Protein AF-0000000083442577 (afdb_homodimer)

pLDDT: mean 93.06, std 14.83, range [20.95, 98.94]

Radius of gyration: 30.03 Å; Cα contacts (8 Å, |Δi|>4): 1678; chains: 2; bounding box: 112×91×73 Å

Sequence (772 aa):
MRFFDLGTLAIVGGAGAFKVTEHDKLAALGLANVGIDVAKNGYPNPGQCTLKNVKVRCEWSTLTKPERRNYIDAIKCLHSKPGLTPARVAPGARSRFDDFVVTHVQQTYSVHGTANFLAWHRYYIWAYEQLLRDECGYKGYLPYYNWAWWHEDPASSPLFDGSDTSIGDAGAYVPGRNYTCLPSEAAGCPIKLEPGSGGGCISGPLANWTSSIGPIQTKAKGIKPNPQADGLGYNPRCLSRDVNKHAAYRSRDEVITELIKNSKDILSFQNRMQGDFPTGYLGVHSAGHYTVGGDQGSDFFNSPSDPAFYFHHAQIDRTWWIWQNQDLKNRRNAIDGTITFLNSPPSRNGTLNDTLTLGPMLDTFKNITNKDAMSTLGGPFCYIYLMRFFDLGTLAIVGGAGAFKVTEHDKLAALGLANVGIDVAKNGYPNPGQCTLKNVKVRCEWSTLTKPERRNYIDAIKCLHSKPGLTPARVAPGARSRFDDFVVTHVQQTYSVHGTANFLAWHRYYIWAYEQLLRDECGYKGYLPYYNWAWWHEDPASSPLFDGSDTSIGDAGAYVPGRNYTCLPSEAAGCPIKLEPGSGGGCISGPLANWTSSIGPIQTKAKGIKPNPQADGLGYNPRCLSRDVNKHAAYRSRDEVITELIKNSKDILSFQNRMQGDFPTGYLGVHSAGHYTVGGDQGSDFFNSPSDPAFYFHHAQIDRTWWIWQNQDLKNRRNAIDGTITFLNSPPSRNGTLNDTLTLGPMLDTFKNITNKDAMSTLGGPFCYIYL

Foldseek 3Di:
DDDPDPPDPPPPPPPPDPDQFPLNVLQVLLVVLVVVCCVVPNFQCVVFADPVPFAAAEALVPDDLVLLLLLLQLVVQQQPAAFLDDCVQFVLRGGNLVLLLSLLLVCLFQQAQFLNVQLQLLVSLQLVQVCSCVPRPNPHGQYAHQLQSQLQPVQCDQQAVQEQSHLFGQAAADPDDAWQFDQDPVAGGLATAGFARHQHATHHSCSVPWQFFDDQAASHPPADHAPDNSRRHGRIDGDGWGQGSRLSVLQHSVNLVCLLVVQPAPSSSSDQQCFDPNNHRRHLLNSQLCNGGYGQSNGSSRVSSRVNVSNSSVVVNSSLSSSCSSPVPHRLQGTWGARGRNCVPPHDIFHQAQWRDSDDSSVVDDIDGNVQSSDQRGNNHRYGYD/DDDPPPPPPPPPPVPPDPDQFPLNVLQVLLVVLVVVCCVPPNFQCVVFADPVPFAAAEALVVDDLVLLLLLLQLVVQQQPAAFLDDCVQFVLRGGNLVLLLSLLLVCLFQQAQFLNVQLQLLVSLQLVQVCSCVPPPNPHGQYAHQLQSQLQPVQCDQQAVQEQSHNFGQAAADPDDAWQFDQDPVAGGLATAGFARHQHATHHSCSVPWQFFDDQAASHPPADHAPDNSRRYGRIDGDGWGQGSRLSVLQHSVNLVCLLVVDPAPSSSSDQQCFDPNNHRRHLLNSQLCNGGYGQSNGSSRVSSRVNNSNSSVVVNSSLSSSCSSPVPHRLQGTWGARGRNCVPPHDIDHQAQWRDSDDSSVVDDIDGNVQSSDQRGNNHRYGYD

Secondary structure (DSSP, 8-state):
------------------PPPHHHHHHHHHHHHHHHHHHHH--SSTTT--TTT-EEE-BGGGS-HHHHHHHHHHHHHHHHSPP-S-TTT-TT--SHHHHHHHHHHHHHHHHSSSTTHHHHHHHHHHHHHHHHHHHH---S---B--HHHHTT-GGGSTTTS-STTSS--S--B--S--PEEEEETTTEEEEEE---S-BSB--STTTT-EE-S--SS--SSSPPPPSSTTS-S---EE-B----HHHHGGGSHHHHHHHHHH--SHHHHHHHHH-BGGGTB-HHHHHHHHHH-HHHHT-TTTGGGSTHHHHHHHHHHHHHHHHHHTSHHHHTT---SBSSGGGSS--PBP-TTSEE---GGGTTSPPEETGGGS-TTSTT--EEE-/------------------PPPHHHHHHHHHHHHHHHHHHHH--SSTTT--TTT-EEE-BGGGS-HHHHHHHHHHHHHHHHSPP-S-TTT-TT--SHHHHHHHHHHHHHHHHSSSTTHHHHHHHHHHHHHHHHHHHH---S---B--HHHHTT-GGGSTTTS-STTSS--S--B--S--PEEEEETTTEEEEEE---S-BSB--STTTT-EE-S--SS--SSSPPPPSSTTS-S---EE-B----HHHHHTTSHHHHHHHHHH--SHHHHHHHHH-BGGGTB-HHHHHHHHHH-HHHHT-TTTGGGSTHHHHHHHHHHHHHHHHHHTSHHHHTT---SBSSGGGSS--PBP-TTSEE---GGGTTSPPEETGGGS-TTSTT--EEE-

Organism: NCBI:txid156630

Solvent-accessible surface area (backbone atoms only — not comparable to full-atom values): 39024 Å² total; per-residue (Å²): 137,83,80,78,78,80,76,81,78,75,77,78,76,74,80,71,81,86,64,89,45,69,43,51,46,45,37,19,46,12,52,48,40,48,51,51,44,29,39,72,70,46,56,82,28,63,93,74,15,44,75,79,70,45,37,52,26,36,41,55,60,50,49,51,66,69,56,37,38,42,47,54,51,10,55,52,43,35,51,68,32,72,35,67,42,51,56,90,78,24,56,12,41,67,10,40,46,33,29,57,31,51,39,42,46,76,38,38,54,48,40,34,64,20,36,37,29,66,37,44,52,48,51,51,51,48,51,52,40,49,45,28,34,76,76,34,67,24,84,70,58,64,39,20,46,62,48,42,83,29,15,86,47,44,44,70,26,64,59,20,50,31,42,82,58,18,74,8,28,30,15,38,71,52,82,92,68,65,61,45,69,45,62,24,94,86,51,54,53,46,31,69,41,64,66,38,65,10,57,25,49,28,42,42,68,46,42,83,39,70,30,26,54,14,51,72,51,44,72,45,79,91,65,74,76,27,83,29,89,86,10,37,22,62,33,75,40,67,46,28,15,11,24,13,41,69,31,20,52,52,26,22,47,71,53,52,36,46,49,47,74,69,32,88,45,54,50,58,33,53,44,52,34,59,28,44,41,68,80,47,37,56,20,43,54,44,13,49,31,38,19,42,12,18,45,29,29,39,8,82,44,37,20,59,62,30,78,63,39,54,24,45,50,38,33,51,44,47,53,51,51,27,44,22,28,72,40,49,91,71,37,35,80,54,73,39,47,19,58,22,34,72,41,55,62,79,56,60,69,42,54,56,80,40,76,41,72,62,52,78,55,41,56,90,51,74,72,45,32,38,54,38,48,43,38,48,41,13,59,94,34,42,42,48,80,95,136,82,81,78,78,80,77,80,78,74,78,78,75,75,79,70,81,88,64,89,45,67,44,50,48,45,36,19,44,11,52,48,41,48,50,53,44,28,41,74,71,47,56,83,27,62,93,75,14,43,75,77,72,44,39,52,26,36,40,55,61,50,49,50,65,70,56,36,39,42,46,53,52,9,55,52,43,35,52,68,33,72,36,67,42,50,56,90,78,24,56,12,41,67,10,41,48,31,29,56,32,52,38,41,45,74,37,39,54,46,40,36,65,21,34,36,28,66,39,46,51,48,52,50,51,48,51,52,42,48,45,28,34,76,77,33,68,25,85,70,59,65,40,21,46,61,49,42,82,29,16,88,46,44,45,70,27,61,59,20,49,29,43,82,58,19,75,8,29,29,14,38,71,51,82,93,67,66,62,44,68,45,61,22,96,86,53,55,53,46,30,71,40,65,67,38,65,8,56,25,48,29,42,43,67,44,42,84,38,69,32,26,55,14,51,72,54,44,72,46,79,90,64,75,76,26,84,29,91,84,10,36,21,63,34,75,40,65,45,30,15,12,24,14,41,71,31,20,52,51,28,22,45,69,52,52,35,46,48,49,74,69,32,88,44,55,50,58,33,52,45,52,34,60,28,45,41,70,80,44,35,57,20,44,54,44,12,50,33,38,19,41,13,18,44,29,29,38,8,82,44,37,21,59,62,30,75,64,38,54,24,44,49,38,34,51,44,47,53,48,51,26,45,22,29,71,41,49,92,71,36,35,80,53,74,39,50,20,58,22,34,72,41,56,63,80,56,61,70,42,53,55,79,40,78,42,72,59,52,77,56,42,56,89,52,74,72,43,34,40,55,37,48,43,37,46,40,13,59,94,35,42,42,48,80,96

InterPro domains:
  IPR002227 Tyrosinase copper-binding domain [PF00264] (94-326)
  IPR002227 Tyrosinase copper-binding domain [PR00092] (112-129)
  IPR002227 Tyrosinase copper-binding domain [PR00092] (142-147)
  IPR002227 Tyrosinase copper-binding domain [PR00092] (284-295)
  IPR002227 Tyrosinase copper-binding domain [PR00092] (305-323)
  IPR002227 Tyrosinase copper-binding domain [PS00498] (306-317)
  IPR008922 Di-copper centre-containing domain superfamily [G3DSA:1.10.1280.10] (16-386)
  IPR008922 Di-copper centre-containing domain superfamily [SSF48056] (39-385)
  IPR050316 Tyrosinase and Hemocyanin [PTHR11474] (48-376)

Nearest PDB structures (foldseek):
  4j3r-assembly1_A  TM=9.561E-01  e=5.731E-38  Aspergillus oryzae
  4j3q-assembly1_B  TM=9.607E-01  e=6.976E-36  Aspergillus oryzae
  6z1s-assembly1_A  TM=9.250E-01  e=2.670E-34  Thermothelomyces thermophilus ATCC 42464
  2y9x-assembly4_D  TM=5.551E-01  e=1.661E-05  Agaricus bisporus
  1vm8-assembly1_A  TM=1.906E-01  e=5.929E+00  Mus musculus

Structure (mmCIF, N/CA/C/O backbone):
data_AF-0000000083442577-model_v1
#
loop_
_entity.id
_entity.type
_entity.pdbx_description
1 polymer 'Tyrosinase copper-binding domain-containing protein'
#
loop_
_atom_site.group_PDB
_atom_site.id
_atom_site.type_symbol
_atom_site.label_atom_id
_atom_site.label_alt_id
_atom_site.label_comp_id
_atom_site.label_asym_id
_atom_site.label_entity_id
_atom_site.label_seq_id
_atom_site.pdbx_PDB_ins_code
_atom_site.Cartn_x
_atom_site.Cartn_y
_atom_site.Cartn_z
_atom_site.occupancy
_atom_site.B_iso_or_equiv
_atom_site.auth_seq_id
_atom_site.auth_comp_id
_atom_site.auth_asym_id
_atom_site.auth_atom_id
_atom_site.pdbx_PDB_model_num
ATOM 1 N N . MET A 1 1 ? 49.406 6.172 -43.688 1 21.27 1 MET A N 1
ATOM 2 C CA . MET A 1 1 ? 49 6.359 -42.312 1 21.27 1 MET A CA 1
ATOM 3 C C . MET A 1 1 ? 47.5 6.156 -42.125 1 21.27 1 MET A C 1
ATOM 5 O O . MET A 1 1 ? 46.719 7.02 -42.5 1 21.27 1 MET A O 1
ATOM 9 N N . ARG A 1 2 ? 47 4.961 -42.188 1 23.25 2 ARG A N 1
ATOM 10 C CA . ARG A 1 2 ? 45.656 4.426 -42.344 1 23.25 2 ARG A CA 1
ATOM 11 C C . ARG A 1 2 ? 44.812 4.633 -41.094 1 23.25 2 ARG A C 1
ATOM 13 O O . ARG A 1 2 ? 45.188 4.191 -40 1 23.25 2 ARG A O 1
ATOM 20 N N . PHE A 1 3 ? 43.906 5.637 -41.062 1 22.91 3 PHE A N 1
ATOM 21 C CA . PHE A 1 3 ? 43 6.168 -40.094 1 22.91 3 PHE A CA 1
ATOM 22 C C . PHE A 1 3 ? 42 5.094 -39.625 1 22.91 3 PHE A C 1
ATOM 24 O O . PHE A 1 3 ? 41.312 4.492 -40.438 1 22.91 3 PHE A O 1
ATOM 31 N N . PHE A 1 4 ? 42.344 4.336 -38.562 1 22.66 4 PHE A N 1
ATOM 32 C CA . PHE A 1 4 ? 41.625 3.232 -37.969 1 22.66 4 PHE A CA 1
ATOM 33 C C . PHE A 1 4 ? 40.219 3.682 -37.531 1 22.66 4 PHE A C 1
ATOM 35 O O . PHE A 1 4 ? 40.062 4.719 -36.875 1 22.66 4 PHE A O 1
ATOM 42 N N . ASP A 1 5 ? 39.188 3.307 -38.312 1 22.12 5 ASP A N 1
ATOM 43 C CA . ASP A 1 5 ? 37.75 3.551 -38.188 1 22.12 5 ASP A CA 1
ATOM 44 C C . ASP A 1 5 ? 37.219 2.975 -36.875 1 22.12 5 ASP A C 1
ATOM 46 O O . ASP A 1 5 ? 37.406 1.789 -36.594 1 22.12 5 ASP A O 1
ATOM 50 N N . LEU A 1 6 ? 37.219 3.805 -35.812 1 24.5 6 LEU A N 1
ATOM 51 C CA . LEU A 1 6 ? 36.688 3.473 -34.5 1 24.5 6 LEU A CA 1
ATOM 52 C C . LEU A 1 6 ? 35.281 2.887 -34.625 1 24.5 6 LEU A C 1
ATOM 54 O O . LEU A 1 6 ? 34.375 3.531 -35.156 1 24.5 6 LEU A O 1
ATOM 58 N N . GLY A 1 7 ? 35.125 1.577 -34.625 1 20.95 7 GLY A N 1
ATOM 59 C CA . GLY A 1 7 ? 33.906 0.773 -34.625 1 20.95 7 GLY A CA 1
ATOM 60 C C . GLY A 1 7 ? 32.969 1.115 -33.5 1 20.95 7 GLY A C 1
ATOM 61 O O . GLY A 1 7 ? 33.375 1.263 -32.344 1 20.95 7 GLY A O 1
ATOM 62 N N . THR A 1 8 ? 31.812 1.833 -33.844 1 22.81 8 THR A N 1
ATOM 63 C CA . THR A 1 8 ? 30.688 2.244 -33 1 22.81 8 THR A CA 1
ATOM 64 C C . THR A 1 8 ? 30.109 1.052 -32.25 1 22.81 8 THR A C 1
ATOM 66 O O . THR A 1 8 ? 29.641 0.092 -32.844 1 22.81 8 THR A O 1
ATOM 69 N N . LEU A 1 9 ? 30.625 0.717 -31.078 1 22.62 9 LEU A N 1
ATOM 70 C CA . LEU A 1 9 ? 30.062 -0.297 -30.188 1 22.62 9 LEU A CA 1
ATOM 71 C C . LEU A 1 9 ? 28.609 0.007 -29.859 1 22.62 9 LEU A C 1
ATOM 73 O O . LEU A 1 9 ? 28.312 1.015 -29.203 1 22.62 9 LEU A O 1
ATOM 77 N N . ALA A 1 10 ? 27.672 -0.376 -30.688 1 24.67 10 ALA A N 1
ATOM 78 C CA . ALA A 1 10 ? 26.234 -0.321 -30.375 1 24.67 10 ALA A CA 1
ATOM 79 C C . ALA A 1 10 ? 25.922 -1.114 -29.109 1 24.67 10 ALA A C 1
ATOM 81 O O . ALA A 1 10 ? 26.062 -2.34 -29.094 1 24.67 10 ALA A O 1
ATOM 82 N N . ILE A 1 11 ? 26.188 -0.582 -27.953 1 25.8 11 ILE A N 1
ATOM 83 C CA . ILE A 1 11 ? 25.75 -1.264 -26.734 1 25.8 11 ILE A CA 1
ATOM 84 C C . ILE A 1 11 ? 24.234 -1.423 -26.734 1 25.8 11 ILE A C 1
ATOM 86 O O . ILE A 1 11 ? 23.5 -0.432 -26.719 1 25.8 11 ILE A O 1
ATOM 90 N N . VAL A 1 12 ? 23.641 -2.482 -27.312 1 28.53 12 VAL A N 1
ATOM 91 C CA . VAL A 1 12 ? 22.25 -2.902 -27.297 1 28.53 12 VAL A CA 1
ATOM 92 C C . VAL A 1 12 ? 21.781 -3.104 -25.859 1 28.53 12 VAL A C 1
ATOM 94 O O . VAL A 1 12 ? 22.016 -4.156 -25.266 1 28.53 12 VAL A O 1
ATOM 97 N N . GLY A 1 13 ? 22.125 -2.389 -24.859 1 28.98 13 GLY A N 1
ATOM 98 C CA . GLY A 1 13 ? 21.578 -2.713 -23.562 1 28.98 13 GLY A CA 1
ATOM 99 C C . GLY A 1 13 ? 20.062 -2.602 -23.5 1 28.98 13 GLY A C 1
ATOM 100 O O . GLY A 1 13 ? 19.5 -1.526 -23.734 1 28.98 13 GLY A O 1
ATOM 101 N N . GLY A 1 14 ? 19.234 -3.639 -23.875 1 30.39 14 GLY A N 1
ATOM 102 C CA . GLY A 1 14 ? 17.797 -3.893 -24 1 30.39 14 GLY A CA 1
ATOM 103 C C . GLY A 1 14 ? 17.031 -3.545 -22.75 1 30.39 14 GLY A C 1
ATOM 104 O O . GLY A 1 14 ? 15.945 -4.09 -22.516 1 30.39 14 GLY A O 1
ATOM 105 N N . ALA A 1 15 ? 17.453 -3.096 -21.641 1 35.53 15 ALA A N 1
ATOM 106 C CA . ALA A 1 15 ? 16.5 -2.922 -20.547 1 35.53 15 ALA A CA 1
ATOM 107 C C . ALA A 1 15 ? 15.32 -2.068 -20.969 1 35.53 15 ALA A C 1
ATOM 109 O O . ALA A 1 15 ? 15.461 -0.871 -21.219 1 35.53 15 ALA A O 1
ATOM 110 N N . GLY A 1 16 ? 14.344 -2.521 -21.656 1 36.31 16 GLY A N 1
ATOM 111 C CA . GLY A 1 16 ? 13.109 -1.848 -22.016 1 36.31 16 GLY A CA 1
ATOM 112 C C . GLY A 1 16 ? 12.516 -1.045 -20.875 1 36.31 16 GLY A C 1
ATOM 113 O O . GLY A 1 16 ? 12.703 -1.385 -19.703 1 36.31 16 GLY A O 1
ATOM 114 N N . ALA A 1 17 ? 12.039 0.166 -21.031 1 44.75 17 ALA A N 1
ATOM 115 C CA . ALA A 1 17 ? 11.367 1.163 -20.203 1 44.75 17 ALA A CA 1
ATOM 116 C C . ALA A 1 17 ? 10.109 0.583 -19.562 1 44.75 17 ALA A C 1
ATOM 118 O O . ALA A 1 17 ? 9.141 0.266 -20.25 1 44.75 17 ALA A O 1
ATOM 119 N N . PHE A 1 18 ? 10.25 -0.18 -18.422 1 57.22 18 PHE A N 1
ATOM 120 C CA . PHE A 1 18 ? 9.094 -0.603 -17.656 1 57.22 18 PHE A CA 1
ATOM 121 C C . PHE A 1 18 ? 8.133 0.562 -17.422 1 57.22 18 PHE A C 1
ATOM 123 O O . PHE A 1 18 ? 8.523 1.593 -16.875 1 57.22 18 PHE A O 1
ATOM 130 N N . LYS A 1 19 ? 7.152 0.735 -18.344 1 66.88 19 LYS A N 1
ATOM 131 C CA . LYS A 1 19 ? 6.047 1.655 -18.094 1 66.88 19 LYS A CA 1
ATOM 132 C C . LYS A 1 19 ? 4.941 0.977 -17.297 1 66.88 19 LYS A C 1
ATOM 134 O O . LYS A 1 19 ? 4.766 -0.241 -17.375 1 66.88 19 LYS A O 1
ATOM 139 N N . VAL A 1 20 ? 4.363 1.76 -16.375 1 84.31 20 VAL A N 1
ATOM 140 C CA . VAL A 1 20 ? 3.193 1.272 -15.648 1 84.31 20 VAL A CA 1
ATOM 141 C C . VAL A 1 20 ? 2.146 0.763 -16.641 1 84.31 20 VAL A C 1
ATOM 143 O O . VAL A 1 20 ? 1.771 1.473 -17.578 1 84.31 20 VAL A O 1
ATOM 146 N N . THR A 1 21 ? 1.783 -0.527 -16.516 1 93 21 THR A N 1
ATOM 147 C CA . THR A 1 21 ? 0.799 -1.145 -17.406 1 93 21 THR A CA 1
ATOM 148 C C . THR A 1 21 ? -0.614 -0.707 -17.031 1 93 21 THR A C 1
ATOM 150 O O . THR A 1 21 ? -0.826 -0.118 -15.961 1 93 21 THR A O 1
ATOM 153 N N . GLU A 1 22 ? -1.518 -0.884 -17.953 1 93.94 22 GLU A N 1
ATOM 154 C CA . GLU A 1 22 ? -2.898 -0.493 -17.688 1 93.94 22 GLU A CA 1
ATOM 155 C C . GLU A 1 22 ? -3.475 -1.273 -16.5 1 93.94 22 GLU A C 1
ATOM 157 O O . GLU A 1 22 ? -4.199 -0.715 -15.68 1 93.94 22 GLU A O 1
ATOM 162 N N . HIS A 1 23 ? -3.205 -2.541 -16.406 1 96.12 23 HIS A N 1
ATOM 163 C CA . HIS A 1 23 ? -3.76 -3.297 -15.281 1 96.12 23 HIS A CA 1
ATOM 164 C C . HIS A 1 23 ? -3.109 -2.889 -13.969 1 96.12 23 HIS A C 1
ATOM 166 O O . HIS A 1 23 ? -3.711 -3.037 -12.898 1 96.12 23 HIS A O 1
ATOM 172 N N . ASP A 1 24 ? -1.877 -2.455 -14.031 1 93.56 24 ASP A N 1
ATOM 173 C CA . ASP A 1 24 ? -1.265 -1.898 -12.828 1 93.56 24 ASP A CA 1
ATOM 174 C C . ASP A 1 24 ? -2 -0.641 -12.367 1 93.56 24 ASP A C 1
ATOM 176 O O . ASP A 1 24 ? -2.135 -0.397 -11.164 1 93.56 24 ASP A O 1
ATOM 180 N N . LYS A 1 25 ? -2.398 0.176 -13.352 1 90.25 25 LYS A N 1
ATOM 181 C CA . LYS A 1 25 ? -3.203 1.345 -13.008 1 90.25 25 LYS A CA 1
ATOM 182 C C . LYS A 1 25 ? -4.52 0.933 -12.359 1 90.25 25 LYS A C 1
ATOM 184 O O . LYS A 1 25 ? -4.977 1.575 -11.406 1 90.25 25 LYS A O 1
ATOM 189 N N . LEU A 1 26 ? -5.117 -0.102 -12.852 1 94.94 26 LEU A N 1
ATOM 190 C CA . LEU A 1 26 ? -6.348 -0.618 -12.258 1 94.94 26 LEU A CA 1
ATOM 191 C C . LEU A 1 26 ? -6.094 -1.144 -10.852 1 94.94 26 LEU A C 1
ATOM 193 O O . LEU A 1 26 ? -6.949 -1.004 -9.969 1 94.94 26 LEU A O 1
ATOM 197 N N . ALA A 1 27 ? -4.957 -1.792 -10.68 1 95.31 27 ALA A N 1
ATOM 198 C CA . ALA A 1 27 ? -4.59 -2.25 -9.344 1 95.31 27 ALA A CA 1
ATOM 199 C C . ALA A 1 27 ? -4.473 -1.078 -8.375 1 95.31 27 ALA A C 1
ATOM 201 O O . ALA A 1 27 ? -4.945 -1.156 -7.238 1 95.31 27 ALA A O 1
ATOM 202 N N . ALA A 1 28 ? -3.871 -0.057 -8.875 1 90.19 28 ALA A N 1
ATOM 203 C CA . ALA A 1 28 ? -3.701 1.144 -8.062 1 90.19 28 ALA A CA 1
ATOM 204 C C . ALA A 1 28 ? -5.051 1.768 -7.719 1 90.19 28 ALA A C 1
ATOM 206 O O . ALA A 1 28 ? -5.285 2.154 -6.57 1 90.19 28 ALA A O 1
ATOM 207 N N . LEU A 1 29 ? -5.848 1.909 -8.695 1 90.06 29 LEU A N 1
ATOM 208 C CA . LEU A 1 29 ? -7.199 2.406 -8.461 1 90.06 29 LEU A CA 1
ATOM 209 C C . LEU A 1 29 ? -7.941 1.513 -7.469 1 90.06 29 LEU A C 1
ATOM 211 O O . LEU A 1 29 ? -8.68 2.006 -6.613 1 90.06 29 LEU A O 1
ATOM 215 N N . GLY A 1 30 ? -7.766 0.207 -7.637 1 94.12 30 GLY A N 1
ATOM 216 C CA . GLY A 1 30 ? -8.359 -0.73 -6.695 1 94.12 30 GLY A CA 1
ATOM 217 C C . GLY A 1 30 ? -7.938 -0.481 -5.262 1 94.12 30 GLY A C 1
ATOM 218 O O . GLY A 1 30 ? -8.766 -0.527 -4.348 1 94.12 30 GLY A O 1
ATOM 219 N N . LEU A 1 31 ? -6.719 -0.25 -5.102 1 91.94 31 LEU A N 1
ATOM 220 C CA . LEU A 1 31 ? -6.207 0.018 -3.762 1 91.94 31 LEU A CA 1
ATOM 221 C C . LEU A 1 31 ? -6.824 1.29 -3.188 1 91.94 31 LEU A C 1
ATOM 223 O O . LEU A 1 31 ? -7.168 1.339 -2.006 1 91.94 31 LEU A O 1
ATOM 227 N N . ALA A 1 32 ? -6.941 2.354 -3.977 1 89.5 32 ALA A N 1
ATOM 228 C CA . ALA A 1 32 ? -7.609 3.578 -3.549 1 89.5 32 ALA A CA 1
ATOM 229 C C . ALA A 1 32 ? -9.055 3.301 -3.137 1 89.5 32 ALA A C 1
ATOM 231 O O . ALA A 1 32 ? -9.523 3.816 -2.121 1 89.5 32 ALA A O 1
ATOM 232 N N . ASN A 1 33 ? -9.727 2.479 -3.914 1 92.94 33 ASN A N 1
ATOM 233 C CA . ASN A 1 33 ? -11.109 2.105 -3.607 1 92.94 33 ASN A CA 1
ATOM 234 C C . ASN A 1 33 ? -11.203 1.363 -2.277 1 92.94 33 ASN A C 1
ATOM 236 O O . ASN A 1 33 ? -12.172 1.53 -1.537 1 92.94 33 ASN A O 1
ATOM 240 N N . VAL A 1 34 ? -10.227 0.557 -2.021 1 93.69 34 VAL A N 1
ATOM 241 C CA . VAL A 1 34 ? -10.188 -0.15 -0.746 1 93.69 34 VAL A CA 1
ATOM 242 C C . VAL A 1 34 ? -10.109 0.856 0.401 1 93.69 34 VAL A C 1
ATOM 244 O O . VAL A 1 34 ? -10.828 0.728 1.396 1 93.69 34 VAL A O 1
ATOM 247 N N . GLY A 1 35 ? -9.258 1.835 0.293 1 89.94 35 GLY A N 1
ATOM 248 C CA . GLY A 1 35 ? -9.156 2.871 1.308 1 89.94 35 GLY A CA 1
ATOM 249 C C . GLY A 1 35 ? -10.469 3.586 1.568 1 89.94 35 GLY A C 1
ATOM 250 O O . GLY A 1 35 ? -10.852 3.785 2.723 1 89.94 35 GLY A O 1
ATOM 251 N N . ILE A 1 36 ? -11.102 3.922 0.516 1 88.94 36 ILE A N 1
ATOM 252 C CA . ILE A 1 36 ? -12.375 4.621 0.626 1 88.94 36 ILE A CA 1
ATOM 253 C C . ILE A 1 36 ? -13.414 3.701 1.256 1 88.94 36 ILE A C 1
ATOM 255 O O . ILE A 1 36 ? -14.195 4.129 2.113 1 88.94 36 ILE A O 1
ATOM 259 N N . ASP A 1 37 ? -13.445 2.488 0.845 1 92.62 37 ASP A N 1
ATOM 260 C CA . ASP A 1 37 ? -14.406 1.521 1.361 1 92.62 37 ASP A CA 1
ATOM 261 C C . ASP A 1 37 ? -14.25 1.335 2.867 1 92.62 37 ASP A C 1
ATOM 263 O O . ASP A 1 37 ? -15.234 1.304 3.605 1 92.62 37 ASP A O 1
ATOM 267 N N . VAL A 1 38 ? -13.023 1.196 3.287 1 92.25 38 VAL A N 1
ATOM 268 C CA . VAL A 1 38 ? -12.805 0.967 4.711 1 92.25 38 VAL A CA 1
ATOM 269 C C . VAL A 1 38 ? -13.18 2.217 5.5 1 92.25 38 VAL A C 1
ATOM 271 O O . VAL A 1 38 ? -13.664 2.123 6.633 1 92.25 38 VAL A O 1
ATOM 274 N N . ALA A 1 39 ? -12.969 3.387 4.977 1 87.75 39 ALA A N 1
ATOM 275 C CA . ALA A 1 39 ? -13.359 4.633 5.629 1 87.75 39 ALA A CA 1
ATOM 276 C C . ALA A 1 39 ? -14.875 4.73 5.766 1 87.75 39 ALA A C 1
ATOM 278 O O . ALA A 1 39 ? -15.383 5.203 6.785 1 87.75 39 ALA A O 1
ATOM 279 N N . LYS A 1 40 ? -15.555 4.199 4.789 1 88.38 40 LYS A N 1
ATOM 280 C CA . LYS A 1 40 ? -17 4.344 4.723 1 88.38 40 LYS A CA 1
ATOM 281 C C . LYS A 1 40 ? -17.703 3.197 5.445 1 88.38 40 LYS A C 1
ATOM 283 O O . LYS A 1 40 ? -18.703 3.41 6.145 1 88.38 40 LYS A O 1
ATOM 288 N N . ASN A 1 41 ? -17.125 1.953 5.266 1 92.06 41 ASN A N 1
ATOM 289 C CA . ASN A 1 41 ? -17.891 0.772 5.66 1 92.06 41 ASN A CA 1
ATOM 290 C C . ASN A 1 41 ? -17.156 -0.026 6.738 1 92.06 41 ASN A C 1
ATOM 292 O O . ASN A 1 41 ? -17.688 -1.012 7.254 1 92.06 41 ASN A O 1
ATOM 296 N N . GLY A 1 42 ? -15.992 0.459 7.113 1 92.06 42 GLY A N 1
ATOM 297 C CA . GLY A 1 42 ? -15.219 -0.304 8.07 1 92.06 42 GLY A CA 1
ATOM 298 C C . GLY A 1 42 ? -14.516 -1.499 7.457 1 92.06 42 GLY A C 1
ATOM 299 O O . GLY A 1 42 ? -14.648 -1.753 6.258 1 92.06 42 GLY A O 1
ATOM 300 N N . TYR A 1 43 ? -13.812 -2.203 8.297 1 94.69 43 TYR A N 1
ATOM 301 C CA . TYR A 1 43 ? -13.023 -3.346 7.855 1 94.69 43 TYR A CA 1
ATOM 302 C C . TYR A 1 43 ? -13.844 -4.633 7.918 1 94.69 43 TYR A C 1
ATOM 304 O O . TYR A 1 43 ? -14.648 -4.816 8.828 1 94.69 43 TYR A O 1
ATOM 312 N N . PRO A 1 44 ? -13.547 -5.574 7.012 1 93.62 44 PRO A N 1
ATOM 313 C CA . PRO A 1 44 ? -14.227 -6.871 7.059 1 93.62 44 PRO A CA 1
ATOM 314 C C . PRO A 1 44 ? -13.953 -7.637 8.352 1 93.62 44 PRO A C 1
ATOM 316 O O . PRO A 1 44 ? -14.836 -8.336 8.859 1 93.62 44 PRO A O 1
ATOM 319 N N . ASN A 1 45 ? -12.75 -7.559 8.828 1 93.5 45 ASN A N 1
ATOM 320 C CA . ASN A 1 45 ? -12.336 -8.188 10.07 1 93.5 45 ASN A CA 1
ATOM 321 C C . ASN A 1 45 ? -11.359 -7.305 10.852 1 93.5 45 ASN A C 1
ATOM 323 O O . ASN A 1 45 ? -10.172 -7.621 10.945 1 93.5 45 ASN A O 1
ATOM 327 N N . PRO A 1 46 ? -11.844 -6.223 11.523 1 91.25 46 PRO A N 1
ATOM 328 C CA . PRO A 1 46 ? -10.984 -5.195 12.109 1 91.25 46 PRO A CA 1
ATOM 329 C C . PRO A 1 46 ? -10.125 -5.73 13.25 1 91.25 46 PRO A C 1
ATOM 331 O O . PRO A 1 46 ? -9.086 -5.141 13.578 1 91.25 46 PRO A O 1
ATOM 334 N N . GLY A 1 47 ? -10.562 -6.832 13.898 1 90.94 47 GLY A N 1
ATOM 335 C CA . GLY A 1 47 ? -9.766 -7.418 14.953 1 90.94 47 GLY A CA 1
ATOM 336 C C . GLY A 1 47 ? -8.516 -8.117 14.445 1 90.94 47 GLY A C 1
ATOM 337 O O . GLY A 1 47 ? -7.551 -8.297 15.188 1 90.94 47 GLY A O 1
ATOM 338 N N . GLN A 1 48 ? -8.57 -8.414 13.102 1 91.5 48 GLN A N 1
ATOM 339 C CA . GLN A 1 48 ? -7.5 -9.211 12.516 1 91.5 48 GLN A CA 1
ATOM 340 C C . GLN A 1 48 ? -6.648 -8.367 11.57 1 91.5 48 GLN A C 1
ATOM 342 O O . GLN A 1 48 ? -5.426 -8.516 11.523 1 91.5 48 GLN A O 1
ATOM 347 N N . CYS A 1 49 ? -7.332 -7.527 10.867 1 95.94 49 CYS A N 1
ATOM 348 C CA . CYS A 1 49 ? -6.609 -6.855 9.797 1 95.94 49 CYS A CA 1
ATOM 349 C C . CYS A 1 49 ? -7.133 -5.438 9.586 1 95.94 49 CYS A C 1
ATOM 351 O O . CYS A 1 49 ? -8.32 -5.246 9.32 1 95.94 49 CYS A O 1
ATOM 353 N N . THR A 1 50 ? -6.262 -4.465 9.695 1 94.5 50 THR A N 1
ATOM 354 C CA . THR A 1 50 ? -6.484 -3.078 9.305 1 94.5 50 THR A CA 1
ATOM 355 C C . THR A 1 50 ? -5.312 -2.553 8.484 1 94.5 50 THR A C 1
ATOM 357 O O . THR A 1 50 ? -4.32 -3.26 8.281 1 94.5 50 THR A O 1
ATOM 360 N N . LEU A 1 51 ? -5.457 -1.379 7.969 1 90.38 51 LEU A N 1
ATOM 361 C CA . LEU A 1 51 ? -4.371 -0.804 7.184 1 90.38 51 LEU A CA 1
ATOM 362 C C . LEU A 1 51 ? -3.148 -0.543 8.055 1 90.38 51 LEU A C 1
ATOM 364 O O . LEU A 1 51 ? -2.045 -0.344 7.543 1 90.38 51 LEU A O 1
ATOM 368 N N . LYS A 1 52 ? -3.324 -0.617 9.375 1 87.75 52 LYS A N 1
ATOM 369 C CA . LYS A 1 52 ? -2.215 -0.446 10.305 1 87.75 52 LYS A CA 1
ATOM 370 C C . LYS A 1 52 ? -1.263 -1.638 10.258 1 87.75 52 LYS A C 1
ATOM 372 O O . LYS A 1 52 ? -0.044 -1.469 10.32 1 87.75 52 LYS A O 1
ATOM 377 N N . ASN A 1 53 ? -1.832 -2.82 10.156 1 92.38 53 ASN A N 1
ATOM 378 C CA . ASN A 1 53 ? -1.003 -4.02 10.25 1 92.38 53 ASN A CA 1
ATOM 379 C C . ASN A 1 53 ? -1.017 -4.812 8.945 1 92.38 53 ASN A C 1
ATOM 381 O O . ASN A 1 53 ? -0.531 -5.945 8.898 1 92.38 53 ASN A O 1
ATOM 385 N N . VAL A 1 54 ? -1.559 -4.238 7.879 1 94.25 54 VAL A N 1
ATOM 386 C CA . VAL A 1 54 ? -1.703 -4.945 6.613 1 94.25 54 VAL A CA 1
ATOM 387 C C . VAL A 1 54 ? -0.326 -5.219 6.012 1 94.25 54 VAL A C 1
ATOM 389 O O . VAL A 1 54 ? 0.582 -4.395 6.125 1 94.25 54 VAL A O 1
ATOM 392 N N . LYS A 1 55 ? -0.193 -6.391 5.414 1 95.19 55 LYS A N 1
ATOM 393 C CA . LYS A 1 55 ? 1.053 -6.758 4.746 1 95.19 55 LYS A CA 1
ATOM 394 C C . LYS A 1 55 ? 0.955 -6.535 3.24 1 95.19 55 LYS A C 1
ATOM 396 O O . LYS A 1 55 ? -0.145 -6.434 2.693 1 95.19 55 LYS A O 1
ATOM 401 N N . VAL A 1 56 ? 2.094 -6.434 2.611 1 93.25 56 VAL A N 1
ATOM 402 C CA . VAL A 1 56 ? 2.109 -6.113 1.189 1 93.25 56 VAL A CA 1
ATOM 403 C C . VAL A 1 56 ? 2.721 -7.27 0.403 1 93.25 56 VAL A C 1
ATOM 405 O O . VAL A 1 56 ? 3.859 -7.668 0.662 1 93.25 56 VAL A O 1
ATOM 408 N N . ARG A 1 57 ? 1.988 -7.809 -0.466 1 96.56 57 ARG A N 1
ATOM 409 C CA . ARG A 1 57 ? 2.527 -8.711 -1.477 1 96.56 57 ARG A CA 1
ATOM 410 C C . ARG A 1 57 ? 3.02 -7.941 -2.695 1 96.56 57 ARG A C 1
ATOM 412 O O . ARG A 1 57 ? 2.334 -7.043 -3.188 1 96.56 57 ARG A O 1
ATOM 419 N N . CYS A 1 58 ? 4.199 -8.344 -3.146 1 94.88 58 CYS A N 1
ATOM 420 C CA . CYS A 1 58 ? 4.836 -7.578 -4.211 1 94.88 58 CYS A CA 1
ATOM 421 C C . CYS A 1 58 ? 5.301 -8.492 -5.34 1 94.88 58 CYS A C 1
ATOM 423 O O . CYS A 1 58 ? 5.359 -9.711 -5.172 1 94.88 58 CYS A O 1
ATOM 425 N N . GLU A 1 59 ? 5.594 -7.785 -6.461 1 96.62 59 GLU A N 1
ATOM 426 C CA . GLU A 1 59 ? 6.195 -8.516 -7.57 1 96.62 59 GLU A CA 1
ATOM 427 C C . GLU A 1 59 ? 7.625 -8.938 -7.246 1 96.62 59 GLU A C 1
ATOM 429 O O . GLU A 1 59 ? 8.367 -8.188 -6.609 1 96.62 59 GLU A O 1
ATOM 434 N N . TRP A 1 60 ? 7.992 -10.109 -7.652 1 97.75 60 TRP A N 1
ATOM 435 C CA . TRP A 1 60 ? 9.258 -10.742 -7.312 1 97.75 60 TRP A CA 1
ATOM 436 C C . TRP A 1 60 ? 10.43 -9.789 -7.559 1 97.75 60 TRP A C 1
ATOM 438 O O . TRP A 1 60 ? 11.336 -9.688 -6.727 1 97.75 60 TRP A O 1
ATOM 448 N N . SER A 1 61 ? 10.422 -9.086 -8.648 1 95.25 61 SER A N 1
ATOM 449 C CA . SER A 1 61 ? 11.555 -8.258 -9.047 1 95.25 61 SER A CA 1
ATOM 450 C C . SER A 1 61 ? 11.703 -7.051 -8.133 1 95.25 61 SER A C 1
ATOM 452 O O . SER A 1 61 ? 12.734 -6.363 -8.172 1 95.25 61 SER A O 1
ATOM 454 N N . THR A 1 62 ? 10.711 -6.812 -7.266 1 93.44 62 THR A N 1
ATOM 455 C CA . THR A 1 62 ? 10.789 -5.672 -6.363 1 93.44 62 THR A CA 1
ATOM 456 C C . THR A 1 62 ? 11.5 -6.051 -5.066 1 93.44 62 THR A C 1
ATOM 458 O O . THR A 1 62 ? 11.859 -5.184 -4.27 1 93.44 62 THR A O 1
ATOM 461 N N . LEU A 1 63 ? 11.703 -7.34 -4.871 1 96.31 63 LEU A N 1
ATOM 462 C CA . LEU A 1 63 ? 12.414 -7.789 -3.68 1 96.31 63 LEU A CA 1
ATOM 463 C C . LEU A 1 63 ? 13.914 -7.574 -3.83 1 96.31 63 LEU A C 1
ATOM 465 O O . LEU A 1 63 ? 14.461 -7.727 -4.926 1 96.31 63 LEU A O 1
ATOM 469 N N . THR A 1 64 ? 14.531 -7.25 -2.719 1 95.38 64 THR A N 1
ATOM 470 C CA . THR A 1 64 ? 15.992 -7.18 -2.73 1 95.38 64 THR A CA 1
ATOM 471 C C . THR A 1 64 ? 16.594 -8.578 -2.867 1 95.38 64 THR A C 1
ATOM 473 O O . THR A 1 64 ? 15.914 -9.578 -2.652 1 95.38 64 THR A O 1
ATOM 476 N N . LYS A 1 65 ? 17.891 -8.641 -3.211 1 96.25 65 LYS A N 1
ATOM 477 C CA . LYS A 1 65 ? 18.562 -9.93 -3.393 1 96.25 65 LYS A CA 1
ATOM 478 C C . LYS A 1 65 ? 18.531 -10.75 -2.107 1 96.25 65 LYS A C 1
ATOM 480 O O . LYS A 1 65 ? 18.203 -11.938 -2.131 1 96.25 65 LYS A O 1
ATOM 485 N N . PRO A 1 66 ? 18.75 -10.109 -0.907 1 96.94 66 PRO A N 1
ATOM 486 C CA . PRO A 1 66 ? 18.656 -10.906 0.32 1 96.94 66 PRO A CA 1
ATOM 487 C C . PRO A 1 66 ? 17.25 -11.422 0.581 1 96.94 66 PRO A C 1
ATOM 489 O O . PRO A 1 66 ? 17.078 -12.547 1.06 1 96.94 66 PRO A O 1
ATOM 492 N N . GLU A 1 67 ? 16.281 -10.617 0.252 1 97.19 67 GLU A N 1
ATOM 493 C CA . GLU A 1 67 ? 14.898 -11.047 0.424 1 97.19 67 GLU A CA 1
ATOM 494 C C . GLU A 1 67 ? 14.578 -12.234 -0.478 1 97.19 67 GLU A C 1
ATOM 496 O O . GLU A 1 67 ? 13.883 -13.164 -0.062 1 97.19 67 GLU A O 1
ATOM 501 N N . ARG A 1 68 ? 15.039 -12.203 -1.724 1 98.19 68 ARG A N 1
ATOM 502 C CA . ARG A 1 68 ? 14.828 -13.305 -2.654 1 98.19 68 ARG A CA 1
ATOM 503 C C . ARG A 1 68 ? 15.508 -14.578 -2.152 1 98.19 68 ARG A C 1
ATOM 505 O O . ARG A 1 68 ? 14.914 -15.656 -2.191 1 98.19 68 ARG A O 1
ATOM 512 N N . ARG A 1 69 ? 16.703 -14.43 -1.667 1 98.5 69 ARG A N 1
ATOM 513 C CA . ARG A 1 69 ? 17.438 -15.586 -1.155 1 98.5 69 ARG A CA 1
ATOM 514 C C . ARG A 1 69 ? 16.734 -16.172 0.063 1 98.5 69 ARG A C 1
ATOM 516 O O . ARG A 1 69 ? 16.719 -17.391 0.243 1 98.5 69 ARG A O 1
ATOM 523 N N . ASN A 1 70 ? 16.156 -15.273 0.876 1 98.62 70 ASN A N 1
ATOM 524 C CA . ASN A 1 70 ? 15.391 -15.758 2.02 1 98.62 70 ASN A CA 1
ATOM 525 C C . ASN A 1 70 ? 14.195 -16.594 1.58 1 98.62 70 ASN A C 1
ATOM 527 O O . ASN A 1 70 ? 13.883 -17.625 2.197 1 98.62 70 ASN A O 1
ATOM 531 N N . TYR A 1 71 ? 13.547 -16.188 0.573 1 98.69 71 TYR A N 1
ATOM 532 C CA . TYR A 1 71 ? 12.438 -16.953 0.035 1 98.69 71 TYR A CA 1
ATOM 533 C C . TYR A 1 71 ? 12.906 -18.312 -0.497 1 98.69 71 TYR A C 1
ATOM 535 O O . TYR A 1 71 ? 12.289 -19.344 -0.223 1 98.69 71 TYR A O 1
ATOM 543 N N . ILE A 1 72 ? 13.945 -18.281 -1.272 1 98.75 72 ILE A N 1
ATOM 544 C CA . ILE A 1 72 ? 14.484 -19.5 -1.882 1 98.75 72 ILE A CA 1
ATOM 545 C C . ILE A 1 72 ? 14.898 -20.484 -0.792 1 98.75 72 ILE A C 1
ATOM 547 O O . ILE A 1 72 ? 14.594 -21.672 -0.88 1 98.75 72 ILE A O 1
ATOM 551 N N . ASP A 1 73 ? 15.516 -19.953 0.241 1 98.69 73 ASP A N 1
ATOM 552 C CA . ASP A 1 73 ? 15.906 -20.797 1.364 1 98.69 73 ASP A CA 1
ATOM 553 C C . ASP A 1 73 ? 14.68 -21.422 2.027 1 98.69 73 ASP A C 1
ATOM 555 O O . ASP A 1 73 ? 14.711 -22.594 2.434 1 98.69 73 ASP A O 1
ATOM 559 N N . ALA A 1 74 ? 13.609 -20.656 2.111 1 98.81 74 ALA A N 1
ATOM 560 C CA . ALA A 1 74 ? 12.391 -21.141 2.764 1 98.81 74 ALA A CA 1
ATOM 561 C C . ALA A 1 74 ? 11.734 -22.25 1.959 1 98.81 74 ALA A C 1
ATOM 563 O O . ALA A 1 74 ? 11.219 -23.219 2.529 1 98.81 74 ALA A O 1
ATOM 564 N N . ILE A 1 75 ? 11.711 -22.141 0.652 1 98.25 75 ILE A N 1
ATOM 565 C CA . ILE A 1 75 ? 11.07 -23.188 -0.137 1 98.25 75 ILE A CA 1
ATOM 566 C C . ILE A 1 75 ? 11.922 -24.453 -0.104 1 98.25 75 ILE A C 1
ATOM 568 O O . ILE A 1 75 ? 11.391 -25.578 -0.083 1 98.25 75 ILE A O 1
ATOM 572 N N . LYS A 1 76 ? 13.258 -24.344 -0.078 1 98.56 76 LYS A N 1
ATOM 573 C CA . LYS A 1 76 ? 14.125 -25.5 0.082 1 98.56 76 LYS A CA 1
ATOM 574 C C . LYS A 1 76 ? 13.906 -26.172 1.434 1 98.56 76 LYS A C 1
ATOM 576 O O . LYS A 1 76 ? 13.875 -27.406 1.524 1 98.56 76 LYS A O 1
ATOM 581 N N . CYS A 1 77 ? 13.75 -25.312 2.381 1 98.69 77 CYS A N 1
ATOM 582 C CA . CYS A 1 77 ? 13.453 -25.812 3.717 1 98.69 77 CYS A CA 1
ATOM 583 C C . CYS A 1 77 ? 12.156 -26.625 3.723 1 98.69 77 CYS A C 1
ATOM 585 O O . CYS A 1 77 ? 12.117 -27.734 4.25 1 98.69 77 CYS A O 1
ATOM 587 N N . LEU A 1 78 ? 11.133 -26.125 3.104 1 98.25 78 LEU A N 1
ATOM 588 C CA . LEU A 1 78 ? 9.844 -26.812 3.064 1 98.25 78 LEU A CA 1
ATOM 589 C C . LEU A 1 78 ? 9.945 -28.141 2.322 1 98.25 78 LEU A C 1
ATOM 591 O O . LEU A 1 78 ? 9.281 -29.109 2.686 1 98.25 78 LEU A O 1
ATOM 595 N N . HIS A 1 79 ? 10.742 -28.156 1.324 1 98.06 79 HIS A N 1
ATOM 596 C CA . HIS A 1 79 ? 10.961 -29.344 0.501 1 98.06 79 HIS A CA 1
ATOM 597 C C . HIS A 1 79 ? 11.781 -30.391 1.248 1 98.06 79 HIS A C 1
ATOM 599 O O . HIS A 1 79 ? 11.711 -31.578 0.938 1 98.06 79 HIS A O 1
ATOM 605 N N . SER A 1 80 ? 12.531 -29.969 2.244 1 97.62 80 SER A N 1
ATOM 606 C CA . SER A 1 80 ? 13.406 -30.875 2.977 1 97.62 80 SER A CA 1
ATOM 607 C C . SER A 1 80 ? 12.703 -31.453 4.195 1 97.62 80 SER A C 1
ATOM 609 O O . SER A 1 80 ? 13.133 -32.469 4.746 1 97.62 80 SER A O 1
ATOM 611 N N . LYS A 1 81 ? 11.656 -30.859 4.594 1 97.06 81 LYS A N 1
ATOM 612 C CA . LYS A 1 81 ? 10.914 -31.328 5.762 1 97.06 81 LYS A CA 1
ATOM 613 C C . LYS A 1 81 ? 10.039 -32.531 5.414 1 97.06 81 LYS A C 1
ATOM 615 O O . LYS A 1 81 ? 9.461 -32.594 4.324 1 97.06 81 LYS A O 1
ATOM 620 N N . PRO A 1 82 ? 9.883 -33.469 6.41 1 95.44 82 PRO A N 1
ATOM 621 C CA . PRO A 1 82 ? 9.047 -34.625 6.117 1 95.44 82 PRO A CA 1
ATOM 622 C C . PRO A 1 82 ? 7.582 -34.25 5.906 1 95.44 82 PRO A C 1
ATOM 624 O O . PRO A 1 82 ? 7.055 -33.375 6.594 1 95.44 82 PRO A O 1
ATOM 627 N N . GLY A 1 83 ? 6.973 -34.938 4.965 1 94.12 83 GLY A N 1
ATOM 628 C CA . GLY A 1 83 ? 5.555 -34.75 4.703 1 94.12 83 GLY A CA 1
ATOM 629 C C . GLY A 1 83 ? 4.664 -35.312 5.793 1 94.12 83 GLY A C 1
ATOM 630 O O . GLY A 1 83 ? 5.09 -36.188 6.566 1 94.12 83 GLY A O 1
ATOM 631 N N . LEU A 1 84 ? 3.479 -34.781 5.832 1 94.69 84 LEU A N 1
ATOM 632 C CA . LEU A 1 84 ? 2.49 -35.281 6.785 1 94.69 84 LEU A CA 1
ATOM 633 C C . LEU A 1 84 ? 1.486 -36.219 6.109 1 94.69 84 LEU A C 1
ATOM 635 O O . LEU A 1 84 ? 0.751 -36.938 6.781 1 94.69 84 LEU A O 1
ATOM 639 N N . THR A 1 85 ? 1.447 -36.219 4.824 1 95.75 85 THR A N 1
ATOM 640 C CA . THR A 1 85 ? 0.564 -37.125 4.082 1 95.75 85 THR A CA 1
ATOM 641 C C . THR A 1 85 ? 0.938 -38.562 4.324 1 95.75 85 THR A C 1
ATOM 643 O O . THR A 1 85 ? 2.074 -38.969 4.066 1 95.75 85 THR A O 1
ATOM 646 N N . PRO A 1 86 ? -0.009 -39.406 4.785 1 94.88 86 PRO A N 1
ATOM 647 C CA . PRO A 1 86 ? 0.307 -40.812 4.965 1 94.88 86 PRO A CA 1
ATOM 648 C C . PRO A 1 86 ? 0.653 -41.5 3.652 1 94.88 86 PRO A C 1
ATOM 650 O O . PRO A 1 86 ? 0.038 -41.219 2.619 1 94.88 86 PRO A O 1
ATOM 653 N N . ALA A 1 87 ? 1.532 -42.469 3.771 1 94.12 87 ALA A N 1
ATOM 654 C CA . ALA A 1 87 ? 1.972 -43.219 2.592 1 94.12 87 ALA A CA 1
ATOM 655 C C . ALA A 1 87 ? 0.806 -43.969 1.94 1 94.12 87 ALA A C 1
ATOM 657 O O . ALA A 1 87 ? 0.781 -44.156 0.721 1 94.12 87 ALA A O 1
ATOM 658 N N . ARG A 1 88 ? -0.158 -44.344 2.75 1 95.06 88 ARG A N 1
ATOM 659 C CA . ARG A 1 88 ? -1.313 -45.062 2.23 1 95.06 88 ARG A CA 1
ATOM 660 C C . ARG A 1 88 ? -2.156 -44.188 1.325 1 95.06 88 ARG A C 1
ATOM 662 O O . ARG A 1 88 ? -2.867 -44.656 0.447 1 95.06 88 ARG A O 1
ATOM 669 N N . VAL A 1 89 ? -2.057 -42.906 1.514 1 95.19 89 VAL A N 1
ATOM 670 C CA . VAL A 1 89 ? -2.816 -41.938 0.725 1 95.19 89 VAL A CA 1
ATOM 671 C C . VAL A 1 89 ? -2.018 -41.531 -0.513 1 95.19 89 VAL A C 1
ATOM 673 O O . VAL A 1 89 ? -2.541 -41.562 -1.629 1 95.19 89 VAL A O 1
ATOM 676 N N . ALA A 1 90 ? -0.805 -41.219 -0.362 1 97.56 90 ALA A N 1
ATOM 677 C CA . ALA A 1 90 ? 0.08 -40.781 -1.444 1 97.56 90 ALA A CA 1
ATOM 678 C C . ALA A 1 90 ? 1.524 -41.188 -1.161 1 97.56 90 ALA A C 1
ATOM 680 O O . ALA A 1 90 ? 2.297 -40.406 -0.607 1 97.56 90 ALA A O 1
ATOM 681 N N . PRO A 1 91 ? 1.887 -42.375 -1.611 1 97 91 PRO A N 1
ATOM 682 C CA . PRO A 1 91 ? 3.256 -42.812 -1.369 1 97 91 PRO A CA 1
ATOM 683 C C . PRO A 1 91 ? 4.309 -41.906 -1.988 1 97 91 PRO A C 1
ATOM 685 O O . PRO A 1 91 ? 5.461 -41.906 -1.556 1 97 91 PRO A O 1
ATOM 688 N N . GLY A 1 92 ? 3.906 -41.094 -2.938 1 97.44 92 GLY A N 1
ATOM 689 C CA . GLY A 1 92 ? 4.832 -40.188 -3.596 1 97.44 92 GLY A CA 1
ATOM 690 C C . GLY A 1 92 ? 5.133 -38.938 -2.775 1 97.44 92 GLY A C 1
ATOM 691 O O . GLY A 1 92 ? 6.09 -38.219 -3.062 1 97.44 92 GLY A O 1
ATOM 692 N N . ALA A 1 93 ? 4.324 -38.656 -1.767 1 97.31 93 ALA A N 1
ATOM 693 C CA . ALA A 1 93 ? 4.551 -37.5 -0.932 1 97.31 93 ALA A CA 1
ATOM 694 C C . ALA A 1 93 ? 5.734 -37.719 0.007 1 97.31 93 ALA A C 1
ATOM 696 O O . ALA A 1 93 ? 5.676 -38.531 0.916 1 97.31 93 ALA A O 1
ATOM 697 N N . ARG A 1 94 ? 6.773 -36.906 -0.235 1 96.44 94 ARG A N 1
ATOM 698 C CA . ARG A 1 94 ? 8.008 -37.156 0.503 1 96.44 94 ARG A CA 1
ATOM 699 C C . ARG A 1 94 ? 8.414 -35.938 1.32 1 96.44 94 ARG A C 1
ATOM 701 O O . ARG A 1 94 ? 9.297 -36.031 2.172 1 96.44 94 ARG A O 1
ATOM 708 N N . SER A 1 95 ? 7.766 -34.844 1.148 1 96.94 95 SER A N 1
ATOM 709 C CA . SER A 1 95 ? 8.133 -33.594 1.836 1 96.94 95 SER A CA 1
ATOM 710 C C . SER A 1 95 ? 6.898 -32.812 2.25 1 96.94 95 SER A C 1
ATOM 712 O O . SER A 1 95 ? 5.789 -33.094 1.803 1 96.94 95 SER A O 1
ATOM 714 N N . ARG A 1 96 ? 7.145 -31.875 3.141 1 96.75 96 ARG A N 1
ATOM 715 C CA . ARG A 1 96 ? 6.082 -30.953 3.541 1 96.75 96 ARG A CA 1
ATOM 716 C C . ARG A 1 96 ? 5.543 -30.188 2.34 1 96.75 96 ARG A C 1
ATOM 718 O O . ARG A 1 96 ? 4.355 -29.859 2.289 1 96.75 96 ARG A O 1
ATOM 725 N N . PHE A 1 97 ? 6.414 -29.922 1.386 1 98.19 97 PHE A N 1
ATOM 726 C CA . PHE A 1 97 ? 6.008 -29.297 0.127 1 98.19 97 PHE A CA 1
ATOM 727 C C . PHE A 1 97 ? 5.039 -30.203 -0.627 1 98.19 97 PHE A C 1
ATOM 729 O O . PHE A 1 97 ? 4.043 -29.734 -1.177 1 98.19 97 PHE A O 1
ATOM 736 N N . ASP A 1 98 ? 5.254 -31.484 -0.594 1 98.19 98 ASP A N 1
ATOM 737 C CA . ASP A 1 98 ? 4.43 -32.469 -1.309 1 98.19 98 ASP A CA 1
ATOM 738 C C . ASP A 1 98 ? 3.023 -32.531 -0.721 1 98.19 98 ASP A C 1
ATOM 740 O O . ASP A 1 98 ? 2.074 -32.906 -1.412 1 98.19 98 ASP A O 1
ATOM 744 N N . ASP A 1 99 ? 2.885 -32.188 0.506 1 98.12 99 ASP A N 1
ATOM 745 C CA . ASP A 1 99 ? 1.548 -32.156 1.092 1 98.12 99 ASP A CA 1
ATOM 746 C C . ASP A 1 99 ? 0.629 -31.203 0.318 1 98.12 99 ASP A C 1
ATOM 748 O O . ASP A 1 99 ? -0.559 -31.484 0.149 1 98.12 99 ASP A O 1
ATOM 752 N N . PHE A 1 100 ? 1.172 -30.078 -0.078 1 98.5 100 PHE A N 1
ATOM 753 C CA . PHE A 1 100 ? 0.402 -29.156 -0.888 1 98.5 100 PHE A CA 1
ATOM 754 C C . PHE A 1 100 ? 0.097 -29.734 -2.258 1 98.5 100 PHE A C 1
ATOM 756 O O . PHE A 1 100 ? -1.009 -29.578 -2.779 1 98.5 100 PHE A O 1
ATOM 763 N N . VAL A 1 101 ? 1.066 -30.438 -2.832 1 98.44 101 VAL A N 1
ATOM 764 C CA . VAL A 1 101 ? 0.873 -31.062 -4.141 1 98.44 101 VAL A CA 1
ATOM 765 C C . VAL A 1 101 ? -0.258 -32.094 -4.07 1 98.44 101 VAL A C 1
ATOM 767 O O . VAL A 1 101 ? -1.166 -32.062 -4.906 1 98.44 101 VAL A O 1
ATOM 770 N N . VAL A 1 102 ? -0.247 -32.906 -3.043 1 98.31 102 VAL A N 1
ATOM 771 C CA . VAL A 1 102 ? -1.263 -33.938 -2.865 1 98.31 102 VAL A CA 1
ATOM 772 C C . VAL A 1 102 ? -2.643 -33.312 -2.75 1 98.31 102 VAL A C 1
ATOM 774 O O . VAL A 1 102 ? -3.602 -33.75 -3.375 1 98.31 102 VAL A O 1
ATOM 777 N N . THR A 1 103 ? -2.713 -32.25 -1.996 1 98.19 103 THR A N 1
ATOM 778 C CA . THR A 1 103 ? -3.977 -31.547 -1.794 1 98.19 103 THR A CA 1
ATOM 779 C C . THR A 1 103 ? -4.543 -31.047 -3.123 1 98.19 103 THR A C 1
ATOM 781 O O . THR A 1 103 ? -5.719 -31.266 -3.418 1 98.19 103 THR A O 1
ATOM 784 N N . HIS A 1 104 ? -3.738 -30.453 -3.906 1 98.56 104 HIS A N 1
ATOM 785 C CA . HIS A 1 104 ? -4.207 -29.938 -5.188 1 98.56 104 HIS A CA 1
ATOM 786 C C . HIS A 1 104 ? -4.629 -31.062 -6.117 1 98.56 104 HIS A C 1
ATOM 788 O O . HIS A 1 104 ? -5.676 -30.984 -6.762 1 98.56 104 HIS A O 1
ATOM 794 N N . VAL A 1 105 ? -3.807 -32.125 -6.168 1 98.12 105 VAL A N 1
ATOM 795 C CA . VAL A 1 105 ? -4.117 -33.25 -7.031 1 98.12 105 VAL A CA 1
ATOM 796 C C . VAL A 1 105 ? -5.484 -33.812 -6.664 1 98.12 105 VAL A C 1
ATOM 798 O O . VAL A 1 105 ? -6.332 -34.031 -7.531 1 98.12 105 VAL A O 1
ATOM 801 N N . GLN A 1 106 ? -5.742 -33.938 -5.434 1 97.38 106 GLN A N 1
ATOM 802 C CA . GLN A 1 106 ? -6.957 -34.594 -4.961 1 97.38 106 GLN A CA 1
ATOM 803 C C . GLN A 1 106 ? -8.18 -33.719 -5.152 1 97.38 106 GLN A C 1
ATOM 805 O O . GLN A 1 106 ? -9.289 -34.188 -5.328 1 97.38 106 GLN A O 1
ATOM 810 N N . GLN A 1 107 ? -7.91 -32.438 -5.211 1 97.62 107 GLN A N 1
ATOM 811 C CA . GLN A 1 107 ? -9.062 -31.547 -5.195 1 97.62 107 GLN A CA 1
ATOM 812 C C . GLN A 1 107 ? -9.219 -30.828 -6.527 1 97.62 107 GLN A C 1
ATOM 814 O O . GLN A 1 107 ? -10.102 -29.969 -6.684 1 97.62 107 GLN A O 1
ATOM 819 N N . THR A 1 108 ? -8.445 -31.156 -7.484 1 98 108 THR A N 1
ATOM 820 C CA . THR A 1 108 ? -8.352 -30.453 -8.758 1 98 108 THR A CA 1
ATOM 821 C C . THR A 1 108 ? -9.742 -30.234 -9.359 1 98 108 THR A C 1
ATOM 823 O O . THR A 1 108 ? -10.086 -29.125 -9.742 1 98 108 THR A O 1
ATOM 826 N N . TYR A 1 109 ? -10.641 -31.203 -9.344 1 96.56 109 TYR A N 1
ATOM 827 C CA . TYR A 1 109 ? -11.922 -31.141 -10.031 1 96.56 109 TYR A CA 1
ATOM 828 C C . TYR A 1 109 ? -12.938 -30.359 -9.203 1 96.56 109 TYR A C 1
ATOM 830 O O . TYR A 1 109 ? -13.969 -29.906 -9.727 1 96.56 109 TYR A O 1
ATOM 838 N N . SER A 1 110 ? -12.648 -30.156 -7.957 1 96.81 110 SER A N 1
ATOM 839 C CA . SER A 1 110 ? -13.586 -29.406 -7.129 1 96.81 110 SER A CA 1
ATOM 840 C C . SER A 1 110 ? -13.203 -27.938 -7.043 1 96.81 110 SER A C 1
ATOM 842 O O . SER A 1 110 ? -13.992 -27.109 -6.59 1 96.81 110 SER A O 1
ATOM 844 N N . VAL A 1 111 ? -11.992 -27.625 -7.543 1 97.94 111 VAL A N 1
ATOM 845 C CA . VAL A 1 111 ? -11.531 -26.25 -7.324 1 97.94 111 VAL A CA 1
ATOM 846 C C . VAL A 1 111 ? -11.203 -25.609 -8.664 1 97.94 111 VAL A C 1
ATOM 848 O O . VAL A 1 111 ? -10.586 -24.531 -8.711 1 97.94 111 VAL A O 1
ATOM 851 N N . HIS A 1 112 ? -11.469 -26.234 -9.789 1 98 112 HIS A N 1
ATOM 852 C CA . HIS A 1 112 ? -11.391 -25.672 -11.133 1 98 112 HIS A CA 1
ATOM 853 C C . HIS A 1 112 ? -12.727 -25.797 -11.859 1 98 112 HIS A C 1
ATOM 855 O O . HIS A 1 112 ? -13.438 -26.797 -11.695 1 98 112 HIS A O 1
ATOM 861 N N . GLY A 1 113 ? -13.039 -24.781 -12.656 1 96.69 113 GLY A N 1
ATOM 862 C CA . GLY A 1 113 ? -14.32 -24.844 -13.352 1 96.69 113 GLY A CA 1
ATOM 863 C C . GLY A 1 113 ? -15.508 -24.875 -12.406 1 96.69 113 GLY A C 1
ATOM 864 O O . GLY A 1 113 ? -16.547 -25.438 -12.742 1 96.69 113 GLY A O 1
ATOM 865 N N . THR A 1 114 ? -15.32 -24.453 -11.18 1 97.94 114 THR A N 1
ATOM 866 C CA . THR A 1 114 ? -16.344 -24.438 -10.141 1 97.94 114 THR A CA 1
ATOM 867 C C . THR A 1 114 ? -16.422 -23.062 -9.477 1 97.94 114 THR A C 1
ATOM 869 O O . THR A 1 114 ? -15.609 -22.188 -9.758 1 97.94 114 THR A O 1
ATOM 872 N N . ALA A 1 115 ? -17.406 -22.953 -8.555 1 98.19 115 ALA A N 1
ATOM 873 C CA . ALA A 1 115 ? -17.594 -21.719 -7.793 1 98.19 115 ALA A CA 1
ATOM 874 C C . ALA A 1 115 ? -16.422 -21.469 -6.852 1 98.19 115 ALA A C 1
ATOM 876 O O . ALA A 1 115 ? -16.203 -20.344 -6.41 1 98.19 115 ALA A O 1
ATOM 877 N N . ASN A 1 116 ? -15.633 -22.5 -6.578 1 98.12 116 ASN A N 1
ATOM 878 C CA . ASN A 1 116 ? -14.617 -22.453 -5.535 1 98.12 116 ASN A CA 1
ATOM 879 C C . ASN A 1 116 ? -13.258 -22.047 -6.098 1 98.12 116 ASN A C 1
ATOM 881 O O . ASN A 1 116 ? -12.297 -21.859 -5.348 1 98.12 116 ASN A O 1
ATOM 885 N N . PHE A 1 117 ? -13.141 -21.797 -7.383 1 98.56 117 PHE A N 1
ATOM 886 C CA . PHE A 1 117 ? -11.867 -21.672 -8.07 1 98.56 117 PHE A CA 1
ATOM 887 C C . PHE A 1 117 ? -11 -20.594 -7.426 1 98.56 117 PHE A C 1
ATOM 889 O O . PHE A 1 117 ? -9.898 -20.875 -6.953 1 98.56 117 PHE A O 1
ATOM 896 N N . LEU A 1 118 ? -11.523 -19.391 -7.324 1 98.88 118 LEU A N 1
ATOM 897 C CA . LEU A 1 118 ? -10.711 -18.25 -6.895 1 98.88 118 LEU A CA 1
ATOM 898 C C . LEU A 1 118 ? -10.508 -18.266 -5.383 1 98.88 118 LEU A C 1
ATOM 900 O O . LEU A 1 118 ? -9.375 -18.172 -4.902 1 98.88 118 LEU A O 1
ATOM 904 N N . ALA A 1 119 ? -11.555 -18.547 -4.664 1 98.81 119 ALA A N 1
ATOM 905 C CA . ALA A 1 119 ? -11.492 -18.5 -3.205 1 98.81 119 ALA A CA 1
ATOM 906 C C . ALA A 1 119 ? -10.586 -19.609 -2.656 1 98.81 119 ALA A C 1
ATOM 908 O O . ALA A 1 119 ? -9.773 -19.359 -1.765 1 98.81 119 ALA A O 1
ATOM 909 N N . TRP A 1 120 ? -10.711 -20.75 -3.211 1 98.88 120 TRP A N 1
ATOM 910 C CA . TRP A 1 120 ? -9.898 -21.859 -2.727 1 98.88 120 TRP A CA 1
ATOM 911 C C . TRP A 1 120 ? -8.422 -21.609 -2.986 1 98.88 120 TRP A C 1
ATOM 913 O O . TRP A 1 120 ? -7.582 -21.828 -2.109 1 98.88 120 TRP A O 1
ATOM 923 N N . HIS A 1 121 ? -8.133 -21.188 -4.195 1 98.94 121 HIS A N 1
ATOM 924 C CA . HIS A 1 121 ? -6.727 -20.969 -4.523 1 98.94 121 HIS A CA 1
ATOM 925 C C . HIS A 1 121 ? -6.129 -19.844 -3.686 1 98.94 121 HIS A C 1
ATOM 927 O O . HIS A 1 121 ? -4.957 -19.891 -3.305 1 98.94 121 HIS A O 1
ATOM 933 N N . ARG A 1 122 ? -6.934 -18.781 -3.389 1 98.88 122 ARG A N 1
ATOM 934 C CA . ARG A 1 122 ? -6.48 -17.75 -2.465 1 98.88 122 ARG A CA 1
ATOM 935 C C . ARG A 1 122 ? -6.113 -18.344 -1.111 1 98.88 122 ARG A C 1
ATOM 937 O O . ARG A 1 122 ? -5.047 -18.047 -0.565 1 98.88 122 ARG A O 1
ATOM 944 N N . TYR A 1 123 ? -6.984 -19.172 -0.633 1 98.81 123 TYR A N 1
ATOM 945 C CA . TYR A 1 123 ? -6.754 -19.812 0.659 1 98.81 123 TYR A CA 1
ATOM 946 C C . TYR A 1 123 ? -5.551 -20.75 0.602 1 98.81 123 TYR A C 1
ATOM 948 O O . TYR A 1 123 ? -4.727 -20.766 1.521 1 98.81 123 TYR A O 1
ATOM 956 N N . TYR A 1 124 ? -5.395 -21.422 -0.448 1 98.81 124 TYR A N 1
ATOM 957 C CA . TYR A 1 124 ? -4.344 -22.406 -0.673 1 98.81 124 TYR A CA 1
ATOM 958 C C . TYR A 1 124 ? -2.967 -21.75 -0.671 1 98.81 124 TYR A C 1
ATOM 960 O O . TYR A 1 124 ? -2.061 -22.203 0.036 1 98.81 124 TYR A O 1
ATOM 968 N N . ILE A 1 125 ? -2.83 -20.609 -1.376 1 98.88 125 ILE A N 1
ATOM 969 C CA . ILE A 1 125 ? -1.514 -19.984 -1.462 1 98.88 125 ILE A CA 1
ATOM 970 C C . ILE A 1 125 ? -1.228 -19.203 -0.182 1 98.88 125 ILE A C 1
ATOM 972 O O . ILE A 1 125 ? -0.069 -19.031 0.207 1 98.88 125 ILE A O 1
ATOM 976 N N . TRP A 1 126 ? -2.273 -18.75 0.47 1 98.81 126 TRP A N 1
ATOM 977 C CA . TRP A 1 126 ? -2.08 -18.141 1.779 1 98.81 126 TRP A CA 1
ATOM 978 C C . TRP A 1 126 ? -1.532 -19.141 2.779 1 98.81 126 TRP A C 1
ATOM 980 O O . TRP A 1 126 ? -0.602 -18.844 3.529 1 98.81 126 TRP A O 1
ATOM 990 N N . ALA A 1 127 ? -2.088 -20.344 2.783 1 98.69 127 ALA A N 1
ATOM 991 C CA . ALA A 1 127 ? -1.621 -21.406 3.678 1 98.69 127 ALA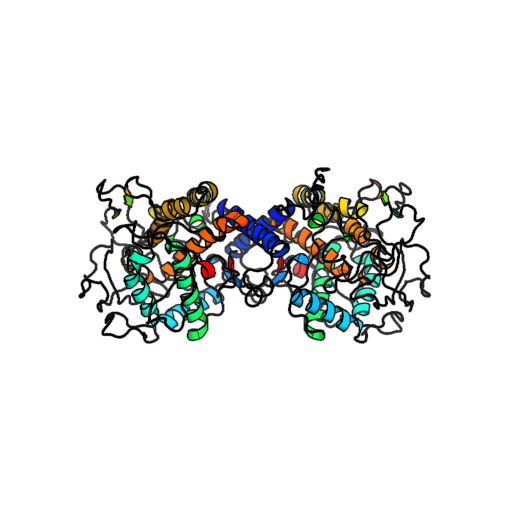 A CA 1
ATOM 992 C C . ALA A 1 127 ? -0.157 -21.75 3.41 1 98.69 127 ALA A C 1
ATOM 994 O O . ALA A 1 127 ? 0.627 -21.922 4.344 1 98.69 127 ALA A O 1
ATOM 995 N N . TYR A 1 128 ? 0.177 -21.844 2.166 1 98.62 128 TYR A N 1
ATOM 996 C CA . TYR A 1 128 ? 1.558 -22.078 1.757 1 98.62 128 TYR A CA 1
ATOM 997 C C . TYR A 1 128 ? 2.477 -21 2.309 1 98.62 128 TYR A C 1
ATOM 999 O O . TYR A 1 128 ? 3.527 -21.297 2.881 1 98.62 128 TYR A O 1
ATOM 1007 N N . GLU A 1 129 ? 2.041 -19.719 2.166 1 98.69 129 GLU A N 1
ATOM 1008 C CA . GLU A 1 129 ? 2.768 -18.578 2.699 1 98.69 129 GLU A CA 1
ATOM 1009 C C . GLU A 1 129 ? 2.986 -18.719 4.203 1 98.69 129 GLU A C 1
ATOM 1011 O O . GLU A 1 129 ? 4.09 -18.484 4.699 1 98.69 129 GLU A O 1
ATOM 1016 N N . GLN A 1 130 ? 1.955 -19.109 4.887 1 98.25 130 GLN A N 1
ATOM 1017 C CA . GLN A 1 130 ? 2.047 -19.25 6.34 1 98.25 130 GLN A CA 1
ATOM 1018 C C . GLN A 1 130 ? 3.057 -20.328 6.727 1 98.25 130 GLN A C 1
ATOM 1020 O O . GLN A 1 130 ? 3.818 -20.156 7.68 1 98.25 130 GLN A O 1
ATOM 1025 N N . LEU A 1 131 ? 3.086 -21.375 6 1 97.69 131 LEU A N 1
ATOM 1026 C CA . LEU A 1 131 ? 4.008 -22.453 6.336 1 97.69 131 LEU A CA 1
ATOM 1027 C C . LEU A 1 131 ? 5.453 -22.031 6.102 1 97.69 131 LEU A C 1
ATOM 1029 O O . LEU A 1 131 ? 6.344 -22.391 6.879 1 97.69 131 LEU A O 1
ATOM 1033 N N . LEU A 1 132 ? 5.707 -21.328 4.988 1 98.62 132 LEU A N 1
ATOM 1034 C CA . LEU A 1 132 ? 7.047 -20.812 4.746 1 98.62 132 LEU A CA 1
ATOM 1035 C C . LEU A 1 132 ? 7.508 -19.938 5.902 1 98.62 132 LEU A C 1
ATOM 1037 O O . LEU A 1 132 ? 8.672 -20 6.309 1 98.62 132 LEU A O 1
ATOM 1041 N N . ARG A 1 133 ? 6.625 -19.156 6.414 1 98.38 133 ARG A N 1
ATOM 1042 C CA . ARG A 1 133 ? 6.957 -18.219 7.473 1 98.38 133 ARG A CA 1
ATOM 1043 C C . ARG A 1 133 ? 7.102 -18.922 8.812 1 98.38 133 ARG A C 1
ATOM 1045 O O . ARG A 1 133 ? 8.094 -18.719 9.523 1 98.38 133 ARG A O 1
ATOM 1052 N N . ASP A 1 134 ? 6.18 -19.797 9.117 1 97.62 134 ASP A N 1
ATOM 1053 C CA . ASP A 1 134 ? 6.074 -20.375 10.461 1 97.62 134 ASP A CA 1
ATOM 1054 C C . ASP A 1 134 ? 7.051 -21.531 10.648 1 97.62 134 ASP A C 1
ATOM 1056 O O . ASP A 1 134 ? 7.566 -21.734 11.742 1 97.62 134 ASP A O 1
ATOM 1060 N N . GLU A 1 135 ? 7.336 -22.281 9.523 1 97.44 135 GLU A N 1
ATOM 1061 C CA . GLU A 1 135 ? 8.141 -23.484 9.68 1 97.44 135 GLU A CA 1
ATOM 1062 C C . GLU A 1 135 ? 9.523 -23.312 9.055 1 97.44 135 GLU A C 1
ATOM 1064 O O . GLU A 1 135 ? 10.438 -24.094 9.344 1 97.44 135 GLU A O 1
ATOM 1069 N N . CYS A 1 136 ? 9.617 -22.266 8.18 1 98.5 136 CYS A N 1
ATOM 1070 C CA . CYS A 1 136 ? 10.867 -22.234 7.422 1 98.5 136 CYS A CA 1
ATOM 1071 C C . CYS A 1 136 ? 11.5 -20.844 7.496 1 98.5 136 CYS A C 1
ATOM 1073 O O . CYS A 1 136 ? 12.391 -20.531 6.699 1 98.5 136 CYS A O 1
ATOM 1075 N N . GLY A 1 137 ? 11 -19.969 8.297 1 98.19 137 GLY A N 1
ATOM 1076 C CA . GLY A 1 137 ? 11.695 -18.734 8.625 1 98.19 137 GLY A CA 1
ATOM 1077 C C . GLY A 1 137 ? 11.594 -17.672 7.539 1 98.19 137 GLY A C 1
ATOM 1078 O O . GLY A 1 137 ? 12.383 -16.734 7.504 1 98.19 137 GLY A O 1
ATOM 1079 N N . TYR A 1 138 ? 10.711 -17.844 6.602 1 98.44 138 TYR A N 1
ATOM 1080 C CA . TYR A 1 138 ? 10.5 -16.781 5.617 1 98.44 138 TYR A CA 1
ATOM 1081 C C . TYR A 1 138 ? 9.992 -15.508 6.277 1 98.44 138 TYR A C 1
ATOM 1083 O O . TYR A 1 138 ? 9 -15.531 7.004 1 98.44 138 TYR A O 1
ATOM 1091 N N . LYS A 1 139 ? 10.617 -14.391 5.984 1 97.06 139 LYS A N 1
ATOM 1092 C CA . LYS A 1 139 ? 10.32 -13.156 6.695 1 97.06 139 LYS A CA 1
ATOM 1093 C C . LYS A 1 139 ? 9.398 -12.258 5.875 1 97.06 139 LYS A C 1
ATOM 1095 O O . LYS A 1 139 ? 8.844 -11.281 6.395 1 97.06 139 LYS A O 1
ATOM 1100 N N . GLY A 1 140 ? 9.305 -12.57 4.605 1 96.62 140 GLY A N 1
ATOM 1101 C CA . GLY A 1 140 ? 8.461 -11.766 3.732 1 96.62 140 GLY A CA 1
ATOM 1102 C C . GLY A 1 140 ? 7.059 -12.328 3.578 1 96.62 140 GLY A C 1
ATOM 1103 O O . GLY A 1 140 ? 6.566 -13.031 4.457 1 96.62 140 GLY A O 1
ATOM 1104 N N . TYR A 1 141 ? 6.387 -11.883 2.559 1 97.25 141 TYR A N 1
ATOM 1105 C CA . TYR A 1 141 ? 5.066 -12.367 2.168 1 97.25 141 TYR A CA 1
ATOM 1106 C C . TYR A 1 141 ? 5.051 -12.789 0.704 1 97.25 141 TYR A C 1
ATOM 1108 O O . TYR A 1 141 ? 5.961 -12.445 -0.056 1 97.25 141 TYR A O 1
ATOM 1116 N N . LEU A 1 142 ? 4.094 -13.57 0.331 1 98.12 142 LEU A N 1
ATOM 1117 C CA . LEU A 1 142 ? 4.137 -14.289 -0.936 1 98.12 142 LEU A CA 1
ATOM 1118 C C . LEU A 1 142 ? 4.242 -13.328 -2.109 1 98.12 142 LEU A C 1
ATOM 1120 O O . LEU A 1 142 ? 3.334 -12.523 -2.342 1 98.12 142 LEU A O 1
ATOM 1124 N N . PRO A 1 143 ? 5.375 -13.422 -2.836 1 98.12 143 PRO A N 1
ATOM 1125 C CA . PRO A 1 143 ? 5.492 -12.602 -4.043 1 98.12 143 PRO A CA 1
ATOM 1126 C C . PRO A 1 143 ? 4.676 -13.148 -5.211 1 98.12 143 PRO A C 1
ATOM 1128 O O . PRO A 1 143 ? 4.258 -14.305 -5.188 1 98.12 143 PRO A O 1
ATOM 1131 N N . TYR A 1 144 ? 4.414 -12.273 -6.16 1 98.31 144 TYR A N 1
ATOM 1132 C CA . TYR A 1 144 ? 3.725 -12.703 -7.371 1 98.31 144 TYR A CA 1
ATOM 1133 C C . TYR A 1 144 ? 4.586 -12.461 -8.602 1 98.31 144 TYR A C 1
ATOM 1135 O O . TYR A 1 144 ? 5.645 -11.836 -8.516 1 98.31 144 TYR A O 1
ATOM 1143 N N . TYR A 1 145 ? 4.23 -13.125 -9.672 1 98.5 145 TYR A N 1
ATOM 1144 C CA . TYR A 1 145 ? 4.852 -12.938 -10.977 1 98.5 145 TYR A CA 1
ATOM 1145 C C . TYR A 1 145 ? 3.934 -12.156 -11.906 1 98.5 145 TYR A C 1
ATOM 1147 O O . TYR A 1 145 ? 2.928 -12.688 -12.383 1 98.5 145 TYR A O 1
ATOM 1155 N N . ASN A 1 146 ? 4.301 -10.898 -12.117 1 97.69 146 ASN A N 1
ATOM 1156 C CA . ASN A 1 146 ? 3.506 -10.094 -13.031 1 97.69 146 ASN A CA 1
ATOM 1157 C C . ASN A 1 146 ? 3.693 -10.547 -14.477 1 97.69 146 ASN A C 1
ATOM 1159 O O . ASN A 1 146 ? 4.672 -10.172 -15.133 1 97.69 146 ASN A O 1
ATOM 1163 N N . TRP A 1 147 ? 2.711 -11.242 -15.023 1 98.25 147 TRP A N 1
ATOM 1164 C CA . TRP A 1 147 ? 2.805 -11.828 -16.359 1 98.25 147 TRP A CA 1
ATOM 1165 C C . TRP A 1 147 ? 3.16 -10.773 -17.391 1 98.25 147 TRP A C 1
ATOM 1167 O O . TRP A 1 147 ? 4.051 -10.977 -18.219 1 98.25 147 TRP A O 1
ATOM 1177 N N . ALA A 1 148 ? 2.525 -9.711 -17.281 1 97.12 148 ALA A N 1
ATOM 1178 C CA . ALA A 1 148 ? 2.596 -8.672 -18.312 1 97.12 148 ALA A CA 1
ATOM 1179 C C . ALA A 1 148 ? 3.99 -8.055 -18.375 1 97.12 148 ALA A C 1
ATOM 1181 O O . ALA A 1 148 ? 4.484 -7.723 -19.453 1 97.12 148 ALA A O 1
ATOM 1182 N N . TRP A 1 149 ? 4.566 -7.926 -17.188 1 95.19 149 TRP A N 1
ATOM 1183 C CA . TRP A 1 149 ? 5.867 -7.273 -17.125 1 95.19 149 TRP A CA 1
ATOM 1184 C C . TRP A 1 149 ? 6.902 -8.039 -17.938 1 95.19 149 TRP A C 1
ATOM 1186 O O . TRP A 1 149 ? 7.84 -7.441 -18.484 1 95.19 149 TRP A O 1
ATOM 1196 N N . TRP A 1 150 ? 6.758 -9.328 -18.078 1 96.81 150 TRP A N 1
ATOM 1197 C CA . TRP A 1 150 ? 7.859 -10.141 -18.578 1 96.81 150 TRP A CA 1
ATOM 1198 C C . TRP A 1 150 ? 7.426 -10.945 -19.812 1 96.81 150 TRP A C 1
ATOM 1200 O O . TRP A 1 150 ? 8.141 -11.852 -20.25 1 96.81 150 TRP A O 1
ATOM 1210 N N . HIS A 1 151 ? 6.289 -10.633 -20.438 1 97.56 151 HIS A N 1
ATOM 1211 C CA . HIS A 1 151 ? 5.691 -11.508 -21.438 1 97.56 151 HIS A CA 1
ATOM 1212 C C . HIS A 1 151 ? 6.562 -11.586 -22.688 1 97.56 151 HIS A C 1
ATOM 1214 O O . HIS A 1 151 ? 6.543 -12.594 -23.406 1 97.56 151 HIS A O 1
ATOM 1220 N N . GLU A 1 152 ? 7.367 -10.594 -22.953 1 96.56 152 GLU A N 1
ATOM 1221 C CA . GLU A 1 152 ? 8.164 -10.562 -24.172 1 96.56 152 GLU A CA 1
ATOM 1222 C C . GLU A 1 152 ? 9.344 -11.531 -24.094 1 96.56 152 GLU A C 1
ATOM 1224 O O . GLU A 1 152 ? 9.742 -12.117 -25.094 1 96.56 152 GLU A O 1
ATOM 1229 N N . ASP A 1 153 ? 9.852 -11.641 -22.891 1 97.56 153 ASP A N 1
ATOM 1230 C CA . ASP A 1 153 ? 10.977 -12.539 -22.641 1 97.56 153 ASP A CA 1
ATOM 1231 C C . ASP A 1 153 ? 10.938 -13.078 -21.219 1 97.56 153 ASP A C 1
ATOM 1233 O O . ASP A 1 153 ? 11.812 -12.758 -20.406 1 97.56 153 ASP A O 1
ATOM 1237 N N . PRO A 1 154 ? 10 -14.008 -20.969 1 98.31 154 PRO A N 1
ATOM 1238 C CA . PRO A 1 154 ? 9.852 -14.508 -19.609 1 98.31 154 PRO A CA 1
ATOM 1239 C C . PRO A 1 154 ? 11.094 -15.258 -19.125 1 98.31 154 PRO A C 1
ATOM 1241 O O . PRO A 1 154 ? 11.367 -15.297 -17.922 1 98.31 154 PRO A O 1
ATOM 1244 N N . ALA A 1 155 ? 11.891 -15.758 -19.984 1 98.25 155 ALA A N 1
ATOM 1245 C CA . ALA A 1 155 ? 13.062 -16.531 -19.609 1 98.25 155 ALA A CA 1
ATOM 1246 C C . ALA A 1 155 ? 14.133 -15.633 -18.984 1 98.25 155 ALA A C 1
ATOM 1248 O O . ALA A 1 155 ? 14.984 -16.109 -18.234 1 98.25 155 ALA A O 1
ATOM 1249 N N . SER A 1 156 ? 14.094 -14.344 -19.312 1 97.06 156 SER A N 1
ATOM 1250 C CA . SER A 1 156 ? 15.078 -13.398 -18.797 1 97.06 156 SER A CA 1
ATOM 1251 C C . SER A 1 156 ? 14.57 -12.711 -17.531 1 97.06 156 SER A C 1
ATOM 1253 O O . SER A 1 156 ? 15.273 -11.891 -16.938 1 97.06 156 SER A O 1
ATOM 1255 N N . SER A 1 157 ? 13.328 -13.07 -17.156 1 97.38 157 SER A N 1
ATOM 1256 C CA . SER A 1 157 ? 12.797 -12.438 -15.953 1 97.38 157 SER A CA 1
ATOM 1257 C C . SER A 1 157 ? 13.609 -12.828 -14.719 1 97.38 157 SER A C 1
ATOM 1259 O O . SER A 1 157 ? 14.148 -13.938 -14.656 1 97.38 157 SER A O 1
ATOM 1261 N N . PRO A 1 158 ? 13.602 -11.969 -13.711 1 97.25 158 PRO A N 1
ATOM 1262 C CA . PRO A 1 158 ? 14.359 -12.289 -12.5 1 97.25 158 PRO A CA 1
ATOM 1263 C C . PRO A 1 158 ? 13.906 -13.594 -11.844 1 97.25 158 PRO A C 1
ATOM 1265 O O . PRO A 1 158 ? 14.695 -14.242 -11.156 1 97.25 158 PRO A O 1
ATOM 1268 N N . LEU A 1 159 ? 12.742 -14 -12.125 1 98.44 159 LEU A N 1
ATOM 1269 C CA . LEU A 1 159 ? 12.234 -15.234 -11.539 1 98.44 159 LEU A CA 1
ATOM 1270 C C . LEU A 1 159 ? 12.82 -16.453 -12.242 1 98.44 159 LEU A C 1
ATOM 1272 O O . LEU A 1 159 ? 13.039 -17.5 -11.609 1 98.44 159 LEU A O 1
ATOM 1276 N N . PHE A 1 160 ? 13.188 -16.281 -13.562 1 98.69 160 PHE A N 1
ATOM 1277 C CA . PHE A 1 160 ? 13.516 -17.469 -14.344 1 98.69 160 PHE A CA 1
ATOM 1278 C C . PHE A 1 160 ? 14.875 -17.328 -15.008 1 98.69 160 PHE A C 1
ATOM 1280 O O . PHE A 1 160 ? 15.203 -18.062 -15.938 1 98.69 160 PHE A O 1
ATOM 1287 N N . ASP A 1 161 ? 15.75 -16.469 -14.539 1 98.12 161 ASP A N 1
ATOM 1288 C CA . ASP A 1 161 ? 16.969 -16.156 -15.266 1 98.12 161 ASP A CA 1
ATOM 1289 C C . ASP A 1 161 ? 18.109 -17.078 -14.836 1 98.12 161 ASP A C 1
ATOM 1291 O O . ASP A 1 161 ? 19.25 -16.938 -15.305 1 98.12 161 ASP A O 1
ATOM 1295 N N . GLY A 1 162 ? 17.906 -17.953 -13.922 1 98.38 162 GLY A N 1
ATOM 1296 C CA . GLY A 1 162 ? 18.906 -18.938 -13.523 1 98.38 162 GLY A CA 1
ATOM 1297 C C . GLY A 1 162 ? 19.922 -18.391 -12.547 1 98.38 162 GLY A C 1
ATOM 1298 O O . GLY A 1 162 ? 20.797 -19.141 -12.07 1 98.38 162 GLY A O 1
ATOM 1299 N N . SER A 1 163 ? 19.781 -17.109 -12.219 1 98.38 163 SER A N 1
ATOM 1300 C CA . SER A 1 163 ? 20.688 -16.516 -11.25 1 98.38 163 SER A CA 1
ATOM 1301 C C . SER A 1 163 ? 20.469 -17.094 -9.852 1 98.38 163 SER A C 1
ATOM 1303 O O . SER A 1 163 ? 19.516 -17.828 -9.625 1 98.38 163 SER A O 1
ATOM 1305 N N . ASP A 1 164 ? 21.344 -16.766 -8.922 1 97.94 164 ASP A N 1
ATOM 1306 C CA . ASP A 1 164 ? 21.281 -17.281 -7.559 1 97.94 164 ASP A CA 1
ATOM 1307 C C . ASP A 1 164 ? 20.094 -16.688 -6.793 1 97.94 164 ASP A C 1
ATOM 1309 O O . ASP A 1 164 ? 19.797 -17.109 -5.676 1 97.94 164 ASP A O 1
ATOM 1313 N N . THR A 1 165 ? 19.406 -15.734 -7.395 1 98.25 165 THR A N 1
ATOM 1314 C CA . THR A 1 165 ? 18.234 -15.125 -6.766 1 98.25 165 THR A CA 1
ATOM 1315 C C . THR A 1 165 ? 16.969 -15.414 -7.574 1 98.25 165 THR A C 1
ATOM 1317 O O . THR A 1 165 ? 15.984 -14.68 -7.477 1 98.25 165 THR A O 1
ATOM 1320 N N . SER A 1 166 ? 17.031 -16.391 -8.438 1 98.69 166 SER A N 1
ATOM 1321 C CA . SER A 1 166 ? 15.891 -16.922 -9.164 1 98.69 166 SER A CA 1
ATOM 1322 C C . SER A 1 166 ? 15.477 -18.281 -8.625 1 98.69 166 SER A C 1
ATOM 1324 O O . SER A 1 166 ? 16.141 -18.828 -7.746 1 98.69 166 SER A O 1
ATOM 1326 N N . ILE A 1 167 ? 14.336 -18.781 -9.18 1 98.62 167 ILE A N 1
ATOM 1327 C CA . ILE A 1 167 ? 13.938 -20.109 -8.758 1 98.62 167 ILE A CA 1
ATOM 1328 C C . ILE A 1 167 ? 14.312 -21.125 -9.836 1 98.62 167 ILE A C 1
ATOM 1330 O O . ILE A 1 167 ? 13.641 -22.141 -10.008 1 98.62 167 ILE A O 1
ATOM 1334 N N . GLY A 1 168 ? 15.32 -20.812 -10.625 1 98.5 168 GLY A N 1
ATOM 1335 C CA . GLY A 1 168 ? 15.805 -21.656 -11.695 1 98.5 168 GLY A CA 1
ATOM 1336 C C . GLY A 1 168 ? 15.656 -21.031 -13.07 1 98.5 168 GLY A C 1
ATOM 1337 O O . GLY A 1 168 ? 15.047 -19.969 -13.211 1 98.5 168 GLY A O 1
ATOM 1338 N N . ASP A 1 169 ? 16.25 -21.688 -14.023 1 98.44 169 ASP A N 1
ATOM 1339 C CA . ASP A 1 169 ? 16.203 -21.141 -15.383 1 98.44 169 ASP A CA 1
ATOM 1340 C C . ASP A 1 169 ? 15.047 -21.75 -16.172 1 98.44 169 ASP A C 1
ATOM 1342 O O . ASP A 1 169 ? 14.109 -22.297 -15.594 1 98.44 169 ASP A O 1
ATOM 1346 N N . ALA A 1 170 ? 15.078 -21.516 -17.406 1 98.38 170 ALA A N 1
ATOM 1347 C CA . ALA A 1 170 ? 13.969 -21.859 -18.281 1 98.38 170 ALA A CA 1
ATOM 1348 C C . ALA A 1 170 ? 13.938 -23.344 -18.594 1 98.38 170 ALA A C 1
ATOM 1350 O O . ALA A 1 170 ? 13.055 -23.828 -19.312 1 98.38 170 ALA A O 1
ATOM 1351 N N . GLY A 1 171 ? 14.828 -24.141 -18.078 1 98.12 171 GLY A N 1
ATOM 1352 C CA . GLY A 1 171 ? 14.984 -25.547 -18.438 1 98.12 171 GLY A CA 1
ATOM 1353 C C . GLY A 1 171 ? 15.984 -25.766 -19.547 1 98.12 171 GLY A C 1
ATOM 1354 O O . GLY A 1 171 ? 16.109 -24.938 -20.453 1 98.12 171 GLY A O 1
ATOM 1355 N N . ALA A 1 172 ? 16.703 -26.859 -19.422 1 97.75 172 ALA A N 1
ATOM 1356 C CA . ALA A 1 172 ? 17.641 -27.219 -20.484 1 97.75 172 ALA A CA 1
ATOM 1357 C C . ALA A 1 172 ? 16.922 -27.328 -21.828 1 97.75 172 ALA A C 1
ATOM 1359 O O . ALA A 1 172 ? 15.836 -27.906 -21.922 1 97.75 172 ALA A O 1
ATOM 1360 N N . TYR A 1 173 ? 17.609 -26.75 -22.844 1 97.12 173 TYR A N 1
ATOM 1361 C CA . TYR A 1 173 ? 17.016 -26.75 -24.172 1 97.12 173 TYR A CA 1
ATOM 1362 C C . TYR A 1 173 ? 16.938 -28.172 -24.719 1 97.12 173 TYR A C 1
ATOM 1364 O O . TYR A 1 173 ? 17.922 -28.891 -24.75 1 97.12 173 TYR A O 1
ATOM 1372 N N . VAL A 1 174 ? 15.758 -28.578 -25.141 1 96.31 174 VAL A N 1
ATOM 1373 C CA . VAL A 1 174 ? 15.523 -29.859 -25.812 1 96.31 174 VAL A CA 1
ATOM 1374 C C . VAL A 1 174 ? 15.133 -29.594 -27.266 1 96.31 174 VAL A C 1
ATOM 1376 O O . VAL A 1 174 ? 14.062 -29.047 -27.547 1 96.31 174 VAL A O 1
ATOM 1379 N N . PRO A 1 175 ? 15.906 -30 -28.203 1 94.06 175 PRO A N 1
ATOM 1380 C CA . PRO A 1 175 ? 15.617 -29.734 -29.609 1 94.06 175 PRO A CA 1
ATOM 1381 C C . PRO A 1 175 ? 14.547 -30.672 -30.188 1 94.06 175 PRO A C 1
ATOM 1383 O O . PRO A 1 175 ? 14.219 -31.688 -29.562 1 94.06 175 PRO A O 1
ATOM 1386 N N . GLY A 1 176 ? 14.023 -30.344 -31.359 1 92.88 176 GLY A N 1
ATOM 1387 C CA . GLY A 1 176 ? 13.164 -31.203 -32.156 1 92.88 176 GLY A CA 1
ATOM 1388 C C . GLY A 1 176 ? 11.75 -31.312 -31.609 1 92.88 176 GLY A C 1
ATOM 1389 O O . GLY A 1 176 ? 11.055 -32.281 -31.875 1 92.88 176 GLY A O 1
ATOM 1390 N N . ARG A 1 177 ? 11.383 -30.391 -30.75 1 93.12 177 ARG A N 1
ATOM 1391 C CA . ARG A 1 177 ? 10.039 -30.453 -30.188 1 93.12 177 ARG A CA 1
ATOM 1392 C C . ARG A 1 177 ? 9.031 -29.766 -31.109 1 93.12 177 ARG A C 1
ATOM 1394 O O . ARG A 1 177 ? 9.367 -28.812 -31.797 1 93.12 177 ARG A O 1
ATOM 1401 N N . ASN A 1 178 ? 7.836 -30.359 -31.109 1 91.81 178 ASN A N 1
ATOM 1402 C CA . ASN A 1 178 ? 6.707 -29.781 -31.844 1 91.81 178 ASN A CA 1
ATOM 1403 C C . ASN A 1 178 ? 5.773 -29.016 -30.922 1 91.81 178 ASN A C 1
ATOM 1405 O O . ASN A 1 178 ? 5.988 -28.969 -29.703 1 91.81 178 ASN A O 1
ATOM 1409 N N . TYR A 1 179 ? 4.75 -28.422 -31.5 1 93.31 179 TYR A N 1
ATOM 1410 C CA . TYR A 1 179 ? 3.807 -27.641 -30.719 1 93.31 179 TYR A CA 1
ATOM 1411 C C . TYR A 1 179 ? 3.076 -28.531 -29.719 1 93.31 179 TYR A C 1
ATOM 1413 O O . TYR A 1 179 ? 2.961 -29.75 -29.906 1 93.31 179 TYR A O 1
ATOM 1421 N N . THR A 1 180 ? 2.646 -27.938 -28.578 1 92.56 180 THR A N 1
ATOM 1422 C CA . THR A 1 180 ? 1.757 -28.578 -27.625 1 92.56 180 THR A CA 1
ATOM 1423 C C . THR A 1 180 ? 0.297 -28.312 -27.969 1 92.56 180 THR A C 1
ATOM 1425 O O . THR A 1 180 ? -0.11 -27.156 -28.109 1 92.56 180 THR A O 1
ATOM 1428 N N . CYS A 1 181 ? -0.409 -29.375 -28.125 1 92.06 181 CYS A N 1
ATOM 1429 C CA . CYS A 1 181 ? -1.837 -29.25 -28.391 1 92.06 181 CYS A CA 1
ATOM 1430 C C . CYS A 1 181 ? -2.633 -29.188 -27.094 1 92.06 181 CYS A C 1
ATOM 1432 O O . CYS A 1 181 ? -2.482 -30.047 -26.219 1 92.06 181 CYS A O 1
ATOM 1434 N N . LEU A 1 182 ? -3.416 -28.172 -26.938 1 91.38 182 LEU A N 1
ATOM 1435 C CA . LEU A 1 182 ? -4.41 -28.094 -25.875 1 91.38 182 LEU A CA 1
ATOM 1436 C C . LEU A 1 182 ? -5.809 -28.391 -26.422 1 91.38 182 LEU A C 1
ATOM 1438 O O . LEU A 1 182 ? -6.434 -27.516 -27.031 1 91.38 182 LEU A O 1
ATOM 1442 N N . PRO A 1 183 ? -6.207 -29.562 -26.141 1 83.44 183 PRO A N 1
ATOM 1443 C CA . PRO A 1 183 ? -7.355 -30.094 -26.875 1 83.44 183 PRO A CA 1
ATOM 1444 C C . PRO A 1 183 ? -8.688 -29.625 -26.297 1 83.44 183 PRO A C 1
ATOM 1446 O O . PRO A 1 183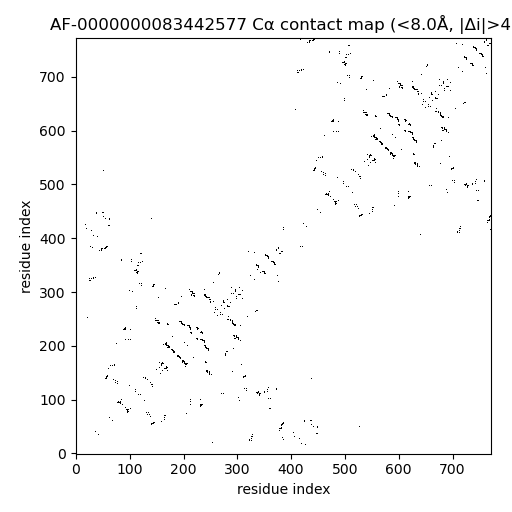 ? -8.742 -29.125 -25.172 1 83.44 183 PRO A O 1
ATOM 1449 N N . SER A 1 184 ? -9.578 -29.703 -27.234 1 81.19 184 SER A N 1
ATOM 1450 C CA . SER A 1 184 ? -10.992 -29.609 -26.891 1 81.19 184 SER A CA 1
ATOM 1451 C C . SER A 1 184 ? -11.805 -30.719 -27.531 1 81.19 184 SER A C 1
ATOM 1453 O O . SER A 1 184 ? -11.5 -31.156 -28.641 1 81.19 184 SER A O 1
ATOM 1455 N N . GLU A 1 185 ? -12.656 -31.281 -26.797 1 70.06 185 GLU A N 1
ATOM 1456 C CA . GLU A 1 185 ? -13.492 -32.344 -27.344 1 70.06 185 GLU A CA 1
ATOM 1457 C C . GLU A 1 185 ? -14.109 -31.938 -28.672 1 70.06 185 GLU A C 1
ATOM 1459 O O . GLU A 1 185 ? -14.172 -32.719 -29.609 1 70.06 185 GLU A O 1
ATOM 1464 N N . ALA A 1 186 ? -14.453 -30.734 -28.797 1 72.94 186 ALA A N 1
ATOM 1465 C CA . ALA A 1 186 ? -15.227 -30.234 -29.922 1 72.94 186 ALA A CA 1
ATOM 1466 C C . ALA A 1 186 ? -14.312 -29.938 -31.125 1 72.94 186 ALA A C 1
ATOM 1468 O O . ALA A 1 186 ? -14.727 -30.062 -32.281 1 72.94 186 ALA A O 1
ATOM 1469 N N . ALA A 1 187 ? -13.078 -29.609 -30.891 1 75.44 187 ALA A N 1
ATOM 1470 C CA . ALA A 1 187 ? -12.32 -28.984 -31.969 1 75.44 187 ALA A CA 1
ATOM 1471 C C . ALA A 1 187 ? -10.984 -29.688 -32.188 1 75.44 187 ALA A C 1
ATOM 1473 O O . ALA A 1 187 ? -10.195 -29.281 -33.062 1 75.44 187 ALA A O 1
ATOM 1474 N N . GLY A 1 188 ? -10.703 -30.672 -31.5 1 85.81 188 GLY A N 1
ATOM 1475 C CA . GLY A 1 188 ? -9.445 -31.391 -31.625 1 85.81 188 GLY A CA 1
ATOM 1476 C C . GLY A 1 188 ? -8.281 -30.688 -30.938 1 85.81 188 GLY A C 1
ATOM 1477 O O . GLY A 1 188 ? -8 -30.938 -29.766 1 85.81 188 GLY A O 1
ATOM 1478 N N . CYS A 1 189 ? -7.637 -29.797 -31.75 1 91.69 189 CYS A N 1
ATOM 1479 C CA . CYS A 1 189 ? -6.531 -29.047 -31.156 1 91.69 189 CYS A CA 1
ATOM 1480 C C . CYS A 1 189 ? -6.66 -27.562 -31.469 1 91.69 189 CYS A C 1
ATOM 1482 O O . CYS A 1 189 ? -5.855 -27 -32.219 1 91.69 189 CYS A O 1
ATOM 1484 N N . PRO A 1 190 ? -7.562 -26.938 -30.812 1 90.75 190 PRO A N 1
ATOM 1485 C CA . PRO A 1 190 ? -7.836 -25.531 -31.125 1 90.75 190 PRO A CA 1
ATOM 1486 C C . PRO A 1 190 ? -6.691 -24.609 -30.719 1 90.75 190 PRO A C 1
ATOM 1488 O O . PRO A 1 190 ? -6.566 -23.5 -31.266 1 90.75 190 PRO A O 1
ATOM 1491 N N . ILE A 1 191 ? -5.922 -25.016 -29.797 1 93.88 191 ILE A N 1
ATOM 1492 C CA . ILE A 1 191 ? -4.789 -24.219 -29.359 1 93.88 191 ILE A CA 1
ATOM 1493 C C . ILE A 1 191 ? -3.492 -25 -29.562 1 93.88 191 ILE A C 1
ATOM 1495 O O . ILE A 1 191 ? -3.332 -26.094 -29.016 1 93.88 191 ILE A O 1
ATOM 1499 N N . LYS A 1 192 ? -2.648 -24.453 -30.328 1 94.44 192 LYS A N 1
ATOM 1500 C CA . LYS A 1 192 ? -1.301 -24.969 -30.547 1 94.44 192 LYS A CA 1
ATOM 1501 C C . LYS A 1 192 ? -0.246 -24.016 -30 1 94.44 192 LYS A C 1
ATOM 1503 O O . LYS A 1 192 ? -0.12 -22.891 -30.469 1 94.44 192 LYS A O 1
ATOM 1508 N N . LEU A 1 193 ? 0.452 -24.547 -29.031 1 95.81 193 LEU A N 1
ATOM 1509 C CA . LEU A 1 193 ? 1.487 -23.719 -28.422 1 95.81 193 LEU A CA 1
ATOM 1510 C C . LEU A 1 193 ? 2.875 -24.156 -28.875 1 95.81 193 LEU A C 1
ATOM 1512 O O . LEU A 1 193 ? 3.285 -25.297 -28.609 1 95.81 193 LEU A O 1
ATOM 1516 N N . GLU A 1 194 ? 3.58 -23.266 -29.578 1 96.69 194 GLU A N 1
ATOM 1517 C CA . GLU A 1 194 ? 4.957 -23.562 -29.953 1 96.69 194 GLU A CA 1
ATOM 1518 C C . GLU A 1 194 ? 5.828 -23.797 -28.734 1 96.69 194 GLU A C 1
ATOM 1520 O O . GLU A 1 194 ? 5.555 -23.266 -27.656 1 96.69 194 GLU A O 1
ATOM 1525 N N . PRO A 1 195 ? 6.875 -24.625 -28.906 1 96.5 195 PRO A N 1
ATOM 1526 C CA . PRO A 1 195 ? 7.742 -24.891 -27.75 1 96.5 195 PRO A CA 1
ATOM 1527 C C . PRO A 1 195 ? 8.43 -23.625 -27.234 1 96.5 195 PRO A C 1
ATOM 1529 O O . PRO A 1 195 ? 8.664 -22.688 -28 1 96.5 195 PRO A O 1
ATOM 1532 N N . GLY A 1 196 ? 8.719 -23.672 -25.938 1 97.06 196 GLY A N 1
ATOM 1533 C CA . GLY A 1 196 ? 9.477 -22.609 -25.328 1 97.06 196 GLY A CA 1
ATOM 1534 C C . GLY A 1 196 ? 10.977 -22.781 -25.453 1 97.06 196 GLY A C 1
ATOM 1535 O O . GLY A 1 196 ? 11.453 -23.406 -26.406 1 97.06 196 GLY A O 1
ATOM 1536 N N . SER A 1 197 ? 11.688 -22.156 -24.547 1 96.25 197 SER A N 1
ATOM 1537 C CA . SER A 1 197 ? 13.141 -22.078 -24.672 1 96.25 197 SER A CA 1
ATOM 1538 C C . SER A 1 197 ? 13.812 -23.234 -23.922 1 96.25 197 SER A C 1
ATOM 1540 O O . SER A 1 197 ? 15.039 -23.359 -23.953 1 96.25 197 SER A O 1
ATOM 1542 N N . GLY A 1 198 ? 13.016 -24.062 -23.25 1 97.62 198 GLY A N 1
ATOM 1543 C CA . GLY A 1 198 ? 13.578 -25.141 -22.453 1 97.62 198 GLY A CA 1
ATOM 1544 C C . GLY A 1 198 ? 13.133 -26.516 -22.906 1 97.62 198 GLY A C 1
ATOM 1545 O O . GLY A 1 198 ? 13.273 -26.859 -24.078 1 97.62 198 GLY A O 1
ATOM 1546 N N . GLY A 1 199 ? 12.57 -27.188 -21.953 1 96.56 199 GLY A N 1
ATOM 1547 C CA . GLY A 1 199 ? 12.078 -28.531 -22.219 1 96.56 199 GLY A CA 1
ATOM 1548 C C . GLY A 1 199 ? 12.711 -29.594 -21.328 1 96.56 199 GLY A C 1
ATOM 1549 O O . GLY A 1 199 ? 12.203 -30.703 -21.234 1 96.56 199 GLY A O 1
ATOM 1550 N N . GLY A 1 200 ? 13.742 -29.219 -20.703 1 97.56 200 GLY A N 1
ATOM 1551 C CA . GLY A 1 200 ? 14.461 -30.141 -19.844 1 97.56 200 GLY A CA 1
ATOM 1552 C C . GLY A 1 200 ? 14.57 -29.656 -18.406 1 97.56 200 GLY A C 1
ATOM 1553 O O . GLY A 1 200 ? 13.797 -28.797 -17.984 1 97.56 200 GLY A O 1
ATOM 1554 N N . CYS A 1 201 ? 15.492 -30.281 -17.641 1 98.19 201 CYS A N 1
ATOM 1555 C CA . CYS A 1 201 ? 15.695 -29.984 -16.234 1 98.19 201 CYS A CA 1
ATOM 1556 C C . CYS A 1 201 ? 16.266 -28.578 -16.047 1 98.19 201 CYS A C 1
ATOM 1558 O O . CYS A 1 201 ? 17.047 -28.109 -16.875 1 98.19 201 CYS A O 1
ATOM 1560 N N . ILE A 1 202 ? 15.898 -27.953 -14.945 1 98.5 202 ILE A N 1
ATOM 1561 C CA . ILE A 1 202 ? 16.359 -26.594 -14.695 1 98.5 202 ILE A CA 1
ATOM 1562 C C . ILE A 1 202 ? 17.75 -26.609 -14.094 1 98.5 202 ILE A C 1
ATOM 1564 O O . ILE A 1 202 ? 18.203 -27.641 -13.594 1 98.5 202 ILE A O 1
ATOM 1568 N N . SER A 1 203 ? 18.406 -25.484 -14.25 1 98.25 203 SER A N 1
ATOM 1569 C CA . SER A 1 203 ? 19.578 -25.125 -13.469 1 98.25 203 SER A CA 1
ATOM 1570 C C . SER A 1 203 ? 19.297 -23.969 -12.523 1 98.25 203 SER A C 1
ATOM 1572 O O . SER A 1 203 ? 18.156 -23.484 -12.461 1 98.25 203 SER A O 1
ATOM 1574 N N . GLY A 1 204 ? 20.312 -23.641 -11.695 1 98.06 204 GLY A N 1
ATOM 1575 C CA . GLY A 1 204 ? 20.109 -22.578 -10.719 1 98.06 204 GLY A CA 1
ATOM 1576 C C . GLY A 1 204 ? 19.859 -23.094 -9.32 1 98.06 204 GLY A C 1
ATOM 1577 O O . GLY A 1 204 ? 20.219 -24.234 -8.992 1 98.06 204 GLY A O 1
ATOM 1578 N N . PRO A 1 205 ? 19.219 -22.25 -8.484 1 98.56 205 PRO A N 1
ATOM 1579 C CA . PRO A 1 205 ? 19.125 -22.547 -7.055 1 98.56 205 PRO A CA 1
ATOM 1580 C C . PRO A 1 205 ? 18.312 -23.812 -6.773 1 98.56 205 PRO A C 1
ATOM 1582 O O . PRO A 1 205 ? 18.547 -24.484 -5.754 1 98.56 205 PRO A O 1
ATOM 1585 N N . LEU A 1 206 ? 17.438 -24.188 -7.703 1 98.5 206 LEU A N 1
ATOM 1586 C CA . LEU A 1 206 ? 16.609 -25.375 -7.465 1 98.5 206 LEU A CA 1
ATOM 1587 C C . LEU A 1 206 ? 16.984 -26.5 -8.406 1 98.5 206 LEU A C 1
ATOM 1589 O O . LEU A 1 206 ? 16.172 -27.375 -8.711 1 98.5 206 LEU A O 1
ATOM 1593 N N . ALA A 1 207 ? 18.203 -26.531 -8.859 1 97.44 207 ALA A N 1
ATOM 1594 C CA . ALA A 1 207 ? 18.688 -27.531 -9.812 1 97.44 207 ALA A CA 1
ATOM 1595 C C . ALA A 1 207 ? 18.531 -28.938 -9.258 1 97.44 207 ALA A C 1
ATOM 1597 O O . ALA A 1 207 ? 18.297 -29.891 -10.008 1 97.44 207 ALA A O 1
ATOM 1598 N N . ASN A 1 208 ? 18.625 -29.109 -7.945 1 95.38 208 ASN A N 1
ATOM 1599 C CA . ASN A 1 208 ? 18.547 -30.438 -7.332 1 95.38 208 ASN A CA 1
ATOM 1600 C C . ASN A 1 208 ? 17.156 -30.719 -6.773 1 95.38 208 ASN A C 1
ATOM 1602 O O . ASN A 1 208 ? 16.984 -31.641 -5.973 1 95.38 208 ASN A O 1
ATOM 1606 N N . TRP A 1 209 ? 16.219 -29.906 -7.191 1 97.31 209 TRP A N 1
ATOM 1607 C CA . TRP A 1 209 ? 14.836 -30.094 -6.773 1 97.31 209 TRP A CA 1
ATOM 1608 C C . TRP A 1 209 ? 14.281 -31.406 -7.344 1 97.31 209 TRP A C 1
ATOM 1610 O O . TRP A 1 209 ? 14.367 -31.641 -8.547 1 97.31 209 TRP A O 1
ATOM 1620 N N . THR A 1 210 ? 13.742 -32.25 -6.473 1 96.94 210 THR A N 1
ATOM 1621 C CA . THR A 1 210 ? 13.125 -33.469 -6.91 1 96.94 210 THR A CA 1
ATOM 1622 C C . THR A 1 210 ? 11.602 -33.375 -6.82 1 96.94 210 THR A C 1
ATOM 1624 O O . THR A 1 210 ? 11.055 -33.125 -5.746 1 96.94 210 THR A O 1
ATOM 1627 N N . SER A 1 211 ? 10.969 -33.562 -7.953 1 96.62 211 SER A N 1
ATOM 1628 C CA . SER A 1 211 ? 9.523 -33.75 -7.977 1 96.62 211 SER A CA 1
ATOM 1629 C C . SER A 1 211 ? 9.148 -35.219 -7.859 1 96.62 211 SER A C 1
ATOM 1631 O O . SER A 1 211 ? 9.492 -36 -8.727 1 96.62 211 SER A O 1
ATOM 1633 N N . SER A 1 212 ? 8.32 -35.531 -6.816 1 96.38 212 SER A N 1
ATOM 1634 C CA . SER A 1 212 ? 8.125 -36.938 -6.52 1 96.38 212 SER A CA 1
ATOM 1635 C C . SER A 1 212 ? 6.727 -37.406 -6.91 1 96.38 212 SER A C 1
ATOM 1637 O O . SER A 1 212 ? 6.473 -38.625 -7.012 1 96.38 212 SER A O 1
ATOM 1639 N N . ILE A 1 213 ? 5.875 -36.469 -7.094 1 97.5 213 ILE A N 1
ATOM 1640 C CA . ILE A 1 213 ? 4.488 -36.781 -7.43 1 97.5 213 ILE A CA 1
ATOM 1641 C C . ILE A 1 213 ? 4.234 -36.438 -8.898 1 97.5 213 ILE A C 1
ATOM 1643 O O . ILE A 1 213 ? 4.875 -35.562 -9.461 1 97.5 213 ILE A O 1
ATOM 1647 N N . GLY A 1 214 ? 3.271 -37.188 -9.469 1 96.75 214 GLY A N 1
ATOM 1648 C CA . GLY A 1 214 ? 2.996 -37.031 -10.883 1 96.75 214 GLY A CA 1
ATOM 1649 C C . GLY A 1 214 ? 3.932 -37.812 -11.781 1 96.75 214 GLY A C 1
ATOM 1650 O O . GLY A 1 214 ? 4.695 -38.656 -11.297 1 96.75 214 GLY A O 1
ATOM 1651 N N . PRO A 1 215 ? 3.766 -37.656 -13.062 1 97.62 215 PRO A N 1
ATOM 1652 C CA . PRO A 1 215 ? 2.799 -36.812 -13.789 1 97.62 215 PRO A CA 1
ATOM 1653 C C . PRO A 1 215 ? 1.416 -37.469 -13.867 1 97.62 215 PRO A C 1
ATOM 1655 O O . PRO A 1 215 ? 1.255 -38.625 -13.531 1 97.62 215 PRO A O 1
ATOM 1658 N N . ILE A 1 216 ? 0.415 -36.688 -14.172 1 97.38 216 ILE A N 1
ATOM 1659 C CA . ILE A 1 216 ? -0.947 -37.156 -14.391 1 97.38 216 ILE A CA 1
ATOM 1660 C C . ILE A 1 216 ? -1.419 -36.75 -15.789 1 97.38 216 ILE A C 1
ATOM 1662 O O . ILE A 1 216 ? -1.914 -37.562 -16.547 1 97.38 216 ILE A O 1
ATOM 1666 N N . GLN A 1 217 ? -1.185 -35.531 -16.219 1 95.56 217 GLN A N 1
ATOM 1667 C CA . GLN A 1 217 ? -1.587 -35 -17.516 1 95.56 217 GLN A CA 1
ATOM 1668 C C . GLN A 1 217 ? -0.527 -34.062 -18.078 1 95.56 217 GLN A C 1
ATOM 1670 O O . GLN A 1 217 ? -0.844 -32.938 -18.531 1 95.56 217 GLN A O 1
ATOM 1675 N N . THR A 1 218 ? 0.697 -34.438 -17.938 1 95.62 218 THR A N 1
ATOM 1676 C CA . THR A 1 218 ? 1.8 -33.625 -18.438 1 95.62 218 THR A CA 1
ATOM 1677 C C . THR A 1 218 ? 1.743 -33.5 -19.953 1 95.62 218 THR A C 1
ATOM 1679 O O . THR A 1 218 ? 1.262 -34.406 -20.641 1 95.62 218 THR A O 1
ATOM 1682 N N . LYS A 1 219 ? 2.25 -32.344 -20.453 1 92.31 219 LYS A N 1
ATOM 1683 C CA . LYS A 1 219 ? 2.371 -32.125 -21.891 1 92.31 219 LYS A CA 1
ATOM 1684 C C . LYS A 1 219 ? 3.818 -32.281 -22.359 1 92.31 219 LYS A C 1
ATOM 1686 O O . LYS A 1 219 ? 4.109 -32.188 -23.547 1 92.31 219 LYS A O 1
ATOM 1691 N N . ALA A 1 220 ? 4.656 -32.5 -21.375 1 93.12 220 ALA A N 1
ATOM 1692 C CA . ALA A 1 220 ? 6.055 -32.75 -21.703 1 93.12 220 ALA A CA 1
ATOM 1693 C C . ALA A 1 220 ? 6.23 -34.156 -22.266 1 93.12 220 ALA A C 1
ATOM 1695 O O . ALA A 1 220 ? 5.484 -35.094 -21.906 1 93.12 220 ALA A O 1
ATOM 1696 N N . LYS A 1 221 ? 7.234 -34.281 -23.062 1 89.69 221 LYS A N 1
ATOM 1697 C CA . LYS A 1 221 ? 7.5 -35.562 -23.688 1 89.69 221 LYS A CA 1
ATOM 1698 C C . LYS A 1 221 ? 8.617 -36.312 -22.953 1 89.69 221 LYS A C 1
ATOM 1700 O O . LYS A 1 221 ? 9.492 -35.688 -22.359 1 89.69 221 LYS A O 1
ATOM 1705 N N . GLY A 1 222 ? 8.469 -37.594 -23 1 89.62 222 GLY A N 1
ATOM 1706 C CA . GLY A 1 222 ? 9.539 -38.438 -22.5 1 89.62 222 GLY A CA 1
ATOM 1707 C C . GLY A 1 222 ? 9.555 -38.531 -20.984 1 89.62 222 GLY A C 1
ATOM 1708 O O . GLY A 1 222 ? 10.57 -38.906 -20.391 1 89.62 222 GLY A O 1
ATOM 1709 N N . ILE A 1 223 ? 8.461 -38.25 -20.328 1 94.25 223 ILE A N 1
ATOM 1710 C CA . ILE A 1 223 ? 8.391 -38.312 -18.875 1 94.25 223 ILE A CA 1
ATOM 1711 C C . ILE A 1 223 ? 7.945 -39.719 -18.453 1 94.25 223 ILE A C 1
ATOM 1713 O O . ILE A 1 223 ? 6.953 -40.219 -18.953 1 94.25 223 ILE A O 1
ATOM 1717 N N . LYS A 1 224 ? 8.656 -40.281 -17.531 1 93.62 224 LYS A N 1
ATOM 1718 C CA . LYS A 1 224 ? 8.273 -41.594 -17 1 93.62 224 LYS A CA 1
ATOM 1719 C C . LYS A 1 224 ? 6.887 -41.562 -16.375 1 93.62 224 LYS A C 1
ATOM 1721 O O . LYS A 1 224 ? 6.605 -40.688 -15.531 1 93.62 224 LYS A O 1
ATOM 1726 N N . PRO A 1 225 ? 6.016 -42.469 -16.766 1 96.5 225 PRO A N 1
ATOM 1727 C CA . PRO A 1 225 ? 4.68 -42.469 -16.156 1 96.5 225 PRO A CA 1
ATOM 1728 C C . PRO A 1 225 ? 4.703 -42.781 -14.664 1 96.5 225 PRO A C 1
ATOM 1730 O O . PRO A 1 225 ? 5.551 -43.531 -14.203 1 96.5 225 PRO A O 1
ATOM 1733 N N . ASN A 1 226 ? 3.752 -42.219 -14 1 97.88 226 ASN A N 1
ATOM 1734 C CA . ASN A 1 226 ? 3.607 -42.531 -12.578 1 97.88 226 ASN A CA 1
ATOM 1735 C C . ASN A 1 226 ? 3.174 -43.969 -12.367 1 97.88 226 ASN A C 1
ATOM 1737 O O . ASN A 1 226 ? 2.338 -44.5 -13.109 1 97.88 226 ASN A O 1
ATOM 1741 N N . PRO A 1 227 ? 3.715 -44.656 -11.352 1 97.25 227 PRO A N 1
ATOM 1742 C CA . PRO A 1 227 ? 3.342 -46.031 -11.125 1 97.25 227 PRO A CA 1
ATOM 1743 C C . PRO A 1 227 ? 1.89 -46.219 -10.68 1 97.25 227 PRO A C 1
ATOM 1745 O O . PRO A 1 227 ? 1.349 -47.312 -10.711 1 97.25 227 PRO A O 1
ATOM 1748 N N . GLN A 1 228 ? 1.306 -45.125 -10.141 1 97.12 228 GLN A N 1
ATOM 1749 C CA . GLN A 1 228 ? -0.112 -45.125 -9.797 1 97.12 228 GLN A CA 1
ATOM 1750 C C . GLN A 1 228 ? -0.917 -44.281 -10.773 1 97.12 228 GLN A C 1
ATOM 1752 O O . GLN A 1 228 ? -0.497 -43.188 -11.148 1 97.12 228 GLN A O 1
ATOM 1757 N N . ALA A 1 229 ? -2.053 -44.781 -11.148 1 94.5 229 ALA A N 1
ATOM 1758 C CA . ALA A 1 229 ? -2.896 -44.125 -12.148 1 94.5 229 ALA A CA 1
ATOM 1759 C C . ALA A 1 229 ? -3.311 -42.75 -11.68 1 94.5 229 ALA A C 1
ATOM 1761 O O . ALA A 1 229 ? -3.467 -41.844 -12.492 1 94.5 229 ALA A O 1
ATOM 1762 N N . ASP A 1 230 ? -3.449 -42.562 -10.414 1 95.88 230 ASP A N 1
ATOM 1763 C CA . ASP A 1 230 ? -3.91 -41.281 -9.883 1 95.88 230 ASP A CA 1
ATOM 1764 C C . ASP A 1 230 ? -2.752 -40.281 -9.742 1 95.88 230 ASP A C 1
ATOM 1766 O O . ASP A 1 230 ? -2.947 -39.156 -9.305 1 95.88 230 ASP A O 1
ATOM 1770 N N . GLY A 1 231 ? -1.577 -40.688 -10.133 1 97.56 231 GLY A N 1
ATOM 1771 C CA . GLY A 1 231 ? -0.408 -39.844 -10.133 1 97.56 231 GLY A CA 1
ATOM 1772 C C . GLY A 1 231 ? 0.199 -39.656 -8.758 1 97.56 231 GLY A C 1
ATOM 1773 O O . GLY A 1 231 ? 1.134 -38.875 -8.586 1 97.56 231 GLY A O 1
ATOM 1774 N N . LEU A 1 232 ? -0.298 -40.312 -7.715 1 98.25 232 LEU A N 1
ATOM 1775 C CA . LEU A 1 232 ? 0.126 -40.062 -6.344 1 98.25 232 LEU A CA 1
ATOM 1776 C C . LEU A 1 232 ? 1.232 -41.031 -5.934 1 98.25 232 LEU A C 1
ATOM 1778 O O . LEU A 1 232 ? 1.742 -40.969 -4.812 1 98.25 232 LEU A O 1
ATOM 1782 N N . GLY A 1 233 ? 1.645 -41.938 -6.832 1 98 233 GLY A N 1
ATOM 1783 C CA . GLY A 1 233 ? 2.758 -42.844 -6.578 1 98 233 GLY A CA 1
ATOM 1784 C C . GLY A 1 233 ? 4.102 -42.125 -6.566 1 98 233 GLY A C 1
ATOM 1785 O O . GLY A 1 233 ? 4.219 -41 -7.023 1 98 233 GLY A O 1
ATOM 1786 N N . TYR A 1 234 ? 5.078 -42.812 -5.945 1 97.81 234 TYR A N 1
ATOM 1787 C CA . TYR A 1 234 ? 6.43 -42.281 -5.875 1 97.81 234 TYR A CA 1
ATOM 1788 C C . TYR A 1 234 ? 7.121 -42.344 -7.234 1 97.81 234 TYR A C 1
ATOM 1790 O O . TYR A 1 234 ? 7.348 -43.438 -7.758 1 97.81 234 TYR A O 1
ATOM 1798 N N . ASN A 1 235 ? 7.453 -41.188 -7.883 1 97.94 235 ASN A N 1
ATOM 1799 C CA . ASN A 1 235 ? 8.055 -41.094 -9.203 1 97.94 235 ASN A CA 1
ATOM 1800 C C . ASN A 1 235 ? 9.07 -39.938 -9.266 1 97.94 235 ASN A C 1
ATOM 1802 O O . ASN A 1 235 ? 8.859 -38.969 -9.969 1 97.94 235 ASN A O 1
ATOM 1806 N N . PRO A 1 236 ? 10.211 -40.094 -8.523 1 97.62 236 PRO A N 1
ATOM 1807 C CA . PRO A 1 236 ? 11.188 -39 -8.445 1 97.62 236 PRO A CA 1
ATOM 1808 C C . PRO A 1 236 ? 11.789 -38.656 -9.805 1 97.62 236 PRO A C 1
ATOM 1810 O O . PRO A 1 236 ? 12.156 -39.531 -10.57 1 97.62 236 PRO A O 1
ATOM 1813 N N . ARG A 1 237 ? 11.859 -37.406 -10.133 1 97.25 237 ARG A N 1
ATOM 1814 C CA . ARG A 1 237 ? 12.438 -36.844 -11.352 1 97.25 237 ARG A CA 1
ATOM 1815 C C . ARG A 1 237 ? 12.797 -35.375 -11.156 1 97.25 237 ARG A C 1
ATOM 1817 O O . ARG A 1 237 ? 12.422 -34.781 -10.156 1 97.25 237 ARG A O 1
ATOM 1824 N N . CYS A 1 238 ? 13.531 -34.812 -12.062 1 97.44 238 CYS A N 1
ATOM 1825 C CA . CYS A 1 238 ? 13.977 -33.438 -11.914 1 97.44 238 CYS A CA 1
ATOM 1826 C C . CYS A 1 238 ? 12.836 -32.469 -12.188 1 97.44 238 CYS A C 1
ATOM 1828 O O . CYS A 1 238 ? 11.82 -32.844 -12.789 1 97.44 238 CYS A O 1
ATOM 1830 N N . LEU A 1 239 ? 12.961 -31.328 -11.656 1 98 239 LEU A N 1
ATOM 1831 C CA . LEU A 1 239 ? 12.094 -30.219 -12.055 1 98 239 LEU A CA 1
ATOM 1832 C C . LEU A 1 239 ? 12.445 -29.719 -13.453 1 98 239 LEU A C 1
ATOM 1834 O O . LEU A 1 239 ? 13.594 -29.375 -13.727 1 98 239 LEU A O 1
ATOM 1838 N N . SER A 1 240 ? 11.508 -29.781 -14.367 1 97.81 240 SER A N 1
ATOM 1839 C CA . SER A 1 240 ? 11.758 -29.312 -15.727 1 97.81 240 SER A CA 1
ATOM 1840 C C . SER A 1 240 ? 10.852 -28.141 -16.078 1 97.81 240 SER A C 1
ATOM 1842 O O . SER A 1 240 ? 9.734 -28.047 -15.578 1 97.81 240 SER A O 1
ATOM 1844 N N . ARG A 1 241 ? 11.352 -27.266 -16.922 1 98.5 241 ARG A N 1
ATOM 1845 C CA . ARG A 1 241 ? 10.578 -26.125 -17.406 1 98.5 241 ARG A CA 1
ATOM 1846 C C . ARG A 1 241 ? 10.766 -25.938 -18.906 1 98.5 241 ARG A C 1
ATOM 1848 O O . ARG A 1 241 ? 11.719 -26.453 -19.484 1 98.5 241 ARG A O 1
ATOM 1855 N N . ASP A 1 242 ? 9.859 -25.328 -19.562 1 98.44 242 ASP A N 1
ATOM 1856 C CA . ASP A 1 242 ? 9.891 -24.844 -20.938 1 98.44 242 ASP A CA 1
ATOM 1857 C C . ASP A 1 242 ? 9.344 -23.422 -21.031 1 98.44 242 ASP A C 1
ATOM 1859 O O . ASP A 1 242 ? 8.359 -23.172 -21.734 1 98.44 242 ASP A O 1
ATOM 1863 N N . VAL A 1 243 ? 10.008 -22.578 -20.297 1 98.69 243 VAL A N 1
ATOM 1864 C CA . VAL A 1 243 ? 9.523 -21.203 -20.234 1 98.69 243 VAL A CA 1
ATOM 1865 C C . VAL A 1 243 ? 9.188 -20.719 -21.641 1 98.69 243 VAL A C 1
ATOM 1867 O O . VAL A 1 243 ? 10.031 -20.781 -22.547 1 98.69 243 VAL A O 1
ATOM 1870 N N . ASN A 1 244 ? 8.023 -20.25 -21.844 1 98.44 244 ASN A N 1
ATOM 1871 C CA . ASN A 1 244 ? 7.414 -20.156 -23.172 1 98.44 244 ASN A CA 1
ATOM 1872 C C . ASN A 1 244 ? 6.883 -18.75 -23.438 1 98.44 244 ASN A C 1
ATOM 1874 O O . ASN A 1 244 ? 5.859 -18.344 -22.875 1 98.44 244 ASN A O 1
ATOM 1878 N N . LYS A 1 245 ? 7.508 -18.031 -24.344 1 97.94 245 LYS A N 1
ATOM 1879 C CA . LYS A 1 245 ? 7.117 -16.656 -24.641 1 97.94 245 LYS A CA 1
ATOM 1880 C C . LYS A 1 245 ? 5.773 -16.609 -25.359 1 97.94 245 LYS A C 1
ATOM 1882 O O . LYS A 1 245 ? 5.047 -15.625 -25.266 1 97.94 245 LYS A O 1
ATOM 1887 N N . HIS A 1 246 ? 5.426 -17.688 -26.109 1 97.75 246 HIS A N 1
ATOM 1888 C CA . HIS A 1 246 ? 4.156 -17.734 -26.812 1 97.75 246 HIS A CA 1
ATOM 1889 C C . HIS A 1 246 ? 2.982 -17.828 -25.844 1 97.75 246 HIS A C 1
ATOM 1891 O O . HIS A 1 246 ? 1.944 -17.203 -26.062 1 97.75 246 HIS A O 1
ATOM 1897 N N . ALA A 1 247 ? 3.113 -18.656 -24.828 1 98.31 247 ALA A N 1
ATOM 1898 C CA . ALA A 1 247 ? 2.096 -18.719 -23.781 1 98.31 247 ALA A CA 1
ATOM 1899 C C . ALA A 1 247 ? 2.033 -17.422 -22.984 1 98.31 247 ALA A C 1
ATOM 1901 O O . ALA A 1 247 ? 0.946 -16.922 -22.688 1 98.31 247 ALA A O 1
ATOM 1902 N N . ALA A 1 248 ? 3.199 -16.859 -22.703 1 98.62 248 ALA A N 1
ATOM 1903 C CA . ALA A 1 248 ? 3.279 -15.625 -21.922 1 98.62 248 ALA A CA 1
ATOM 1904 C C . ALA A 1 248 ? 2.566 -14.477 -22.641 1 98.62 248 ALA A C 1
ATOM 1906 O O . ALA A 1 248 ? 1.944 -13.633 -22 1 98.62 248 ALA A O 1
ATOM 1907 N N . TYR A 1 249 ? 2.658 -14.516 -23.953 1 98.12 249 TYR A N 1
ATOM 1908 C CA . TYR A 1 249 ? 2.01 -13.484 -24.75 1 98.12 249 TYR A CA 1
ATOM 1909 C C . TYR A 1 249 ? 0.506 -13.461 -24.5 1 98.12 249 TYR A C 1
ATOM 1911 O O . TYR A 1 249 ? -0.137 -12.422 -24.625 1 98.12 249 TYR A O 1
ATOM 1919 N N . ARG A 1 250 ? -0.031 -14.578 -24.109 1 98.31 250 ARG A N 1
ATOM 1920 C CA . ARG A 1 250 ? -1.471 -14.711 -23.906 1 98.31 250 ARG A CA 1
ATOM 1921 C C . ARG A 1 250 ? -1.876 -14.211 -22.516 1 98.31 250 ARG A C 1
ATOM 1923 O O . ARG A 1 250 ? -3.053 -14.258 -22.156 1 98.31 250 ARG A O 1
ATOM 1930 N N . SER A 1 251 ? -1.025 -13.68 -21.719 1 98.56 251 SER A N 1
ATOM 1931 C CA . SER A 1 251 ? -1.304 -13.039 -20.438 1 98.56 251 SER A CA 1
ATOM 1932 C C . SER A 1 251 ? -0.687 -11.641 -20.375 1 98.56 251 SER A C 1
ATOM 1934 O O . SER A 1 251 ? -0.317 -11.172 -19.297 1 98.56 251 SER A O 1
ATOM 1936 N N . ARG A 1 252 ? -0.495 -10.977 -21.531 1 98.31 252 ARG A N 1
ATOM 1937 C CA . ARG A 1 252 ? 0.03 -9.617 -21.625 1 98.31 252 ARG A CA 1
ATOM 1938 C C . ARG A 1 252 ? -0.967 -8.609 -21.062 1 98.31 252 ARG A C 1
ATOM 1940 O O . ARG A 1 252 ? -2.104 -8.961 -20.75 1 98.31 252 ARG A O 1
ATOM 1947 N N . ASP A 1 253 ? -0.614 -7.418 -20.953 1 97.62 253 ASP A N 1
ATOM 1948 C CA . ASP A 1 253 ? -1.371 -6.367 -20.281 1 97.62 253 ASP A CA 1
ATOM 1949 C C . ASP A 1 253 ? -2.771 -6.23 -20.875 1 97.62 253 ASP A C 1
ATOM 1951 O O . ASP A 1 253 ? -3.754 -6.117 -20.141 1 97.62 253 ASP A O 1
ATOM 1955 N N . GLU A 1 254 ? -2.861 -6.199 -22.188 1 98.06 254 GLU A N 1
ATOM 1956 C CA . GLU A 1 254 ? -4.141 -6.02 -22.875 1 98.06 254 GLU A CA 1
ATOM 1957 C C . GLU A 1 254 ? -5.133 -7.109 -22.469 1 98.06 254 GLU A C 1
ATOM 1959 O O . GLU A 1 254 ? -6.316 -6.832 -22.25 1 98.06 254 GLU A O 1
ATOM 1964 N N . VAL A 1 255 ? -4.641 -8.305 -22.328 1 98.62 255 VAL A N 1
ATOM 1965 C CA . VAL A 1 255 ? -5.496 -9.445 -22.016 1 98.62 255 VAL A CA 1
ATOM 1966 C C . VAL A 1 255 ? -5.996 -9.336 -20.578 1 98.62 255 VAL A C 1
ATOM 1968 O O . VAL A 1 255 ? -7.184 -9.547 -20.312 1 98.62 255 VAL A O 1
ATOM 1971 N N . ILE A 1 256 ? -5.129 -8.977 -19.672 1 98.69 256 ILE A N 1
ATOM 1972 C CA . ILE A 1 256 ? -5.488 -8.82 -18.266 1 98.69 256 ILE A CA 1
ATOM 1973 C C . ILE A 1 256 ? -6.5 -7.684 -18.109 1 98.69 256 ILE A C 1
ATOM 1975 O O . ILE A 1 256 ? -7.512 -7.832 -17.422 1 98.69 256 ILE A O 1
ATOM 1979 N N . THR A 1 257 ? -6.223 -6.574 -18.781 1 98.38 257 THR A N 1
ATOM 1980 C CA . THR A 1 257 ? -7.066 -5.387 -18.703 1 98.38 257 THR A CA 1
ATOM 1981 C C . THR A 1 257 ? -8.461 -5.68 -19.234 1 98.38 257 THR A C 1
ATOM 1983 O O . THR A 1 257 ? -9.461 -5.301 -18.609 1 98.38 257 THR A O 1
ATOM 1986 N N . GLU A 1 258 ? -8.516 -6.355 -20.328 1 98.44 258 GLU A N 1
ATOM 1987 C CA . GLU A 1 258 ? -9.805 -6.723 -20.922 1 98.44 258 GLU A CA 1
ATOM 1988 C C . GLU A 1 258 ? -10.586 -7.641 -19.984 1 98.44 258 GLU A C 1
ATOM 1990 O O . GLU A 1 258 ? -11.797 -7.488 -19.828 1 98.44 258 GLU A O 1
ATOM 1995 N N . LEU A 1 259 ? -9.891 -8.57 -19.391 1 98.69 259 LEU A N 1
ATOM 1996 C CA . LEU A 1 259 ? -10.516 -9.484 -18.438 1 98.69 259 LEU A CA 1
ATOM 1997 C C . LEU A 1 259 ? -11.18 -8.719 -17.297 1 98.69 259 LEU A C 1
ATOM 1999 O O . LEU A 1 259 ? -12.336 -8.984 -16.953 1 98.69 259 LEU A O 1
ATOM 2003 N N . ILE A 1 260 ? -10.5 -7.754 -16.766 1 98.44 260 ILE A N 1
ATOM 2004 C CA . ILE A 1 260 ? -10.969 -7.008 -15.609 1 98.44 260 ILE A CA 1
ATOM 2005 C C . ILE A 1 260 ? -12.102 -6.066 -16.016 1 98.44 260 ILE A C 1
ATOM 2007 O O . ILE A 1 260 ? -13.148 -6.027 -15.375 1 98.44 260 ILE A O 1
ATOM 2011 N N . LYS A 1 261 ? -11.961 -5.359 -17.094 1 97.56 261 LYS A N 1
ATOM 2012 C CA . LYS A 1 261 ? -12.875 -4.293 -17.484 1 97.56 261 LYS A CA 1
ATOM 2013 C C . LYS A 1 261 ? -14.141 -4.859 -18.125 1 97.56 261 LYS A C 1
ATOM 2015 O O . LYS A 1 261 ? -15.227 -4.297 -17.969 1 97.56 261 LYS A O 1
ATOM 2020 N N . ASN A 1 262 ? -13.977 -5.977 -18.766 1 97.31 262 ASN A N 1
ATOM 2021 C CA . ASN A 1 262 ? -15.086 -6.438 -19.594 1 97.31 262 ASN A CA 1
ATOM 2022 C C . ASN A 1 262 ? -15.875 -7.551 -18.906 1 97.31 262 ASN A C 1
ATOM 2024 O O . ASN A 1 262 ? -16.906 -8 -19.422 1 97.31 262 ASN A O 1
ATOM 2028 N N . SER A 1 263 ? -15.391 -8.031 -17.812 1 97.44 263 SER A N 1
ATOM 2029 C CA . SER A 1 263 ? -16.141 -9.031 -17.062 1 97.44 263 SER A CA 1
ATOM 2030 C C . SER A 1 263 ? -17.031 -8.375 -16 1 97.44 263 SER A C 1
ATOM 2032 O O . SER A 1 263 ? -16.547 -8.039 -14.906 1 97.44 263 SER A O 1
ATOM 2034 N N . LYS A 1 264 ? -18.281 -8.367 -16.188 1 94 264 LYS A N 1
ATOM 2035 C CA . LYS A 1 264 ? -19.188 -7.602 -15.344 1 94 264 LYS A CA 1
ATOM 2036 C C . LYS A 1 264 ? -19.625 -8.422 -14.133 1 94 264 LYS A C 1
ATOM 2038 O O . LYS A 1 264 ? -20.094 -7.867 -13.133 1 94 264 LYS A O 1
ATOM 2043 N N . ASP A 1 265 ? -19.578 -9.742 -14.336 1 97.81 265 ASP A N 1
ATOM 2044 C CA . ASP A 1 265 ? -19.953 -10.617 -13.227 1 97.81 265 ASP A CA 1
ATOM 2045 C C . ASP A 1 265 ? -18.891 -11.68 -12.977 1 97.81 265 ASP A C 1
ATOM 2047 O O . ASP A 1 265 ? -18.047 -11.93 -13.844 1 97.81 265 ASP A O 1
ATOM 2051 N N . ILE A 1 266 ? -18.969 -12.336 -11.836 1 98.62 266 ILE A N 1
ATOM 2052 C CA . ILE A 1 266 ? -17.906 -13.234 -11.367 1 98.62 266 ILE A CA 1
ATOM 2053 C C . ILE A 1 266 ? -17.859 -14.477 -12.242 1 98.62 266 ILE A C 1
ATOM 2055 O O . ILE A 1 266 ? -16.781 -15.039 -12.484 1 98.62 266 ILE A O 1
ATOM 2059 N N . LEU A 1 267 ? -19 -14.945 -12.727 1 98.06 267 LEU A N 1
ATOM 2060 C CA . LEU A 1 267 ? -19.016 -16.141 -13.562 1 98.06 267 LEU A CA 1
ATOM 2061 C C . LEU A 1 267 ? -18.266 -15.891 -14.875 1 98.06 267 LEU A C 1
ATOM 2063 O O . LEU A 1 267 ? -17.422 -16.703 -15.273 1 98.06 267 LEU A O 1
ATOM 2067 N N . SER A 1 268 ? -18.625 -14.75 -15.523 1 97.62 268 SER A N 1
ATOM 2068 C CA . SER A 1 268 ? -17.922 -14.406 -16.75 1 97.62 268 SER A CA 1
ATOM 2069 C C . SER A 1 268 ? -16.438 -14.172 -16.5 1 97.62 268 SER A C 1
ATOM 2071 O O . SER A 1 268 ? -15.602 -14.547 -17.312 1 97.62 268 SER A O 1
ATOM 2073 N N . PHE A 1 269 ? -16.109 -13.578 -15.383 1 98.62 269 PHE A N 1
ATOM 2074 C CA . PHE A 1 269 ? -14.734 -13.281 -15.023 1 98.62 269 PHE A CA 1
ATOM 2075 C C . PHE A 1 269 ? -13.93 -14.57 -14.859 1 98.62 269 PHE A C 1
ATOM 2077 O O . PHE A 1 269 ? -12.875 -14.734 -15.492 1 98.62 269 PHE A O 1
ATOM 2084 N N . GLN A 1 270 ? -14.391 -15.469 -14.078 1 97.75 270 GLN A N 1
ATOM 2085 C CA . GLN A 1 270 ? -13.633 -16.688 -13.789 1 97.75 270 GLN A CA 1
ATOM 2086 C C . GLN A 1 270 ? -13.555 -17.594 -15.023 1 97.75 270 GLN A C 1
ATOM 2088 O O . GLN A 1 270 ? -12.531 -18.219 -15.266 1 97.75 270 GLN A O 1
ATOM 2093 N N . ASN A 1 271 ? -14.688 -17.656 -15.797 1 96.62 271 ASN A N 1
ATOM 2094 C CA . ASN A 1 271 ? -14.664 -18.469 -17.016 1 96.62 271 ASN A CA 1
ATOM 2095 C C . ASN A 1 271 ? -13.656 -17.938 -18.031 1 96.62 271 ASN A C 1
ATOM 2097 O O . ASN A 1 271 ? -12.898 -18.719 -18.609 1 96.62 271 ASN A O 1
ATOM 2101 N N . ARG A 1 272 ? -13.664 -16.656 -18.188 1 97.62 272 ARG A N 1
ATOM 2102 C CA . ARG A 1 272 ? -12.711 -16.047 -19.125 1 97.62 272 ARG A CA 1
ATOM 2103 C C . ARG A 1 272 ? -11.273 -16.234 -18.625 1 97.62 272 ARG A C 1
ATOM 2105 O O . ARG A 1 272 ? -10.375 -16.5 -19.422 1 97.62 272 ARG A O 1
ATOM 2112 N N . MET A 1 273 ? -11.07 -16.109 -17.375 1 98.69 273 MET A N 1
ATOM 2113 C CA . MET A 1 273 ? -9.75 -16.281 -16.766 1 98.69 273 MET A CA 1
ATOM 2114 C C . MET A 1 273 ? -9.219 -17.688 -17.016 1 98.69 273 MET A C 1
ATOM 2116 O O . MET A 1 273 ? -8.039 -17.859 -17.312 1 98.69 273 MET A O 1
ATOM 2120 N N . GLN A 1 274 ? -10.07 -18.688 -16.859 1 97.25 274 GLN A N 1
ATOM 2121 C CA . GLN A 1 274 ? -9.664 -20.078 -16.922 1 97.25 274 GLN A CA 1
ATOM 2122 C C . GLN A 1 274 ? -9.531 -20.547 -18.359 1 97.25 274 GLN A C 1
ATOM 2124 O O . GLN A 1 274 ? -8.938 -21.594 -18.625 1 97.25 274 GLN A O 1
ATOM 2129 N N . GLY A 1 275 ? -10.117 -19.797 -19.359 1 95.5 275 GLY A N 1
ATOM 2130 C CA . GLY A 1 275 ? -9.953 -20.094 -20.766 1 95.5 275 GLY A CA 1
ATOM 2131 C C . GLY A 1 275 ? -11.195 -20.688 -21.406 1 95.5 275 GLY A C 1
ATOM 2132 O O . GLY A 1 275 ? -12.102 -21.156 -20.703 1 95.5 275 GLY A O 1
ATOM 2133 N N . ASP A 1 276 ? -11.297 -20.469 -22.656 1 92.31 276 ASP A N 1
ATOM 2134 C CA . ASP A 1 276 ? -12.289 -21.078 -23.547 1 92.31 276 ASP A CA 1
ATOM 2135 C C . ASP A 1 276 ? -11.617 -21.781 -24.703 1 92.31 276 ASP A C 1
ATOM 2137 O O . ASP A 1 276 ? -11.586 -21.266 -25.828 1 92.31 276 ASP A O 1
ATOM 2141 N N . PHE A 1 277 ? -11.195 -23.016 -24.453 1 90.81 277 PHE A N 1
ATOM 2142 C CA . PHE A 1 277 ? -10.297 -23.719 -25.359 1 90.81 277 PHE A CA 1
ATOM 2143 C C . PHE A 1 277 ? -10.984 -24.016 -26.688 1 90.81 277 PHE A C 1
ATOM 2145 O O . PHE A 1 277 ? -10.375 -23.859 -27.75 1 90.81 277 PHE A O 1
ATOM 2152 N N . PRO A 1 278 ? -12.242 -24.453 -26.656 1 88.75 278 PRO A N 1
ATOM 2153 C CA . PRO A 1 278 ? -12.898 -24.719 -27.938 1 88.75 278 PRO A CA 1
ATOM 2154 C C . PRO A 1 278 ? -12.828 -23.531 -28.891 1 88.75 278 PRO A C 1
ATOM 2156 O O . PRO A 1 278 ? -12.82 -23.703 -30.109 1 88.75 278 PRO A O 1
ATOM 2159 N N . THR A 1 279 ? -12.742 -22.297 -28.391 1 91.38 279 THR A N 1
ATOM 2160 C CA . THR A 1 279 ? -12.719 -21.094 -29.234 1 91.38 279 THR A CA 1
ATOM 2161 C C . THR A 1 279 ? -11.297 -20.609 -29.453 1 91.38 279 THR A C 1
ATOM 2163 O O . THR A 1 279 ? -11.078 -19.531 -30.016 1 91.38 279 THR A O 1
ATOM 2166 N N . GLY A 1 280 ? -10.359 -21.328 -28.891 1 93.5 280 GLY A N 1
ATOM 2167 C CA . GLY A 1 280 ? -8.961 -20.984 -29.094 1 93.5 280 GLY A CA 1
ATOM 2168 C C . GLY A 1 280 ? -8.445 -19.969 -28.094 1 93.5 280 GLY A C 1
ATOM 2169 O O . GLY A 1 280 ? -7.355 -19.422 -28.266 1 93.5 280 GLY A O 1
ATOM 2170 N N . TYR A 1 281 ? -9.164 -19.703 -27.062 1 95.94 281 TYR A N 1
ATOM 2171 C CA . TYR A 1 281 ? -8.773 -18.734 -26.047 1 95.94 281 TYR A CA 1
ATOM 2172 C C . TYR A 1 281 ? -8.117 -19.422 -24.859 1 95.94 281 TYR A C 1
ATOM 2174 O O . TYR A 1 281 ? -8.766 -20.172 -24.125 1 95.94 281 TYR A O 1
ATOM 2182 N N . LEU A 1 282 ? -6.891 -19.141 -24.578 1 96.62 282 LEU A N 1
ATOM 2183 C CA . LEU A 1 282 ? -6.09 -19.844 -23.578 1 96.62 282 LEU A CA 1
ATOM 2184 C C . LEU A 1 282 ? -6.453 -19.406 -22.172 1 96.62 282 LEU A C 1
ATOM 2186 O O . LEU A 1 282 ? -6.516 -20.219 -21.25 1 96.62 282 LEU A O 1
ATOM 2190 N N . GLY A 1 283 ? -6.793 -18.062 -22.016 1 97.75 283 GLY A N 1
ATOM 2191 C CA . GLY A 1 283 ? -7.02 -17.5 -20.703 1 97.75 283 GLY A CA 1
ATOM 2192 C C . GLY A 1 283 ? -5.734 -17.281 -19.922 1 97.75 283 GLY A C 1
ATOM 2193 O O . GLY A 1 283 ? -4.773 -18.047 -20.062 1 97.75 283 GLY A O 1
ATOM 2194 N N . VAL A 1 284 ? -5.766 -16.312 -19.016 1 98.75 284 VAL A N 1
ATOM 2195 C CA . VAL A 1 284 ? -4.539 -15.93 -18.312 1 98.75 284 VAL A CA 1
ATOM 2196 C C . VAL A 1 284 ? -4.133 -17.031 -17.344 1 98.75 284 VAL A C 1
ATOM 2198 O O . VAL A 1 284 ? -2.947 -17.203 -17.047 1 98.75 284 VAL A O 1
ATOM 2201 N N . HIS A 1 285 ? -5.105 -17.812 -16.844 1 98.81 285 HIS A N 1
ATOM 2202 C CA . HIS A 1 285 ? -4.797 -18.922 -15.938 1 98.81 285 HIS A CA 1
ATOM 2203 C C . HIS A 1 285 ? -3.941 -19.969 -16.625 1 98.81 285 HIS A C 1
ATOM 2205 O O . HIS A 1 285 ? -2.844 -20.281 -16.156 1 98.81 285 HIS A O 1
ATOM 2211 N N . SER A 1 286 ? -4.402 -20.422 -17.75 1 98 286 SER A N 1
ATOM 2212 C CA . SER A 1 286 ? -3.643 -21.422 -18.5 1 98 286 SER A CA 1
ATOM 2213 C C . SER A 1 286 ? -2.371 -20.828 -19.094 1 98 286 SER A C 1
ATOM 2215 O O . SER A 1 286 ? -1.339 -21.5 -19.156 1 98 286 SER A O 1
ATOM 2217 N N . ALA A 1 287 ? -2.473 -19.609 -19.516 1 98.62 287 ALA A N 1
ATOM 2218 C CA . ALA A 1 287 ? -1.298 -18.953 -20.078 1 98.62 287 ALA A CA 1
ATOM 2219 C C . ALA A 1 287 ? -0.144 -18.938 -19.078 1 98.62 287 ALA A C 1
ATOM 2221 O O . ALA A 1 287 ? 1.007 -19.188 -19.453 1 98.62 287 ALA A O 1
ATOM 2222 N N . GLY A 1 288 ? -0.476 -18.609 -17.844 1 98.62 288 GLY A N 1
ATOM 2223 C CA . GLY A 1 288 ? 0.551 -18.625 -16.812 1 98.62 288 GLY A CA 1
ATOM 2224 C C . GLY A 1 288 ? 1.168 -20 -16.609 1 98.62 288 GLY A C 1
ATOM 2225 O O . GLY A 1 288 ? 2.389 -20.125 -16.484 1 98.62 288 GLY A O 1
ATOM 2226 N N . HIS A 1 289 ? 0.36 -21.047 -16.594 1 98.62 289 HIS A N 1
ATOM 2227 C CA . HIS A 1 289 ? 0.867 -22.406 -16.438 1 98.62 289 HIS A CA 1
ATOM 2228 C C . HIS A 1 289 ? 1.786 -22.781 -17.594 1 98.62 289 HIS A C 1
ATOM 2230 O O . HIS A 1 289 ? 2.873 -23.328 -17.375 1 98.62 289 HIS A O 1
ATOM 2236 N N . TYR A 1 290 ? 1.428 -22.438 -18.734 1 98.31 290 TYR A N 1
ATOM 2237 C CA . TYR A 1 290 ? 2.172 -22.859 -19.906 1 98.31 290 TYR A CA 1
ATOM 2238 C C . TYR A 1 290 ? 3.352 -21.938 -20.172 1 98.31 290 TYR A C 1
ATOM 2240 O O . TYR A 1 290 ? 4.25 -22.281 -20.953 1 98.31 290 TYR A O 1
ATOM 2248 N N . THR A 1 291 ? 3.299 -20.75 -19.531 1 98.75 291 THR A N 1
ATOM 2249 C CA . THR A 1 291 ? 4.523 -19.969 -19.516 1 98.75 291 THR A CA 1
ATOM 2250 C C . THR A 1 291 ? 5.645 -20.703 -18.812 1 98.75 291 THR A C 1
ATOM 2252 O O . THR A 1 291 ? 6.793 -20.688 -19.25 1 98.75 291 THR A O 1
ATOM 2255 N N . VAL A 1 292 ? 5.324 -21.375 -17.734 1 98.62 292 VAL A N 1
ATOM 2256 C CA . VAL A 1 292 ? 6.293 -22.172 -17 1 98.62 292 VAL A CA 1
ATOM 2257 C C . VAL A 1 292 ? 6.605 -23.453 -17.766 1 98.62 292 VAL A C 1
ATOM 2259 O O . VAL A 1 292 ? 7.77 -23.75 -18.031 1 98.62 292 VAL A O 1
ATOM 2262 N N . GLY A 1 293 ? 5.641 -24.094 -18.203 1 97.94 293 GLY A N 1
ATOM 2263 C CA . GLY A 1 293 ? 5.75 -25.297 -19.016 1 97.94 293 GLY A CA 1
ATOM 2264 C C . GLY A 1 293 ? 6.477 -26.422 -18.312 1 97.94 293 GLY A C 1
ATOM 2265 O O . GLY A 1 293 ? 6.441 -26.531 -17.078 1 97.94 293 GLY A O 1
ATOM 2266 N N . GLY A 1 294 ? 7.066 -27.281 -19.109 1 97.62 294 GLY A N 1
ATOM 2267 C CA . GLY A 1 294 ? 7.742 -28.438 -18.547 1 97.62 294 GLY A CA 1
ATOM 2268 C C . GLY A 1 294 ? 6.785 -29.516 -18.062 1 97.62 294 GLY A C 1
ATOM 2269 O O . GLY A 1 294 ? 5.602 -29.484 -18.391 1 97.62 294 GLY A O 1
ATOM 2270 N N . ASP A 1 295 ? 7.344 -30.453 -17.344 1 97.81 295 ASP A N 1
ATOM 2271 C CA . ASP A 1 295 ? 6.57 -31.578 -16.812 1 97.81 295 ASP A CA 1
ATOM 2272 C C . ASP A 1 295 ? 5.555 -31.094 -15.781 1 97.81 295 ASP A C 1
ATOM 2274 O O . ASP A 1 295 ? 4.348 -31.266 -15.961 1 97.81 295 ASP A O 1
ATOM 2278 N N . GLN A 1 296 ? 6.02 -30.391 -14.812 1 98.12 296 GLN A N 1
ATOM 2279 C CA . GLN A 1 296 ? 5.176 -30 -13.68 1 98.12 296 GLN A CA 1
ATOM 2280 C C . GLN A 1 296 ? 4.246 -28.859 -14.055 1 98.12 296 GLN A C 1
ATOM 2282 O O . GLN A 1 296 ? 3.029 -28.953 -13.883 1 98.12 296 GLN A O 1
ATOM 2287 N N . GLY A 1 297 ? 4.773 -27.859 -14.703 1 97.81 297 GLY A N 1
ATOM 2288 C CA . GLY A 1 297 ? 4.02 -26.641 -14.984 1 97.81 297 GLY A CA 1
ATOM 2289 C C . GLY A 1 297 ? 2.891 -26.859 -15.969 1 97.81 297 GLY A C 1
ATOM 2290 O O . GLY A 1 297 ? 1.89 -26.125 -15.945 1 97.81 297 GLY A O 1
ATOM 2291 N N . SER A 1 298 ? 2.984 -27.875 -16.812 1 97.25 298 SER A N 1
ATOM 2292 C CA . SER A 1 298 ? 1.991 -28.109 -17.844 1 97.25 298 SER A CA 1
ATOM 2293 C C . SER A 1 298 ? 0.919 -29.094 -17.391 1 97.25 298 SER A C 1
ATOM 2295 O O . SER A 1 298 ? -0.057 -29.328 -18.109 1 97.25 298 SER A O 1
ATOM 2297 N N . ASP A 1 299 ? 1.1 -29.703 -16.234 1 97.75 299 ASP A N 1
ATOM 2298 C CA . ASP A 1 299 ? 0.211 -30.734 -15.727 1 97.75 299 ASP A CA 1
ATOM 2299 C C . ASP A 1 299 ? -0.942 -30.141 -14.93 1 97.75 299 ASP A C 1
ATOM 2301 O O . ASP A 1 299 ? -0.729 -29.562 -13.859 1 97.75 299 ASP A O 1
ATOM 2305 N N . PHE A 1 300 ? -2.113 -30.297 -15.352 1 96.25 300 PHE A N 1
ATOM 2306 C CA . PHE A 1 300 ? -3.318 -29.719 -14.773 1 96.25 300 PHE A CA 1
ATOM 2307 C C . PHE A 1 300 ? -3.449 -30.094 -13.305 1 96.25 300 PHE A C 1
ATOM 2309 O O . PHE A 1 300 ? -3.926 -29.281 -12.492 1 96.25 300 PHE A O 1
ATOM 2316 N N . PHE A 1 301 ? -3.039 -31.219 -12.938 1 97.94 301 PHE A N 1
ATOM 2317 C CA . PHE A 1 301 ? -3.188 -31.734 -11.578 1 97.94 301 PHE A CA 1
ATOM 2318 C C . PHE A 1 301 ? -1.942 -31.438 -10.75 1 97.94 301 PHE A C 1
ATOM 2320 O O . PHE A 1 301 ? -2.043 -30.953 -9.617 1 97.94 301 PHE A O 1
ATOM 2327 N N . ASN A 1 302 ? -0.797 -31.625 -11.359 1 97.38 302 ASN A N 1
ATOM 2328 C CA . ASN A 1 302 ? 0.469 -31.719 -10.641 1 97.38 302 ASN A CA 1
ATOM 2329 C C . ASN A 1 302 ? 1.259 -30.406 -10.742 1 97.38 302 ASN A C 1
ATOM 2331 O O . ASN A 1 302 ? 2.387 -30.328 -10.25 1 97.38 302 ASN A O 1
ATOM 2335 N N . SER A 1 303 ? 0.706 -29.344 -11.219 1 98.44 303 SER A N 1
ATOM 2336 C CA . SER A 1 303 ? 1.416 -28.109 -11.492 1 98.44 303 SER A CA 1
ATOM 2337 C C . SER A 1 303 ? 1.999 -27.5 -10.211 1 98.44 303 SER A C 1
ATOM 2339 O O . SER A 1 303 ? 3.041 -26.844 -10.25 1 98.44 303 SER A O 1
ATOM 2341 N N . PRO A 1 304 ? 1.44 -27.75 -8.977 1 98.56 304 PRO A N 1
ATOM 2342 C CA . PRO A 1 304 ? 2.057 -27.188 -7.773 1 98.56 304 PRO A CA 1
ATOM 2343 C C . PRO A 1 304 ? 3.416 -27.812 -7.461 1 98.56 304 PRO A C 1
ATOM 2345 O O . PRO A 1 304 ? 4.137 -27.328 -6.586 1 98.56 304 PRO A O 1
ATOM 2348 N N . SER A 1 305 ? 3.777 -28.891 -8.172 1 98.25 305 SER A N 1
ATOM 2349 C CA . SER A 1 305 ? 5.078 -29.516 -7.961 1 98.25 305 SER A CA 1
ATOM 2350 C C . SER A 1 305 ? 6.215 -28.594 -8.398 1 98.25 305 SER A C 1
ATOM 2352 O O . SER A 1 305 ? 7.371 -28.828 -8.047 1 98.25 305 SER A O 1
ATOM 2354 N N . ASP A 1 306 ? 5.91 -27.656 -9.211 1 98.69 306 ASP A N 1
ATOM 2355 C CA . ASP A 1 306 ? 6.844 -26.578 -9.492 1 98.69 306 ASP A CA 1
ATOM 2356 C C . ASP A 1 306 ? 6.586 -25.375 -8.57 1 98.69 306 ASP A C 1
ATOM 2358 O O . ASP A 1 306 ? 5.496 -24.797 -8.586 1 98.69 306 ASP A O 1
ATOM 2362 N N . PRO A 1 307 ? 7.605 -24.922 -7.844 1 98.75 307 PRO A N 1
ATOM 2363 C CA . PRO A 1 307 ? 7.418 -23.766 -6.973 1 98.75 307 PRO A CA 1
ATOM 2364 C C . PRO A 1 307 ? 6.902 -22.531 -7.723 1 98.75 307 PRO A C 1
ATOM 2366 O O . PRO A 1 307 ? 6.324 -21.641 -7.113 1 98.75 307 PRO A O 1
ATOM 2369 N N . ALA A 1 308 ? 7.027 -22.484 -9.055 1 98.88 308 ALA A N 1
ATOM 2370 C CA . ALA A 1 308 ? 6.531 -21.359 -9.852 1 98.88 308 ALA A CA 1
ATOM 2371 C C . ALA A 1 308 ? 5.012 -21.234 -9.734 1 98.88 308 ALA A C 1
ATOM 2373 O O . ALA A 1 308 ? 4.453 -20.156 -9.953 1 98.88 308 ALA A O 1
ATOM 2374 N N . PHE A 1 309 ? 4.371 -22.328 -9.375 1 98.88 309 PHE A N 1
ATOM 2375 C CA . PHE A 1 309 ? 2.922 -22.375 -9.227 1 98.88 309 PHE A CA 1
ATOM 2376 C C . PHE A 1 309 ? 2.434 -21.266 -8.305 1 98.88 309 PHE A C 1
ATOM 2378 O O . PHE A 1 309 ? 1.436 -20.609 -8.594 1 98.88 309 PHE A O 1
ATOM 2385 N N . TYR A 1 310 ? 3.088 -21.047 -7.254 1 98.94 310 TYR A N 1
ATOM 2386 C CA . TYR A 1 310 ? 2.619 -20.156 -6.191 1 98.94 310 TYR A CA 1
ATOM 2387 C C . TYR A 1 310 ? 2.764 -18.703 -6.598 1 98.94 310 TYR A C 1
ATOM 2389 O O . TYR A 1 310 ? 1.952 -17.859 -6.207 1 98.94 310 TYR A O 1
ATOM 2397 N N . PHE A 1 311 ? 3.803 -18.359 -7.398 1 98.81 311 PHE A N 1
ATOM 2398 C CA . PHE A 1 311 ? 3.926 -17.031 -7.973 1 98.81 311 PHE A CA 1
ATOM 2399 C C . PHE A 1 311 ? 2.809 -16.766 -8.977 1 98.81 311 PHE A C 1
ATOM 2401 O O . PHE A 1 311 ? 2.215 -15.688 -8.984 1 98.81 311 PHE A O 1
ATOM 2408 N N . HIS A 1 312 ? 2.574 -17.75 -9.805 1 98.88 312 HIS A N 1
ATOM 2409 C CA . HIS A 1 312 ? 1.521 -17.688 -10.805 1 98.88 312 HIS A CA 1
ATOM 2410 C C . HIS A 1 312 ? 0.152 -17.5 -10.164 1 98.88 312 HIS A C 1
ATOM 2412 O O . HIS A 1 312 ? -0.618 -16.625 -10.57 1 98.88 312 HIS A O 1
ATOM 2418 N N . HIS A 1 313 ? -0.104 -18.234 -9.148 1 98.94 313 HIS A N 1
ATOM 2419 C CA . HIS A 1 313 ? -1.428 -18.156 -8.539 1 98.94 313 HIS A CA 1
ATOM 2420 C C . HIS A 1 313 ? -1.534 -16.953 -7.602 1 98.94 313 HIS A C 1
ATOM 2422 O O . HIS A 1 313 ? -2.639 -16.5 -7.289 1 98.94 313 HIS A O 1
ATOM 2428 N N . ALA A 1 314 ? -0.407 -16.469 -7.141 1 98.88 314 ALA A N 1
ATOM 2429 C CA . ALA A 1 314 ? -0.465 -15.148 -6.516 1 98.88 314 ALA A CA 1
ATOM 2430 C C . ALA A 1 314 ? -0.898 -14.078 -7.52 1 98.88 314 ALA A C 1
ATOM 2432 O O . ALA A 1 314 ? -1.654 -13.172 -7.176 1 98.88 314 ALA A O 1
ATOM 2433 N N . GLN A 1 315 ? -0.461 -14.18 -8.727 1 98.88 315 GLN A N 1
ATOM 2434 C CA . GLN A 1 315 ? -0.893 -13.258 -9.773 1 98.88 315 GLN A CA 1
ATOM 2435 C C . GLN A 1 315 ? -2.361 -13.477 -10.133 1 98.88 315 GLN A C 1
ATOM 2437 O O . GLN A 1 315 ? -3.072 -12.531 -10.469 1 98.88 315 GLN A O 1
ATOM 2442 N N . ILE A 1 316 ? -2.82 -14.688 -10.102 1 98.94 316 ILE A N 1
ATOM 2443 C CA . ILE A 1 316 ? -4.238 -14.984 -10.281 1 98.94 316 ILE A CA 1
ATOM 2444 C C . ILE A 1 316 ? -5.055 -14.273 -9.203 1 98.94 316 ILE A C 1
ATOM 2446 O O . ILE A 1 316 ? -6.031 -13.586 -9.508 1 98.94 316 ILE A O 1
ATOM 2450 N N . ASP A 1 317 ? -4.613 -14.477 -7.977 1 98.88 317 ASP A N 1
ATOM 2451 C CA . ASP A 1 317 ? -5.285 -13.836 -6.852 1 98.88 317 ASP A CA 1
ATOM 2452 C C . ASP A 1 317 ? -5.254 -12.312 -6.992 1 98.88 317 ASP A C 1
ATOM 2454 O O . ASP A 1 317 ? -6.258 -11.641 -6.734 1 98.88 317 ASP A O 1
ATOM 2458 N N . ARG A 1 318 ? -4.133 -11.789 -7.352 1 98.75 318 ARG A N 1
ATOM 2459 C CA . ARG A 1 318 ? -4.008 -10.352 -7.555 1 98.75 318 ARG A CA 1
ATOM 2460 C C . ARG A 1 318 ? -4.984 -9.867 -8.617 1 98.75 318 ARG A C 1
ATOM 2462 O O . ARG A 1 318 ? -5.59 -8.797 -8.469 1 98.75 318 ARG A O 1
ATOM 2469 N N . THR A 1 319 ? -5.07 -10.578 -9.68 1 98.88 319 THR A N 1
ATOM 2470 C CA . THR A 1 319 ? -5.98 -10.203 -10.758 1 98.88 319 THR A CA 1
ATOM 2471 C C . THR A 1 319 ? -7.426 -10.188 -10.266 1 98.88 319 THR A C 1
ATOM 2473 O O . THR A 1 319 ? -8.18 -9.266 -10.57 1 98.88 319 THR A O 1
ATOM 2476 N N . TRP A 1 320 ? -7.773 -11.195 -9.508 1 98.94 320 TRP A N 1
ATOM 2477 C CA . TRP A 1 320 ? -9.102 -11.211 -8.898 1 98.94 320 TRP A CA 1
ATOM 2478 C C . TRP A 1 320 ? -9.273 -10.055 -7.922 1 98.94 320 TRP A C 1
ATOM 2480 O O . TRP A 1 320 ? -10.312 -9.398 -7.902 1 98.94 320 TRP A O 1
ATOM 2490 N N . TRP A 1 321 ? -8.289 -9.805 -7.152 1 98.62 321 TRP A N 1
ATOM 2491 C CA . TRP A 1 321 ? -8.25 -8.695 -6.203 1 98.62 321 TRP A CA 1
ATOM 2492 C C . TRP A 1 321 ? -8.492 -7.367 -6.906 1 98.62 321 TRP A C 1
ATOM 2494 O O . TRP A 1 321 ? -9.289 -6.547 -6.438 1 98.62 321 TRP A O 1
ATOM 2504 N N . ILE A 1 322 ? -7.844 -7.199 -8.016 1 98.44 322 ILE A N 1
ATOM 2505 C CA . ILE A 1 322 ? -8.023 -5.98 -8.797 1 98.44 322 ILE A CA 1
ATOM 2506 C C . ILE A 1 322 ? -9.477 -5.887 -9.273 1 98.44 322 ILE A C 1
ATOM 2508 O O . ILE A 1 322 ? -10.109 -4.84 -9.133 1 98.44 322 ILE A O 1
ATOM 2512 N N . TRP A 1 323 ? -9.961 -6.973 -9.82 1 98.81 323 TRP A N 1
ATOM 2513 C CA . TRP A 1 323 ? -11.328 -7 -10.328 1 98.81 323 TRP A CA 1
ATOM 2514 C C . TRP A 1 323 ? -12.328 -6.645 -9.234 1 98.81 323 TRP A C 1
ATOM 2516 O O . TRP A 1 323 ? -13.203 -5.797 -9.422 1 98.81 323 TRP A O 1
ATOM 2526 N N . GLN A 1 324 ? -12.234 -7.227 -8.047 1 98.69 324 GLN A N 1
ATOM 2527 C CA . GLN A 1 324 ? -13.125 -6.969 -6.922 1 98.69 324 GLN A CA 1
ATOM 2528 C C . GLN A 1 324 ? -13.102 -5.492 -6.535 1 98.69 324 GLN A C 1
ATOM 2530 O O . GLN A 1 324 ? -14.156 -4.895 -6.309 1 98.69 324 GLN A O 1
ATOM 2535 N N . ASN A 1 325 ? -11.969 -4.945 -6.547 1 97 325 ASN A N 1
ATOM 2536 C CA . ASN A 1 325 ? -11.781 -3.643 -5.918 1 97 325 ASN A CA 1
ATOM 2537 C C . ASN A 1 325 ? -12.148 -2.504 -6.871 1 97 325 ASN A C 1
ATOM 2539 O O . ASN A 1 325 ? -12.141 -1.337 -6.477 1 97 325 ASN A O 1
ATOM 2543 N N . GLN A 1 326 ? -12.43 -2.9 -8.156 1 96.19 326 GLN A N 1
ATOM 2544 C CA . GLN A 1 326 ? -12.961 -1.878 -9.047 1 96.19 326 GLN A CA 1
ATOM 2545 C C . GLN A 1 326 ? -14.391 -1.504 -8.656 1 96.19 326 GLN A C 1
ATOM 2547 O O . GLN A 1 326 ? -14.859 -0.414 -8.992 1 96.19 326 GLN A O 1
ATOM 2552 N N . ASP A 1 327 ? -15.109 -2.365 -8.023 1 96.06 327 ASP A N 1
ATOM 2553 C CA . ASP A 1 327 ? -16.5 -2.203 -7.625 1 96.06 327 ASP A CA 1
ATOM 2554 C C . ASP A 1 327 ? -16.828 -3.045 -6.395 1 96.06 327 ASP A C 1
ATOM 2556 O O . ASP A 1 327 ? -17.578 -4.02 -6.477 1 96.06 327 ASP A O 1
ATOM 2560 N N . LEU A 1 328 ? -16.328 -2.561 -5.254 1 96.12 328 LEU A N 1
ATOM 2561 C CA . LEU A 1 328 ? -16.375 -3.35 -4.027 1 96.12 328 LEU A CA 1
ATOM 2562 C C . LEU A 1 328 ? -17.812 -3.645 -3.621 1 96.12 328 LEU A C 1
ATOM 2564 O O . LEU A 1 328 ? -18.109 -4.746 -3.162 1 96.12 328 LEU A O 1
ATOM 2568 N N . LYS A 1 329 ? -18.703 -2.744 -3.811 1 94.25 329 LYS A N 1
ATOM 2569 C CA . LYS A 1 329 ? -20.094 -2.908 -3.42 1 94.25 329 LYS A CA 1
ATOM 2570 C C . LYS A 1 329 ? -20.719 -4.137 -4.086 1 94.25 329 LYS A C 1
ATOM 2572 O O . LYS A 1 329 ? -21.391 -4.926 -3.428 1 94.25 329 LYS A O 1
ATOM 2577 N N . ASN A 1 330 ? -20.359 -4.328 -5.352 1 96.5 330 ASN A N 1
ATOM 2578 C CA . ASN A 1 330 ? -21.047 -5.375 -6.105 1 96.5 330 ASN A CA 1
ATOM 2579 C C . ASN A 1 330 ? -20.156 -6.602 -6.297 1 96.5 330 ASN A C 1
ATOM 2581 O O . ASN A 1 330 ? -20.656 -7.711 -6.477 1 96.5 330 ASN A O 1
ATOM 2585 N N . ARG A 1 331 ? -18.797 -6.402 -6.164 1 98.31 331 ARG A N 1
ATOM 2586 C CA . ARG A 1 331 ? -17.906 -7.461 -6.637 1 98.31 331 ARG A CA 1
ATOM 2587 C C . ARG A 1 331 ? -17.219 -8.156 -5.469 1 98.31 331 ARG A C 1
ATOM 2589 O O . ARG A 1 331 ? -16.719 -9.273 -5.609 1 98.31 331 ARG A O 1
ATOM 2596 N N . ARG A 1 332 ? -17.156 -7.586 -4.309 1 97.69 332 ARG A N 1
ATOM 2597 C CA . ARG A 1 332 ? -16.391 -8.164 -3.211 1 97.69 332 ARG A CA 1
ATOM 2598 C C . ARG A 1 332 ? -16.891 -9.57 -2.877 1 97.69 332 ARG A C 1
ATOM 2600 O O . ARG A 1 332 ? -16.094 -10.516 -2.809 1 97.69 332 ARG A O 1
ATOM 2607 N N . ASN A 1 333 ? -18.219 -9.75 -2.766 1 98.19 333 ASN A N 1
ATOM 2608 C CA . ASN A 1 333 ? -18.781 -11.016 -2.318 1 98.19 333 ASN A CA 1
ATOM 2609 C C . ASN A 1 333 ? -19.5 -11.742 -3.451 1 98.19 333 ASN A C 1
ATOM 2611 O O . ASN A 1 333 ? -20.422 -12.539 -3.207 1 98.19 333 ASN A O 1
ATOM 2615 N N . ALA A 1 334 ? -19.141 -11.383 -4.695 1 98.69 334 ALA A N 1
ATOM 2616 C CA . ALA A 1 334 ? -19.766 -12.039 -5.832 1 98.69 334 ALA A CA 1
ATOM 2617 C C . ALA A 1 334 ? -19.375 -13.508 -5.914 1 98.69 334 ALA A C 1
ATOM 2619 O O . ALA A 1 334 ? -18.188 -13.844 -5.812 1 98.69 334 ALA A O 1
ATOM 2620 N N . ILE A 1 335 ? -20.312 -14.422 -6.039 1 98.44 335 ILE A N 1
ATOM 2621 C CA . ILE A 1 335 ? -20.078 -15.852 -6.176 1 98.44 335 ILE A CA 1
ATOM 2622 C C . ILE A 1 335 ? -21.062 -16.438 -7.199 1 98.44 335 ILE A C 1
ATOM 2624 O O . ILE A 1 335 ? -22.219 -16.016 -7.277 1 98.44 335 ILE A O 1
ATOM 2628 N N . ASP A 1 336 ? -20.578 -17.188 -8.008 1 98.31 336 ASP A N 1
ATOM 2629 C CA . ASP A 1 336 ? -21.375 -17.891 -9.016 1 98.31 336 ASP A CA 1
ATOM 2630 C C . ASP A 1 336 ? -20.672 -19.156 -9.5 1 98.31 336 ASP A C 1
ATOM 2632 O O . ASP A 1 336 ? -19.5 -19.375 -9.164 1 98.31 336 ASP A O 1
ATOM 2636 N N . GLY A 1 337 ? -21.375 -20.031 -10.195 1 97.75 337 GLY A N 1
ATOM 2637 C CA . GLY A 1 337 ? -20.891 -21.344 -10.617 1 97.75 337 GLY A CA 1
ATOM 2638 C C . GLY A 1 337 ? -21.375 -22.469 -9.742 1 97.75 337 GLY A C 1
ATOM 2639 O O . GLY A 1 337 ? -22.094 -22.25 -8.766 1 97.75 337 GLY A O 1
ATOM 2640 N N . THR A 1 338 ? -21 -23.719 -10.148 1 98.19 338 THR A N 1
ATOM 2641 C CA . THR A 1 338 ? -21.469 -24.906 -9.438 1 98.19 338 THR A CA 1
ATOM 2642 C C . THR A 1 338 ? -20.312 -25.562 -8.688 1 98.19 338 THR A C 1
ATOM 2644 O O . THR A 1 338 ? -19.188 -25.031 -8.672 1 98.19 338 THR A O 1
ATOM 2647 N N . ILE A 1 339 ? -20.531 -26.672 -8.023 1 97.56 339 ILE A N 1
ATOM 2648 C CA . ILE A 1 339 ? -19.516 -27.234 -7.129 1 97.56 339 ILE A CA 1
ATOM 2649 C C . ILE A 1 339 ? -18.891 -28.469 -7.77 1 97.56 339 ILE A C 1
ATOM 2651 O O . ILE A 1 339 ? -18.109 -29.172 -7.125 1 97.56 339 ILE A O 1
ATOM 2655 N N . THR A 1 340 ? -19.266 -28.797 -9.086 1 96.81 340 THR A N 1
ATOM 2656 C CA . THR A 1 340 ? -18.594 -29.844 -9.852 1 96.81 340 THR A CA 1
ATOM 2657 C C . THR A 1 340 ? -17.891 -29.25 -11.062 1 96.81 340 THR A C 1
ATOM 2659 O O . THR A 1 340 ? -18.312 -28.234 -11.602 1 96.81 340 THR A O 1
ATOM 2662 N N . PHE A 1 341 ? -16.828 -29.938 -11.516 1 96 341 PHE A N 1
ATOM 2663 C CA . PHE A 1 341 ? -16.016 -29.484 -12.641 1 96 341 PHE A CA 1
ATOM 2664 C C . PHE A 1 341 ? -16.859 -29.297 -13.891 1 96 341 PHE A C 1
ATOM 2666 O O . PHE A 1 341 ? -17.422 -30.25 -14.414 1 96 341 PHE A O 1
ATOM 2673 N N . LEU A 1 342 ? -16.969 -28 -14.367 1 93.19 342 LEU A N 1
ATOM 2674 C CA . LEU A 1 342 ? -17.719 -27.609 -15.555 1 93.19 342 LEU A CA 1
ATOM 2675 C C . LEU A 1 342 ? -19.172 -28.094 -15.461 1 93.19 342 LEU A C 1
ATOM 2677 O O . LEU A 1 342 ? -19.781 -28.422 -16.469 1 93.19 342 LEU A O 1
ATOM 2681 N N . ASN A 1 343 ? -19.594 -28.203 -14.219 1 96.12 343 ASN A N 1
ATOM 2682 C CA . ASN A 1 343 ? -20.969 -28.609 -13.906 1 96.12 343 ASN A CA 1
ATOM 2683 C C . ASN A 1 343 ? -21.281 -29.984 -14.484 1 96.12 343 ASN A C 1
ATOM 2685 O O . ASN A 1 343 ? -22.375 -30.203 -15.023 1 96.12 343 ASN A O 1
ATOM 2689 N N . SER A 1 344 ? -20.328 -30.781 -14.492 1 94.12 344 SER A N 1
ATOM 2690 C CA . SER A 1 344 ? -20.469 -32.188 -14.922 1 94.12 344 SER A CA 1
ATOM 2691 C C . SER A 1 344 ? -19.969 -33.156 -13.867 1 94.12 344 SER A C 1
ATOM 2693 O O . SER A 1 344 ? -18.75 -33.25 -13.648 1 94.12 344 SER A O 1
ATOM 2695 N N . PRO A 1 345 ? -20.719 -33.844 -13.156 1 95.81 345 PRO A N 1
ATOM 2696 C CA . PRO A 1 345 ? -22.172 -33.844 -13.352 1 95.81 345 PRO A CA 1
ATOM 2697 C C . PRO A 1 345 ? -22.844 -32.562 -12.844 1 95.81 345 PRO A C 1
ATOM 2699 O O . PRO A 1 345 ? -22.219 -31.781 -12.109 1 95.81 345 PRO A O 1
ATOM 2702 N N . PRO A 1 346 ? -24.094 -32.375 -13.305 1 97 346 PRO A N 1
ATOM 2703 C CA . PRO A 1 346 ? -24.797 -31.188 -12.797 1 97 346 PRO A CA 1
ATOM 2704 C C . PRO A 1 346 ? -24.875 -31.156 -11.273 1 97 346 PRO A C 1
ATOM 2706 O O . PRO A 1 346 ? -25.047 -32.219 -10.641 1 97 346 PRO A O 1
ATOM 2709 N N . SER A 1 347 ? -24.672 -29.984 -10.727 1 97.94 347 SER A N 1
ATOM 2710 C CA . SER A 1 347 ? -24.688 -29.812 -9.273 1 97.94 347 SER A CA 1
ATOM 2711 C C . SER A 1 347 ? -25.281 -28.469 -8.883 1 97.94 347 SER A C 1
ATOM 2713 O O . SER A 1 347 ? -25.641 -27.672 -9.75 1 97.94 347 SER A O 1
ATOM 2715 N N . ARG A 1 348 ? -25.562 -28.281 -7.641 1 98 348 ARG A N 1
ATOM 2716 C CA . ARG A 1 348 ? -26.078 -27.016 -7.125 1 98 348 ARG A CA 1
ATOM 2717 C C . ARG A 1 348 ? -25.062 -25.906 -7.316 1 98 348 ARG A C 1
ATOM 2719 O O . ARG A 1 348 ? -23.875 -26.156 -7.496 1 98 348 ARG A O 1
ATOM 2726 N N . ASN A 1 349 ? -25.609 -24.672 -7.211 1 98.31 349 ASN A N 1
ATOM 2727 C CA . ASN A 1 349 ? -24.719 -23.516 -7.203 1 98.31 349 ASN A CA 1
ATOM 2728 C C . ASN A 1 349 ? -23.891 -23.469 -5.934 1 98.31 349 ASN A C 1
ATOM 2730 O O . ASN A 1 349 ? -24.344 -23.859 -4.859 1 98.31 349 ASN A O 1
ATOM 2734 N N . GLY A 1 350 ? -22.609 -23.031 -6.109 1 98.31 350 GLY A N 1
ATOM 2735 C CA . GLY A 1 350 ? -21.828 -22.672 -4.934 1 98.31 350 GLY A CA 1
ATOM 2736 C C . GLY A 1 350 ? -22.359 -21.453 -4.203 1 98.31 350 GLY A C 1
ATOM 2737 O O . GLY A 1 350 ? -23.047 -20.625 -4.797 1 98.31 350 GLY A O 1
ATOM 2738 N N . THR A 1 351 ? -22.109 -21.375 -2.904 1 98.56 351 THR A N 1
ATOM 2739 C CA . THR A 1 351 ? -22.578 -20.266 -2.092 1 98.56 351 THR A CA 1
ATOM 2740 C C . THR A 1 351 ? -21.453 -19.734 -1.203 1 98.56 351 THR A C 1
ATOM 2742 O O . THR A 1 351 ? -20.422 -20.391 -1.045 1 98.56 351 THR A O 1
ATOM 2745 N N . LEU A 1 352 ? -21.703 -18.562 -0.665 1 98.56 352 LEU A N 1
ATOM 2746 C CA . LEU A 1 352 ? -20.75 -17.938 0.245 1 98.56 352 LEU A CA 1
ATOM 2747 C C . LEU A 1 352 ? -20.578 -18.766 1.509 1 98.56 352 LEU A C 1
ATOM 2749 O O . LEU A 1 352 ? -19.547 -18.672 2.176 1 98.56 352 LEU A O 1
ATOM 2753 N N . ASN A 1 353 ? -21.5 -19.625 1.81 1 98.38 353 ASN A N 1
ATOM 2754 C CA . ASN A 1 353 ? -21.469 -20.406 3.049 1 98.38 353 ASN A CA 1
ATOM 2755 C C . ASN A 1 353 ? -20.812 -21.766 2.848 1 98.38 353 ASN A C 1
ATOM 2757 O O . ASN A 1 353 ? -20.578 -22.484 3.812 1 98.38 353 ASN A O 1
ATOM 2761 N N . ASP A 1 354 ? -20.453 -22.094 1.582 1 98.62 354 ASP A N 1
ATOM 2762 C CA . ASP A 1 354 ? -19.797 -23.375 1.331 1 98.62 354 ASP A CA 1
ATOM 2763 C C . ASP A 1 354 ? -18.406 -23.406 1.982 1 98.62 354 ASP A C 1
ATOM 2765 O O . ASP A 1 354 ? -17.703 -22.406 2.002 1 98.62 354 ASP A O 1
ATOM 2769 N N . THR A 1 355 ? -18.016 -24.609 2.426 1 98.06 355 THR A N 1
ATOM 2770 C CA . THR A 1 355 ? -16.75 -24.828 3.113 1 98.06 355 THR A CA 1
ATOM 2771 C C . THR A 1 355 ? -15.609 -24.953 2.113 1 98.06 355 THR A C 1
ATOM 2773 O O . THR A 1 355 ? -15.734 -25.656 1.108 1 98.06 355 THR A O 1
ATOM 2776 N N . LEU A 1 356 ? -14.531 -24.266 2.381 1 98.06 356 LEU A N 1
ATOM 2777 C CA . LEU A 1 356 ? -13.234 -24.469 1.747 1 98.06 356 LEU A CA 1
ATOM 2778 C C . LEU A 1 356 ? -12.297 -25.234 2.67 1 98.06 356 LEU A C 1
ATOM 2780 O O . LEU A 1 356 ? -12.023 -24.797 3.789 1 98.06 356 LEU A O 1
ATOM 2784 N N . THR A 1 357 ? -11.828 -26.359 2.201 1 97.56 357 THR A N 1
ATOM 2785 C CA . THR A 1 357 ? -10.906 -27.188 2.977 1 97.56 357 THR A CA 1
ATOM 2786 C C . THR A 1 357 ? -9.625 -27.453 2.189 1 97.56 357 THR A C 1
ATOM 2788 O O . THR A 1 357 ? -9.648 -27.531 0.959 1 97.56 357 THR A O 1
ATOM 2791 N N . LEU A 1 358 ? -8.508 -27.594 2.928 1 97.31 358 LEU A N 1
ATOM 2792 C CA . LEU A 1 358 ? -7.246 -27.984 2.297 1 97.31 358 LEU A CA 1
ATOM 2793 C C . LEU A 1 358 ? -6.934 -29.453 2.543 1 97.31 358 LEU A C 1
ATOM 2795 O O . LEU A 1 358 ? -5.867 -29.938 2.158 1 97.31 358 LEU A O 1
ATOM 2799 N N . GLY A 1 359 ? -7.867 -30.109 3.17 1 92.62 359 GLY A N 1
ATOM 2800 C CA . GLY A 1 359 ? -7.719 -31.547 3.35 1 92.62 359 GLY A CA 1
ATOM 2801 C C . GLY A 1 359 ? -6.945 -31.922 4.602 1 92.62 359 GLY A C 1
ATOM 2802 O O . GLY A 1 359 ? -6.426 -31.047 5.293 1 92.62 359 GLY A O 1
ATOM 2803 N N . PRO A 1 360 ? -6.809 -33.125 4.906 1 89.38 360 PRO A N 1
ATOM 2804 C CA . PRO A 1 360 ? -6.277 -33.594 6.191 1 89.38 360 PRO A CA 1
ATOM 2805 C C . PRO A 1 360 ? -4.762 -33.438 6.293 1 89.38 360 PRO A C 1
ATOM 2807 O O . PRO A 1 360 ? -4.219 -33.344 7.398 1 89.38 360 PRO A O 1
ATOM 2810 N N . MET A 1 361 ? -4.078 -33.375 5.25 1 88 361 MET A N 1
ATOM 2811 C CA . MET A 1 361 ? -2.621 -33.281 5.281 1 88 361 MET A CA 1
ATOM 2812 C C . MET A 1 361 ? -2.186 -31.859 5.613 1 88 361 MET A C 1
ATOM 2814 O O . MET A 1 361 ? -1.027 -31.625 5.961 1 88 361 MET A O 1
ATOM 2818 N N . LEU A 1 362 ? -3.1 -30.922 5.469 1 93.81 362 LEU A N 1
ATOM 2819 C CA . LEU A 1 362 ? -2.898 -29.531 5.855 1 93.81 362 LEU A CA 1
ATOM 2820 C C . LEU A 1 362 ? -3.867 -29.141 6.965 1 93.81 362 LEU A C 1
ATOM 2822 O O . LEU A 1 362 ? -4.426 -28.031 6.934 1 93.81 362 LEU A O 1
ATOM 2826 N N . ASP A 1 363 ? -4 -30.031 7.906 1 89.19 363 ASP A N 1
ATOM 2827 C CA . ASP A 1 363 ? -5.008 -29.875 8.953 1 89.19 363 ASP A CA 1
ATOM 2828 C C . ASP A 1 363 ? -4.621 -28.766 9.93 1 89.19 363 ASP A C 1
ATOM 2830 O O . ASP A 1 363 ? -5.445 -28.328 10.734 1 89.19 363 ASP A O 1
ATOM 2834 N N . THR A 1 364 ? -3.445 -28.266 9.875 1 91.88 364 THR A N 1
ATOM 2835 C CA . THR A 1 364 ? -3.074 -27.109 10.688 1 91.88 364 THR A CA 1
ATOM 2836 C C . THR A 1 364 ? -3.895 -25.891 10.289 1 91.88 364 THR A C 1
ATOM 2838 O O . THR A 1 364 ? -4.051 -24.953 11.086 1 91.88 364 THR A O 1
ATOM 2841 N N . PHE A 1 365 ? -4.371 -25.938 9.07 1 96.06 365 PHE A N 1
ATOM 2842 C CA . PHE A 1 365 ? -5.207 -24.844 8.586 1 96.06 365 PHE A CA 1
ATOM 2843 C C . PHE A 1 365 ? -6.684 -25.203 8.711 1 96.06 365 PHE A C 1
ATOM 2845 O O . PHE A 1 365 ? -7.148 -26.172 8.102 1 96.06 365 PHE A O 1
ATOM 2852 N N . LYS A 1 366 ? -7.41 -24.453 9.422 1 96.62 366 LYS A N 1
ATOM 2853 C CA . LYS A 1 366 ? -8.828 -24.688 9.672 1 96.62 366 LYS A CA 1
ATOM 2854 C C . LYS A 1 366 ? -9.656 -24.484 8.406 1 96.62 366 LYS A C 1
ATOM 2856 O O . LYS A 1 366 ? -9.273 -23.719 7.527 1 96.62 366 LYS A O 1
ATOM 2861 N N . ASN A 1 367 ? -10.766 -25.219 8.359 1 98 367 ASN A N 1
ATOM 2862 C CA . ASN A 1 367 ? -11.727 -24.938 7.301 1 98 367 ASN A CA 1
ATOM 2863 C C . ASN A 1 367 ? -12.281 -23.531 7.406 1 98 367 ASN A C 1
ATOM 2865 O O . ASN A 1 367 ? -12.5 -23.016 8.508 1 98 367 ASN A O 1
ATOM 2869 N N . ILE A 1 368 ? -12.508 -22.906 6.238 1 98.19 368 ILE A N 1
ATOM 2870 C CA . ILE A 1 368 ? -13.172 -21.609 6.191 1 98.19 368 ILE A CA 1
ATOM 2871 C C . ILE A 1 368 ? -14.328 -21.672 5.199 1 98.19 368 ILE A C 1
ATOM 2873 O O . ILE A 1 368 ? -14.617 -22.719 4.617 1 98.19 368 ILE A O 1
ATOM 2877 N N . THR A 1 369 ? -15.062 -20.594 5.086 1 98.5 369 THR A N 1
ATOM 2878 C CA . THR A 1 369 ? -16.109 -20.531 4.082 1 98.5 369 THR A CA 1
ATOM 2879 C C . THR A 1 369 ? -15.672 -19.688 2.889 1 98.5 369 THR A C 1
ATOM 2881 O O . THR A 1 369 ? -14.672 -18.969 2.963 1 98.5 369 THR A O 1
ATOM 2884 N N . ASN A 1 370 ? -16.391 -19.828 1.787 1 98.69 370 ASN A N 1
ATOM 2885 C CA . ASN A 1 370 ? -16.172 -18.922 0.671 1 98.69 370 ASN A CA 1
ATOM 2886 C C . ASN A 1 370 ? -16.25 -17.453 1.116 1 98.69 370 ASN A C 1
ATOM 2888 O O . ASN A 1 370 ? -15.461 -16.625 0.66 1 98.69 370 ASN A O 1
ATOM 2892 N N . LYS A 1 371 ? -17.125 -17.141 1.999 1 98.5 371 LYS A N 1
ATOM 2893 C CA . LYS A 1 371 ? -17.281 -15.773 2.492 1 98.5 371 LYS A CA 1
ATOM 2894 C C . LYS A 1 371 ? -16.016 -15.266 3.156 1 98.5 371 LYS A C 1
ATOM 2896 O O . LYS A 1 371 ? -15.609 -14.117 2.953 1 98.5 371 LYS A O 1
ATOM 2901 N N . ASP A 1 372 ? -15.375 -16.109 3.877 1 98.31 372 ASP A N 1
ATOM 2902 C CA . ASP A 1 372 ? -14.148 -15.766 4.586 1 98.31 372 ASP A CA 1
ATOM 2903 C C . ASP A 1 372 ? -13.031 -15.414 3.605 1 98.31 372 ASP A C 1
ATOM 2905 O O . ASP A 1 372 ? -12.086 -14.703 3.959 1 98.31 372 ASP A O 1
ATOM 2909 N N . ALA A 1 373 ? -13.172 -15.883 2.367 1 98.69 373 ALA A N 1
ATOM 2910 C CA . ALA A 1 373 ? -12.07 -15.758 1.418 1 98.69 373 ALA A CA 1
ATOM 2911 C C . ALA A 1 373 ? -12.328 -14.625 0.428 1 98.69 373 ALA A C 1
ATOM 2913 O O . ALA A 1 373 ? -11.555 -14.43 -0.514 1 98.69 373 ALA A O 1
ATOM 2914 N N . MET A 1 374 ? -13.383 -13.82 0.702 1 98.69 374 MET A N 1
ATOM 2915 C CA . MET A 1 374 ? -13.82 -12.875 -0.326 1 98.69 374 MET A CA 1
ATOM 2916 C C . MET A 1 374 ? -13.016 -11.586 -0.251 1 98.69 374 MET A C 1
ATOM 2918 O O . MET A 1 374 ? -13.062 -10.766 -1.172 1 98.69 374 MET A O 1
ATOM 2922 N N . SER A 1 375 ? -12.305 -11.406 0.852 1 98.12 375 SER A N 1
ATOM 2923 C CA . SER A 1 375 ? -11.516 -10.188 1.026 1 98.12 375 SER A CA 1
ATOM 2924 C C . SER A 1 375 ? -10.133 -10.508 1.586 1 98.12 375 SER A C 1
ATOM 2926 O O . SER A 1 375 ? -9.992 -11.344 2.479 1 98.12 375 SER A O 1
ATOM 2928 N N . THR A 1 376 ? -9.133 -9.82 1.053 1 98.31 376 THR A N 1
ATOM 2929 C CA . THR A 1 376 ? -7.781 -10.016 1.562 1 98.31 376 THR A CA 1
ATOM 2930 C C . THR A 1 376 ? -7.594 -9.305 2.898 1 98.31 376 THR A C 1
ATOM 2932 O O . THR A 1 376 ? -6.551 -9.438 3.539 1 98.31 376 THR A O 1
ATOM 2935 N N . LEU A 1 377 ? -8.594 -8.523 3.318 1 97.56 377 LEU A N 1
ATOM 2936 C CA . LEU A 1 377 ? -8.594 -7.895 4.633 1 97.56 377 LEU A CA 1
ATOM 2937 C C . LEU A 1 377 ? -9.523 -8.633 5.59 1 97.56 377 LEU A C 1
ATOM 2939 O O . LEU A 1 377 ? -9.75 -8.18 6.715 1 97.56 377 LEU A O 1
ATOM 2943 N N . GLY A 1 378 ? -10.078 -9.719 5.16 1 97 378 GLY A N 1
ATOM 2944 C CA . GLY A 1 378 ? -11.039 -10.5 5.926 1 97 378 GLY A CA 1
ATOM 2945 C C . GLY A 1 378 ? -10.586 -11.93 6.168 1 97 378 GLY A C 1
ATOM 2946 O O . GLY A 1 378 ? -9.594 -12.383 5.59 1 97 378 GLY A O 1
ATOM 2947 N N . GLY A 1 379 ? -11.414 -12.664 6.922 1 97.19 379 GLY A N 1
ATOM 2948 C CA . GLY A 1 379 ? -11.031 -14.039 7.215 1 97.19 379 GLY A CA 1
ATOM 2949 C C . GLY A 1 379 ? -9.664 -14.141 7.871 1 97.19 379 GLY A C 1
ATOM 2950 O O . GLY A 1 379 ? -9.359 -13.398 8.805 1 97.19 379 GLY A O 1
ATOM 2951 N N . PRO A 1 380 ? -8.914 -15.07 7.41 1 97.5 380 PRO A N 1
ATOM 2952 C CA . PRO A 1 380 ? -7.574 -15.234 7.973 1 97.5 380 PRO A CA 1
ATOM 2953 C C . PRO A 1 380 ? -6.539 -14.336 7.293 1 97.5 380 PRO A C 1
ATOM 2955 O O . PRO A 1 380 ? -5.359 -14.359 7.664 1 97.5 380 PRO A O 1
ATOM 2958 N N . PHE A 1 381 ? -6.98 -13.555 6.395 1 98.38 381 PHE A N 1
ATOM 2959 C CA . PHE A 1 381 ? -6.043 -12.844 5.539 1 98.38 381 PHE A CA 1
ATOM 2960 C C . PHE A 1 381 ? -5.75 -11.453 6.09 1 98.38 381 PHE A C 1
ATOM 2962 O O . PHE A 1 381 ? -6.535 -10.914 6.875 1 98.38 381 PHE A O 1
ATOM 2969 N N . CYS A 1 382 ? -4.633 -10.906 5.746 1 97.75 382 CYS A N 1
ATOM 2970 C CA . CYS A 1 382 ? -4.27 -9.523 6.023 1 97.75 382 CYS A CA 1
ATOM 2971 C C . CYS A 1 382 ? -3.172 -9.055 5.078 1 97.75 382 CYS A C 1
ATOM 2973 O O . CYS A 1 382 ? -2.012 -8.93 5.477 1 97.75 382 CYS A O 1
ATOM 2975 N N . TYR A 1 383 ? -3.561 -8.773 3.834 1 97.56 383 TYR A N 1
ATOM 2976 C CA . TYR A 1 383 ? -2.574 -8.32 2.859 1 97.56 383 TYR A CA 1
ATOM 2977 C C . TYR A 1 383 ? -3.236 -7.508 1.75 1 97.56 383 TYR A C 1
ATOM 2979 O O . TYR A 1 383 ? -4.449 -7.602 1.545 1 97.56 383 TYR A O 1
ATOM 2987 N N . ILE A 1 384 ? -2.502 -6.707 1.118 1 95.88 384 ILE A N 1
ATOM 2988 C CA . ILE A 1 384 ? -2.846 -6.012 -0.117 1 95.88 384 ILE A CA 1
ATOM 2989 C C . ILE A 1 384 ? -1.765 -6.258 -1.167 1 95.88 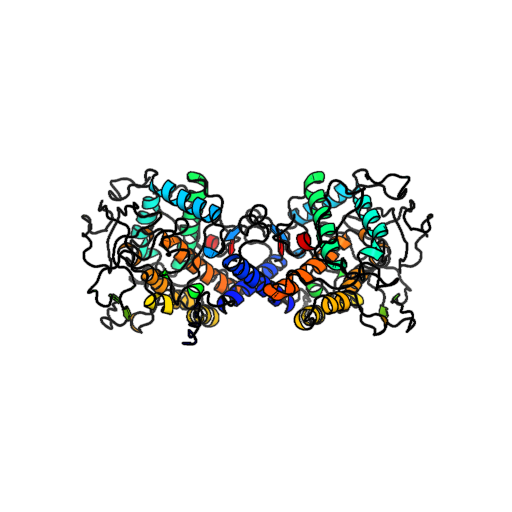384 ILE A C 1
ATOM 2991 O O . ILE A 1 384 ? -0.688 -6.766 -0.85 1 95.88 384 ILE A O 1
ATOM 2995 N N . TYR A 1 385 ? -2.1 -5.969 -2.391 1 95.94 385 TYR A N 1
ATOM 2996 C CA . TYR A 1 385 ? -1.131 -6.098 -3.473 1 95.94 385 TYR A CA 1
ATOM 2997 C C . TYR A 1 385 ? -0.613 -4.73 -3.904 1 95.94 385 TYR A C 1
ATOM 2999 O O . TYR A 1 385 ? -1.382 -3.773 -4.004 1 95.94 385 TYR A O 1
ATOM 3007 N N . LEU A 1 386 ? 0.682 -4.676 -3.998 1 89.56 386 LEU A N 1
ATOM 3008 C CA . LEU A 1 386 ? 1.302 -3.506 -4.613 1 89.56 386 LEU A CA 1
ATOM 3009 C C . LEU A 1 386 ? 2.006 -3.883 -5.91 1 89.56 386 LEU A C 1
ATOM 3011 O O . LEU A 1 386 ? 2.684 -4.91 -5.98 1 89.56 386 LEU A O 1
ATOM 3015 N N . MET B 1 1 ? -64.375 10.109 8.219 1 22.06 1 MET B N 1
ATOM 3016 C CA . MET B 1 1 ? -63.406 9.055 8.219 1 22.06 1 MET B CA 1
ATOM 3017 C C . MET B 1 1 ? -62.125 9.523 7.539 1 22.06 1 MET B C 1
ATOM 3019 O O . MET B 1 1 ? -62.031 9.562 6.309 1 22.06 1 MET B O 1
ATOM 3023 N N . ARG B 1 2 ? -61.438 10.492 8.086 1 23.33 2 ARG B N 1
ATOM 3024 C CA . ARG B 1 2 ? -60.375 11.406 7.66 1 23.33 2 ARG B CA 1
ATOM 3025 C C . ARG B 1 2 ? -59.062 10.672 7.492 1 23.33 2 ARG B C 1
ATOM 3027 O O . ARG B 1 2 ? -58.562 10.039 8.43 1 23.33 2 ARG B O 1
ATOM 3034 N N . PHE B 1 3 ? -58.719 10.312 6.227 1 23.34 3 PHE B N 1
ATOM 3035 C CA . PHE B 1 3 ? -57.594 9.586 5.641 1 23.34 3 PHE B CA 1
ATOM 3036 C C . PHE B 1 3 ? -56.281 10.258 5.988 1 23.34 3 PHE B C 1
ATOM 3038 O O . PHE B 1 3 ? -56.062 11.438 5.699 1 23.34 3 PHE B O 1
ATOM 3045 N N . PHE B 1 4 ? -55.688 9.883 7.145 1 23.44 4 PHE B N 1
ATOM 3046 C CA . PHE B 1 4 ? -54.438 10.398 7.715 1 23.44 4 PHE B CA 1
ATOM 3047 C C . PHE B 1 4 ? -53.281 10.227 6.742 1 23.44 4 PHE B C 1
ATOM 3049 O O . PHE B 1 4 ? -53.094 9.133 6.195 1 23.44 4 PHE B O 1
ATOM 3056 N N . ASP B 1 5 ? -52.938 11.352 6.074 1 22.67 5 ASP B N 1
ATOM 3057 C CA . ASP B 1 5 ? -51.875 11.562 5.082 1 22.67 5 ASP B CA 1
ATOM 3058 C C . ASP B 1 5 ? -50.531 11.195 5.648 1 22.67 5 ASP B C 1
ATOM 3060 O O . ASP B 1 5 ? -50.094 11.727 6.68 1 22.67 5 ASP B O 1
ATOM 3064 N N . LEU B 1 6 ? -50.188 9.883 5.586 1 26.05 6 LEU B N 1
ATOM 3065 C CA . LEU B 1 6 ? -48.875 9.375 6.047 1 26.05 6 LEU B CA 1
ATOM 3066 C C . LEU B 1 6 ? -47.75 10.211 5.477 1 26.05 6 LEU B C 1
ATOM 3068 O O . LEU B 1 6 ? -47.594 10.32 4.258 1 26.05 6 LEU B O 1
ATOM 3072 N N . GLY B 1 7 ? -47.25 11.203 6.215 1 21.48 7 GLY B N 1
ATOM 3073 C CA . GLY B 1 7 ? -46.125 12.094 5.953 1 21.48 7 GLY B CA 1
ATOM 3074 C C . GLY B 1 7 ? -44.844 11.352 5.629 1 21.48 7 GLY B C 1
ATOM 3075 O O . GLY B 1 7 ? -44.469 10.391 6.309 1 21.48 7 GLY B O 1
ATOM 3076 N N . THR B 1 8 ? -44.469 11.352 4.297 1 23.88 8 THR B N 1
ATOM 3077 C CA . THR B 1 8 ? -43.25 10.805 3.678 1 23.88 8 THR B CA 1
ATOM 3078 C C . THR B 1 8 ? -42 11.289 4.41 1 23.88 8 THR B C 1
ATOM 3080 O O . THR B 1 8 ? -41.75 12.492 4.477 1 23.88 8 THR B O 1
ATOM 3083 N N . LEU B 1 9 ? -41.594 10.562 5.449 1 23.19 9 LEU B N 1
ATOM 3084 C CA . LEU B 1 9 ? -40.344 10.836 6.172 1 23.19 9 LEU B CA 1
ATOM 3085 C C . LEU B 1 9 ? -39.156 10.82 5.227 1 23.19 9 LEU B C 1
ATOM 3087 O O . LEU B 1 9 ? -38.812 9.781 4.648 1 23.19 9 LEU B O 1
ATOM 3091 N N . ALA B 1 10 ? -38.875 11.93 4.629 1 27.61 10 ALA B N 1
ATOM 3092 C CA . ALA B 1 10 ? -37.656 12.164 3.883 1 27.61 10 ALA B CA 1
ATOM 3093 C C . ALA B 1 10 ? -36.438 11.906 4.754 1 27.61 10 ALA B C 1
ATOM 3095 O O . ALA B 1 10 ? -36.125 12.68 5.672 1 27.61 10 ALA B O 1
ATOM 3096 N N . ILE B 1 11 ? -36.094 10.703 4.984 1 27.39 11 ILE B N 1
ATOM 3097 C CA . ILE B 1 11 ? -34.844 10.5 5.688 1 27.39 11 ILE B CA 1
ATOM 3098 C C . ILE B 1 11 ? -33.688 11.055 4.848 1 27.39 11 ILE B C 1
ATOM 3100 O O . ILE B 1 11 ? -33.438 10.57 3.742 1 27.39 11 ILE B O 1
ATOM 3104 N N . VAL B 1 12 ? -33.312 12.344 4.926 1 29.52 12 VAL B N 1
ATOM 3105 C CA . VAL B 1 12 ? -32.156 13.062 4.355 1 29.52 12 VAL B CA 1
ATOM 3106 C C . VAL B 1 12 ? -30.859 12.406 4.805 1 29.52 12 VAL B C 1
ATOM 3108 O O . VAL B 1 12 ? -30.375 12.68 5.902 1 29.52 12 VAL B O 1
ATOM 3111 N N . GLY B 1 13 ? -30.688 11.148 4.941 1 29.06 13 GLY B N 1
ATOM 3112 C CA . GLY B 1 13 ? -29.375 10.703 5.383 1 29.06 13 GLY B CA 1
ATOM 3113 C C . GLY B 1 13 ? -28.266 11.055 4.406 1 29.06 13 GLY B C 1
ATOM 3114 O O . GLY B 1 13 ? -28.312 10.672 3.236 1 29.06 13 GLY B O 1
ATOM 3115 N N . GLY B 1 14 ? -27.625 12.289 4.465 1 30.16 14 GLY B N 1
ATOM 3116 C CA . GLY B 1 14 ? -26.594 12.984 3.709 1 30.16 14 GLY B CA 1
ATOM 3117 C C . GLY B 1 14 ? -25.359 12.148 3.498 1 30.16 14 GLY B C 1
ATOM 3118 O O . GLY B 1 14 ? -24.234 12.672 3.488 1 30.16 14 GLY B O 1
ATOM 3119 N N . ALA B 1 15 ? -25.141 10.93 3.871 1 35.84 15 ALA B N 1
ATOM 3120 C CA . ALA B 1 15 ? -23.844 10.352 3.586 1 35.84 15 ALA B CA 1
ATOM 3121 C C . ALA B 1 15 ? -23.5 10.461 2.104 1 35.84 15 ALA B C 1
ATOM 3123 O O . ALA B 1 15 ? -24.109 9.789 1.268 1 35.84 15 ALA B O 1
ATOM 3124 N N . GLY B 1 16 ? -23.094 11.586 1.61 1 36.19 16 GLY B N 1
ATOM 3125 C CA . GLY B 1 16 ? -22.594 11.75 0.252 1 36.19 16 GLY B CA 1
ATOM 3126 C C . GLY B 1 16 ? -21.688 10.625 -0.195 1 36.19 16 GLY B C 1
ATOM 3127 O O . GLY B 1 16 ? -21 10.008 0.625 1 36.19 16 GLY B O 1
ATOM 3128 N N . ALA B 1 17 ? -21.781 10.086 -1.343 1 43.53 17 ALA B N 1
ATOM 3129 C CA . ALA B 1 17 ? -21.078 9.055 -2.098 1 43.53 17 ALA B CA 1
ATOM 3130 C C . ALA B 1 17 ? -19.594 9.367 -2.211 1 43.53 17 ALA B C 1
ATOM 3132 O O . ALA B 1 17 ? -19.203 10.336 -2.881 1 43.53 17 ALA B O 1
ATOM 3133 N N . PHE B 1 18 ? -18.734 9.117 -1.159 1 55.25 18 PHE B N 1
ATOM 3134 C CA . PHE B 1 18 ? -17.281 9.18 -1.254 1 55.25 18 PHE B CA 1
ATOM 3135 C C . PHE B 1 18 ? -16.797 8.5 -2.527 1 55.25 18 PHE B C 1
ATOM 3137 O O . PHE B 1 18 ? -17.078 7.32 -2.756 1 55.25 18 PHE B O 1
ATOM 3144 N N . LYS B 1 19 ? -16.641 9.312 -3.656 1 66.94 19 LYS B N 1
ATOM 3145 C CA . LYS B 1 19 ? -15.969 8.812 -4.855 1 66.94 19 LYS B CA 1
ATOM 3146 C C . LYS B 1 19 ? -14.461 9.062 -4.793 1 66.94 19 LYS B C 1
ATOM 3148 O O . LYS B 1 19 ? -14.016 10 -4.129 1 66.94 19 LYS B O 1
ATOM 3153 N N . VAL B 1 20 ? -13.75 8.102 -5.336 1 84.5 20 VAL B N 1
ATOM 3154 C CA . VAL B 1 20 ? -12.305 8.297 -5.469 1 84.5 20 VAL B CA 1
ATOM 3155 C C . VAL B 1 20 ? -12.031 9.609 -6.207 1 84.5 20 VAL B C 1
ATOM 3157 O O . VAL B 1 20 ? -12.578 9.844 -7.289 1 84.5 20 VAL B O 1
ATOM 3160 N N . THR B 1 21 ? -11.312 10.516 -5.547 1 93.12 21 THR B N 1
ATOM 3161 C CA . THR B 1 21 ? -10.992 11.812 -6.133 1 93.12 21 THR B CA 1
ATOM 3162 C C . THR B 1 21 ? -9.875 11.672 -7.164 1 93.12 21 THR B C 1
ATOM 3164 O O . THR B 1 21 ? -9.219 10.633 -7.242 1 93.12 21 THR B O 1
ATOM 3167 N N . GLU B 1 22 ? -9.758 12.648 -8 1 94 22 GLU B N 1
ATOM 3168 C CA . GLU B 1 22 ? -8.711 12.602 -9.023 1 94 22 GLU B CA 1
ATOM 3169 C C . GLU B 1 22 ? -7.324 12.547 -8.391 1 94 22 GLU B C 1
ATOM 3171 O O . GLU B 1 22 ? -6.445 11.836 -8.875 1 94 22 GLU B O 1
ATOM 3176 N N . HIS B 1 23 ? -7.086 13.297 -7.348 1 96.12 23 HIS B N 1
ATOM 3177 C CA . HIS B 1 23 ? -5.758 13.258 -6.746 1 96.12 23 HIS B CA 1
ATOM 3178 C C . HIS B 1 23 ? -5.504 11.922 -6.051 1 96.12 23 HIS B C 1
ATOM 3180 O O . HIS B 1 23 ? -4.355 11.508 -5.891 1 96.12 23 HIS B O 1
ATOM 3186 N N . ASP B 1 24 ? -6.551 11.312 -5.582 1 93.56 24 ASP B N 1
ATOM 3187 C CA . ASP B 1 24 ? -6.391 9.961 -5.059 1 93.56 24 ASP B CA 1
ATOM 3188 C C . ASP B 1 24 ? -5.938 8.992 -6.152 1 93.56 24 ASP B C 1
ATOM 3190 O O . ASP B 1 24 ? -5.145 8.086 -5.898 1 93.56 24 ASP B O 1
ATOM 3194 N N . LYS B 1 25 ? -6.508 9.18 -7.344 1 90.38 25 LYS B N 1
ATOM 3195 C CA . LYS B 1 25 ? -6.055 8.375 -8.477 1 90.38 25 LYS B CA 1
ATOM 3196 C C . LYS B 1 25 ? -4.578 8.625 -8.773 1 90.38 25 LYS B C 1
ATOM 3198 O O . LYS B 1 25 ? -3.838 7.695 -9.086 1 90.38 25 LYS B O 1
ATOM 3203 N N . LEU B 1 26 ? -4.172 9.844 -8.68 1 94.88 26 LEU B N 1
ATOM 3204 C CA . LEU B 1 26 ? -2.768 10.18 -8.883 1 94.88 26 LEU B CA 1
ATOM 3205 C C . LEU B 1 26 ? -1.898 9.555 -7.793 1 94.88 26 LEU B C 1
ATOM 3207 O O . LEU B 1 26 ? -0.771 9.133 -8.062 1 94.88 26 LEU B O 1
ATOM 3211 N N . ALA B 1 27 ? -2.414 9.57 -6.578 1 95.31 27 ALA B N 1
ATOM 3212 C CA . ALA B 1 27 ? -1.694 8.914 -5.492 1 95.31 27 ALA B CA 1
ATOM 3213 C C . ALA B 1 27 ? -1.503 7.43 -5.777 1 95.31 27 ALA B C 1
ATOM 3215 O O . ALA B 1 27 ? -0.42 6.883 -5.555 1 95.31 27 ALA B O 1
ATOM 3216 N N . ALA B 1 28 ? -2.543 6.863 -6.262 1 90.31 28 ALA B N 1
ATOM 3217 C CA . ALA B 1 28 ? -2.496 5.441 -6.598 1 90.31 28 ALA B CA 1
ATOM 3218 C C . ALA B 1 28 ? -1.494 5.172 -7.719 1 90.31 28 ALA B C 1
ATOM 3220 O O . ALA B 1 28 ? -0.708 4.227 -7.645 1 90.31 28 ALA B O 1
ATOM 3221 N N . LEU B 1 29 ? -1.592 5.949 -8.719 1 90.06 29 LEU B N 1
ATOM 3222 C CA . LEU B 1 29 ? -0.623 5.84 -9.805 1 90.06 29 LEU B CA 1
ATOM 3223 C C . LEU B 1 29 ? 0.798 6.043 -9.289 1 90.06 29 LEU B C 1
ATOM 3225 O O . LEU B 1 29 ? 1.725 5.352 -9.719 1 90.06 29 LEU B O 1
ATOM 3229 N N . GLY B 1 30 ? 0.949 7.012 -8.406 1 94.06 30 GLY B N 1
ATOM 3230 C CA . GLY B 1 30 ? 2.244 7.227 -7.777 1 94.06 30 GLY B CA 1
ATOM 3231 C C . GLY B 1 30 ? 2.783 5.996 -7.078 1 94.06 30 GLY B C 1
ATOM 3232 O O . GLY B 1 30 ? 3.969 5.676 -7.191 1 94.06 30 GLY B O 1
ATOM 3233 N N . LEU B 1 31 ? 1.947 5.371 -6.379 1 92 31 LEU B N 1
ATOM 3234 C CA . LEU B 1 31 ? 2.355 4.164 -5.672 1 92 31 LEU B CA 1
ATOM 3235 C C . LEU B 1 31 ? 2.785 3.078 -6.652 1 92 31 LEU B C 1
ATOM 3237 O O . LEU B 1 31 ? 3.77 2.373 -6.414 1 92 31 LEU B O 1
ATOM 3241 N N . ALA B 1 32 ? 2.057 2.881 -7.75 1 89.44 32 ALA B N 1
ATOM 3242 C CA . ALA B 1 32 ? 2.445 1.938 -8.797 1 89.44 32 ALA B CA 1
ATOM 3243 C C . ALA B 1 32 ? 3.818 2.283 -9.367 1 89.44 32 ALA B C 1
ATOM 3245 O O . ALA B 1 32 ? 4.645 1.397 -9.586 1 89.44 32 ALA B O 1
ATOM 3246 N N . ASN B 1 33 ? 4.051 3.555 -9.586 1 92.88 33 ASN B N 1
ATOM 3247 C CA . ASN B 1 33 ? 5.34 4.02 -10.094 1 92.88 33 ASN B CA 1
ATOM 3248 C C . ASN B 1 33 ? 6.473 3.699 -9.125 1 92.88 33 ASN B C 1
ATOM 3250 O O . ASN B 1 33 ? 7.582 3.379 -9.539 1 92.88 33 ASN B O 1
ATOM 3254 N N . VAL B 1 34 ? 6.18 3.818 -7.871 1 93.69 34 VAL B N 1
ATOM 3255 C CA . VAL B 1 34 ? 7.164 3.473 -6.855 1 93.69 34 VAL B CA 1
ATOM 3256 C C . VAL B 1 34 ? 7.543 1.999 -6.984 1 93.69 34 VAL B C 1
ATOM 3258 O O . VAL B 1 34 ? 8.727 1.649 -6.938 1 93.69 34 VAL B O 1
ATOM 3261 N N . GLY B 1 35 ? 6.582 1.141 -7.129 1 89.88 35 GLY B N 1
ATOM 3262 C CA . GLY B 1 35 ? 6.848 -0.278 -7.316 1 89.88 35 GLY B CA 1
ATOM 3263 C C . GLY B 1 35 ? 7.742 -0.566 -8.508 1 89.88 35 GLY B C 1
ATOM 3264 O O . GLY B 1 35 ? 8.695 -1.342 -8.398 1 89.88 35 GLY B O 1
ATOM 3265 N N . ILE B 1 36 ? 7.426 0.07 -9.562 1 88.94 36 ILE B N 1
ATOM 3266 C CA . ILE B 1 36 ? 8.203 -0.122 -10.781 1 88.94 36 ILE B CA 1
ATOM 3267 C C . ILE B 1 36 ? 9.617 0.419 -10.586 1 88.94 36 ILE B C 1
ATOM 3269 O O . ILE B 1 36 ? 10.594 -0.208 -11 1 88.94 36 ILE B O 1
ATOM 3273 N N . ASP B 1 37 ? 9.727 1.539 -9.977 1 92.62 37 ASP B N 1
ATOM 3274 C CA . ASP B 1 37 ? 11.031 2.166 -9.75 1 92.62 37 ASP B CA 1
ATOM 3275 C C . ASP B 1 37 ? 11.93 1.27 -8.898 1 92.62 37 ASP B C 1
ATOM 3277 O O . ASP B 1 37 ? 13.109 1.103 -9.203 1 92.62 37 ASP B O 1
ATOM 3281 N N . VAL B 1 38 ? 11.367 0.732 -7.859 1 92.31 38 VAL B N 1
ATOM 3282 C CA . VAL B 1 38 ? 12.188 -0.096 -6.98 1 92.31 38 VAL B CA 1
ATOM 3283 C C . VAL B 1 38 ? 12.594 -1.377 -7.707 1 92.31 38 VAL B C 1
ATOM 3285 O O . VAL B 1 38 ? 13.688 -1.902 -7.488 1 92.31 38 VAL B O 1
ATOM 3288 N N . ALA B 1 39 ? 11.758 -1.91 -8.547 1 87.69 39 ALA B N 1
ATOM 3289 C CA . ALA B 1 39 ? 12.086 -3.096 -9.336 1 87.69 39 ALA B CA 1
ATOM 3290 C C . ALA B 1 39 ? 13.234 -2.811 -10.305 1 87.69 39 ALA B C 1
ATOM 3292 O O . ALA B 1 39 ? 14.102 -3.658 -10.516 1 87.69 39 ALA B O 1
ATOM 3293 N N . LYS B 1 40 ? 13.25 -1.606 -10.797 1 88.31 40 LYS B N 1
ATOM 3294 C CA . LYS B 1 40 ? 14.203 -1.244 -11.844 1 88.31 40 LYS B CA 1
ATOM 3295 C C . LYS B 1 40 ? 15.5 -0.704 -11.242 1 88.31 40 LYS B C 1
ATOM 3297 O O . LYS B 1 40 ? 16.594 -1.014 -11.727 1 88.31 40 LYS B O 1
ATOM 3302 N N . ASN B 1 41 ? 15.336 0.125 -10.148 1 92.12 41 ASN B N 1
ATOM 3303 C CA . ASN B 1 41 ? 16.484 0.918 -9.695 1 92.12 41 ASN B CA 1
ATOM 3304 C C . ASN B 1 41 ? 16.875 0.564 -8.266 1 92.12 41 ASN B C 1
ATOM 3306 O O . ASN B 1 41 ? 17.875 1.078 -7.75 1 92.12 41 ASN B O 1
ATOM 3310 N N . GLY B 1 42 ? 16.141 -0.367 -7.688 1 92.06 42 GLY B N 1
ATOM 3311 C CA . GLY B 1 42 ? 16.422 -0.687 -6.293 1 92.06 42 GLY B CA 1
ATOM 3312 C C . GLY B 1 42 ? 15.875 0.346 -5.324 1 92.06 42 GLY B C 1
ATOM 3313 O O . GLY B 1 42 ? 15.281 1.345 -5.742 1 92.06 42 GLY B O 1
ATOM 3314 N N . TYR B 1 43 ? 16.109 0.079 -4.078 1 94.69 43 TYR B N 1
ATOM 3315 C CA . TYR B 1 43 ? 15.602 0.939 -3.016 1 94.69 43 TYR B CA 1
ATOM 3316 C C . TYR B 1 43 ? 16.594 2.033 -2.672 1 94.69 43 TYR B C 1
ATOM 3318 O O . TYR B 1 43 ? 17.812 1.802 -2.686 1 94.69 43 TYR B O 1
ATOM 3326 N N . PRO B 1 44 ? 16.094 3.207 -2.24 1 93.62 44 PRO B N 1
ATOM 3327 C CA . PRO B 1 44 ? 17 4.281 -1.81 1 93.62 44 PRO B CA 1
ATOM 3328 C C . PRO B 1 44 ? 17.844 3.895 -0.597 1 93.62 44 PRO B C 1
ATOM 3330 O O . PRO B 1 44 ? 19 4.309 -0.487 1 93.62 44 PRO B O 1
ATOM 3333 N N . ASN B 1 45 ? 17.266 3.178 0.307 1 93.44 45 ASN B N 1
ATOM 3334 C CA . ASN B 1 45 ? 17.938 2.68 1.5 1 93.44 45 ASN B CA 1
ATOM 3335 C C . ASN B 1 45 ? 17.484 1.271 1.861 1 93.44 45 ASN B C 1
ATOM 3337 O O . ASN B 1 45 ? 16.781 1.08 2.855 1 93.44 45 ASN B O 1
ATOM 3341 N N . PRO B 1 46 ? 17.938 0.224 1.122 1 91.25 46 PRO B N 1
ATOM 3342 C CA . PRO B 1 46 ? 17.391 -1.13 1.24 1 91.25 46 PRO B CA 1
ATOM 3343 C C . PRO B 1 46 ? 17.656 -1.755 2.609 1 91.25 46 PRO B C 1
ATOM 3345 O O . PRO B 1 46 ? 16.953 -2.684 3.014 1 91.25 46 PRO B O 1
ATOM 3348 N N . GLY B 1 47 ? 18.703 -1.272 3.312 1 90.94 47 GLY B N 1
ATOM 3349 C CA . GLY B 1 47 ? 18.969 -1.788 4.645 1 90.94 47 GLY B CA 1
ATOM 3350 C C . GLY B 1 47 ? 17.953 -1.328 5.68 1 90.94 47 GLY B C 1
ATOM 3351 O O . GLY B 1 47 ? 17.797 -1.964 6.723 1 90.94 47 GLY B O 1
ATOM 3352 N N . GLN B 1 48 ? 17.234 -0.228 5.281 1 91.38 48 GLN B N 1
ATOM 3353 C CA . GLN B 1 48 ? 16.328 0.4 6.238 1 91.38 48 GLN B CA 1
ATOM 3354 C C . GLN B 1 48 ? 14.875 0.183 5.84 1 91.38 48 GLN B C 1
ATOM 3356 O O . GLN B 1 48 ? 14.016 -0.043 6.699 1 91.38 48 GLN B O 1
ATOM 3361 N N . CYS B 1 49 ? 14.672 0.248 4.57 1 95.81 49 CYS B N 1
ATOM 3362 C CA . CYS B 1 49 ? 13.273 0.268 4.148 1 95.81 49 CYS B CA 1
ATOM 3363 C C . CYS B 1 49 ? 13.102 -0.437 2.811 1 95.81 49 CYS B C 1
ATOM 3365 O O . CYS B 1 49 ? 13.727 -0.056 1.817 1 95.81 49 CYS B O 1
ATOM 3367 N N . THR B 1 50 ? 12.258 -1.436 2.773 1 94.5 50 THR B N 1
ATOM 3368 C CA . THR B 1 50 ? 11.766 -2.092 1.569 1 94.5 50 THR B CA 1
ATOM 3369 C C . THR B 1 50 ? 10.25 -2.264 1.633 1 94.5 50 THR B C 1
ATOM 3371 O O . THR B 1 50 ? 9.617 -1.922 2.639 1 94.5 50 THR B O 1
ATOM 3374 N N . LEU B 1 51 ? 9.688 -2.709 0.563 1 90.38 51 LEU B N 1
ATOM 3375 C CA . LEU B 1 51 ? 8.242 -2.918 0.557 1 90.38 51 LEU B CA 1
ATOM 3376 C C . LEU B 1 51 ? 7.848 -4.027 1.526 1 90.38 51 LEU B C 1
ATOM 3378 O O . LEU B 1 51 ? 6.676 -4.152 1.889 1 90.38 51 LEU B O 1
ATOM 3382 N N . LYS B 1 52 ? 8.828 -4.781 2.014 1 87.88 52 LYS B N 1
ATOM 3383 C CA . LYS B 1 52 ? 8.578 -5.832 2.994 1 87.88 52 LYS B CA 1
ATOM 3384 C C . LYS B 1 52 ? 8.219 -5.246 4.355 1 87.88 52 LYS B C 1
ATOM 3386 O O . LYS B 1 52 ? 7.34 -5.766 5.047 1 87.88 52 LYS B O 1
ATOM 3391 N N . ASN B 1 53 ? 8.906 -4.188 4.723 1 92.44 53 ASN B N 1
ATOM 3392 C CA . ASN B 1 53 ? 8.727 -3.652 6.066 1 92.44 53 ASN B CA 1
ATOM 3393 C C . ASN B 1 53 ? 8.141 -2.246 6.035 1 92.44 53 ASN B C 1
ATOM 3395 O O . ASN B 1 53 ? 8.102 -1.562 7.062 1 92.44 53 ASN B O 1
ATOM 3399 N N . VAL B 1 54 ? 7.68 -1.793 4.871 1 94.25 54 VAL B N 1
ATOM 3400 C CA . VAL B 1 54 ? 7.184 -0.43 4.711 1 94.25 54 VAL B CA 1
ATOM 3401 C C . VAL B 1 54 ? 5.898 -0.251 5.516 1 94.25 54 VAL B C 1
ATOM 3403 O O . VAL B 1 54 ? 5.082 -1.172 5.609 1 94.25 54 VAL B O 1
ATOM 3406 N N . LYS B 1 55 ? 5.766 0.919 6.121 1 95.25 55 LYS B N 1
ATOM 3407 C CA . LYS B 1 55 ? 4.559 1.245 6.875 1 95.25 55 LYS B CA 1
ATOM 3408 C C . LYS B 1 55 ? 3.604 2.1 6.043 1 95.25 55 LYS B C 1
ATOM 3410 O O . LYS B 1 55 ? 4.012 2.707 5.051 1 95.25 55 LYS B O 1
ATOM 3415 N N . VAL B 1 56 ? 2.359 2.109 6.434 1 93.31 56 VAL B N 1
ATOM 3416 C CA . VAL B 1 56 ? 1.349 2.805 5.641 1 93.31 56 VAL B CA 1
ATOM 3417 C C . VAL B 1 56 ? 0.749 3.947 6.457 1 93.31 56 VAL B C 1
ATOM 3419 O O . VAL B 1 56 ? 0.219 3.727 7.551 1 93.31 56 VAL B O 1
ATOM 3422 N N . ARG B 1 57 ? 0.881 5.105 5.98 1 96.56 57 ARG B N 1
ATOM 3423 C CA . ARG B 1 57 ? 0.117 6.238 6.492 1 96.56 57 ARG B CA 1
ATOM 3424 C C . ARG B 1 57 ? -1.234 6.344 5.797 1 96.56 57 ARG B C 1
ATOM 3426 O O . ARG B 1 57 ? -1.317 6.246 4.57 1 96.56 57 ARG B O 1
ATOM 3433 N N . CYS B 1 58 ? -2.254 6.57 6.613 1 94.81 58 CYS B N 1
ATOM 3434 C CA . CYS B 1 58 ? -3.609 6.543 6.074 1 94.81 58 CYS B CA 1
ATOM 3435 C C . CYS B 1 58 ? -4.391 7.777 6.504 1 94.81 58 CYS B C 1
ATOM 3437 O O . CYS B 1 58 ? -3.969 8.508 7.402 1 94.81 58 CYS B O 1
ATOM 3439 N N . GLU B 1 59 ? -5.516 7.926 5.766 1 96.62 59 GLU B N 1
ATOM 3440 C CA . GLU B 1 59 ? -6.434 8.984 6.16 1 96.62 59 GLU B CA 1
ATOM 3441 C C . GLU B 1 59 ? -7.125 8.656 7.48 1 96.62 59 GLU B C 1
ATOM 3443 O O . GLU B 1 59 ? -7.477 7.5 7.73 1 96.62 59 GLU B O 1
ATOM 3448 N N . TRP B 1 60 ? -7.301 9.633 8.305 1 97.75 60 TRP B N 1
ATOM 3449 C CA . TRP B 1 60 ? -7.805 9.484 9.664 1 97.75 60 TRP B CA 1
ATOM 3450 C C . TRP B 1 60 ? -9.078 8.641 9.688 1 97.75 60 TRP B C 1
ATOM 3452 O O . TRP B 1 60 ? -9.227 7.758 10.531 1 97.75 60 TRP B O 1
ATOM 3462 N N . SER B 1 61 ? -9.969 8.859 8.773 1 95.25 61 SER B N 1
ATOM 3463 C CA . SER B 1 61 ? -11.281 8.211 8.781 1 95.25 61 SER B CA 1
ATOM 3464 C C . SER B 1 61 ? -11.164 6.723 8.477 1 95.25 61 SER B C 1
ATOM 3466 O O . SER B 1 61 ? -12.117 5.969 8.664 1 95.25 61 SER B O 1
ATOM 3468 N N . THR B 1 62 ? -9.977 6.277 8.055 1 93.44 62 THR B N 1
ATOM 3469 C CA . THR B 1 62 ? -9.797 4.867 7.73 1 93.44 62 THR B CA 1
ATOM 3470 C C . THR B 1 62 ? -9.375 4.082 8.969 1 93.44 62 THR B C 1
ATOM 3472 O O . THR B 1 62 ? -9.375 2.85 8.961 1 93.44 62 THR B O 1
ATOM 3475 N N . LEU B 1 63 ? -9 4.801 10.016 1 96.31 63 LEU B N 1
ATOM 3476 C CA . LEU B 1 63 ? -8.617 4.129 11.258 1 96.31 63 LEU B CA 1
ATOM 3477 C C . LEU B 1 63 ? -9.852 3.639 12.008 1 96.31 63 LEU B C 1
ATOM 3479 O O . LEU B 1 63 ? -10.891 4.301 12 1 96.31 63 LEU B O 1
ATOM 3483 N N . THR B 1 64 ? -9.688 2.506 12.656 1 95.38 64 THR B N 1
ATOM 3484 C CA . THR B 1 64 ? -10.758 2.039 13.539 1 95.38 64 THR B CA 1
ATOM 3485 C C . THR B 1 64 ? -10.867 2.926 14.773 1 95.38 64 THR B C 1
ATOM 3487 O O . THR B 1 64 ? -9.953 3.688 15.078 1 95.38 64 THR B O 1
ATOM 3490 N N . LYS B 1 65 ? -11.984 2.818 15.484 1 96.25 65 LYS B N 1
ATOM 3491 C CA . LYS B 1 65 ? -12.203 3.645 16.672 1 96.25 65 LYS B CA 1
ATOM 3492 C C . LYS B 1 65 ? -11.125 3.389 17.719 1 96.25 65 LYS B C 1
ATOM 3494 O O . LYS B 1 65 ? 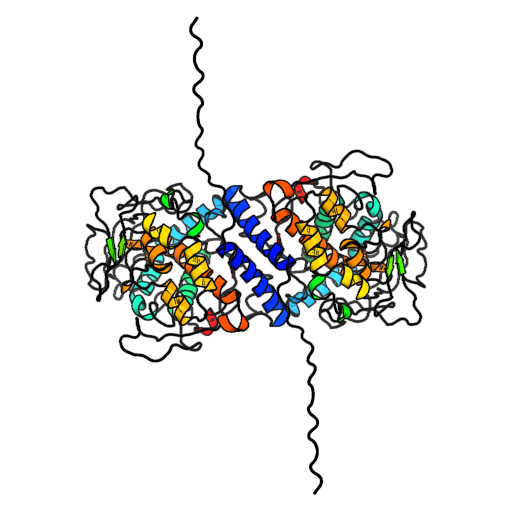-10.555 4.332 18.281 1 96.25 65 LYS B O 1
ATOM 3499 N N . PRO B 1 66 ? -10.711 2.094 17.938 1 96.94 66 PRO B N 1
ATOM 3500 C CA . PRO B 1 66 ? -9.633 1.876 18.906 1 96.94 66 PRO B CA 1
ATOM 3501 C C . PRO B 1 66 ? -8.305 2.479 18.453 1 96.94 66 PRO B C 1
ATOM 3503 O O . PRO B 1 66 ? -7.547 3.004 19.266 1 96.94 66 PRO B O 1
ATOM 3506 N N . GLU B 1 67 ? -8.055 2.412 17.188 1 97.19 67 GLU B N 1
ATOM 3507 C CA . GLU B 1 67 ? -6.836 3.006 16.656 1 97.19 67 GLU B CA 1
ATOM 3508 C C . GLU B 1 67 ? -6.828 4.52 16.844 1 97.19 67 GLU B C 1
ATOM 3510 O O . GLU B 1 67 ? -5.797 5.102 17.172 1 97.19 67 GLU B O 1
ATOM 3515 N N . ARG B 1 68 ? -7.965 5.176 16.609 1 98.19 68 ARG B N 1
ATOM 3516 C CA . ARG B 1 68 ? -8.078 6.617 16.812 1 98.19 68 ARG B CA 1
ATOM 3517 C C . ARG B 1 68 ? -7.875 6.984 18.281 1 98.19 68 ARG B C 1
ATOM 3519 O O . ARG B 1 68 ? -7.16 7.941 18.594 1 98.19 68 ARG B O 1
ATOM 3526 N N . ARG B 1 69 ? -8.461 6.219 19.141 1 98.5 69 ARG B N 1
ATOM 3527 C CA . ARG B 1 69 ? -8.32 6.48 20.562 1 98.5 69 ARG B CA 1
ATOM 3528 C C . ARG B 1 69 ? -6.871 6.309 21.016 1 98.5 69 ARG B C 1
ATOM 3530 O O . ARG B 1 69 ? -6.387 7.051 21.875 1 98.5 69 ARG B O 1
ATOM 3537 N N . ASN B 1 70 ? -6.211 5.316 20.406 1 98.62 70 ASN B N 1
ATOM 3538 C CA . ASN B 1 70 ? -4.797 5.137 20.703 1 98.62 70 ASN B CA 1
ATOM 3539 C C . ASN B 1 70 ? -3.977 6.359 20.312 1 98.62 70 ASN B C 1
ATOM 3541 O O . ASN B 1 70 ? -3.062 6.762 21.031 1 98.62 70 ASN B O 1
ATOM 3545 N N . TYR B 1 71 ? -4.277 6.918 19.219 1 98.69 71 TYR B N 1
ATOM 3546 C CA . TYR B 1 71 ? -3.596 8.133 18.781 1 98.69 71 TYR B CA 1
ATOM 3547 C C . TYR B 1 71 ? -3.879 9.289 19.734 1 98.69 71 TYR B C 1
ATOM 3549 O O . TYR B 1 71 ? -2.965 10.016 20.125 1 98.69 71 TYR B O 1
ATOM 3557 N N . ILE B 1 72 ? -5.113 9.469 20.062 1 98.75 72 ILE B N 1
ATOM 3558 C CA . ILE B 1 72 ? -5.535 10.555 20.938 1 98.75 72 ILE B CA 1
ATOM 3559 C C . ILE B 1 72 ? -4.848 10.422 22.297 1 98.75 72 ILE B C 1
ATOM 3561 O O . ILE B 1 72 ? -4.34 11.398 22.844 1 98.75 72 ILE B O 1
ATOM 3565 N N . ASP B 1 73 ? -4.797 9.195 22.781 1 98.69 73 ASP B N 1
ATOM 3566 C CA . ASP B 1 73 ? -4.109 8.953 24.031 1 98.69 73 ASP B CA 1
ATOM 3567 C C . ASP B 1 73 ? -2.629 9.312 23.938 1 98.69 73 ASP B C 1
ATOM 3569 O O . ASP B 1 73 ? -2.053 9.859 24.891 1 98.69 73 ASP B O 1
ATOM 3573 N N . ALA B 1 74 ? -2.035 9.039 22.797 1 98.81 74 ALA B N 1
ATOM 3574 C CA . ALA B 1 74 ? -0.611 9.297 22.609 1 98.81 74 ALA B CA 1
ATOM 3575 C C . ALA B 1 74 ? -0.327 10.797 22.578 1 98.81 74 ALA B C 1
ATOM 3577 O O . ALA B 1 74 ? 0.69 11.25 23.109 1 98.81 74 ALA B O 1
ATOM 3578 N N . ILE B 1 75 ? -1.17 11.578 21.938 1 98.25 75 ILE B N 1
ATOM 3579 C CA . ILE B 1 75 ? -0.907 13.016 21.891 1 98.25 75 ILE B CA 1
ATOM 3580 C C . ILE B 1 75 ? -1.13 13.625 23.266 1 98.25 75 ILE B C 1
ATOM 3582 O O . ILE B 1 75 ? -0.415 14.547 23.672 1 98.25 75 ILE B O 1
ATOM 3586 N N . LYS B 1 76 ? -2.092 13.141 24.047 1 98.56 76 LYS B N 1
ATOM 3587 C CA . LYS B 1 76 ? -2.275 13.594 25.422 1 98.56 76 LYS B CA 1
ATOM 3588 C C . LYS B 1 76 ? -1.063 13.25 26.281 1 98.56 76 LYS B C 1
ATOM 3590 O O . LYS B 1 76 ? -0.626 14.062 27.109 1 98.56 76 LYS B O 1
ATOM 3595 N N . CYS B 1 77 ? -0.606 12.078 26.031 1 98.69 77 CYS B N 1
ATOM 3596 C CA . CYS B 1 77 ? 0.601 11.648 26.719 1 98.69 77 CYS B CA 1
ATOM 3597 C C . CYS B 1 77 ? 1.765 12.586 26.422 1 98.69 77 CYS B C 1
ATOM 3599 O O . CYS B 1 77 ? 2.455 13.031 27.344 1 98.69 77 CYS B O 1
ATOM 3601 N N . LEU B 1 78 ? 1.963 12.938 25.188 1 98.31 78 LEU B N 1
ATOM 3602 C CA . LEU B 1 78 ? 3.059 13.82 24.797 1 98.31 78 LEU B CA 1
ATOM 3603 C C . LEU B 1 78 ? 2.9 15.203 25.422 1 98.31 78 LEU B C 1
ATOM 3605 O O . LEU B 1 78 ? 3.889 15.844 25.781 1 98.31 78 LEU B O 1
ATOM 3609 N N . HIS B 1 79 ? 1.704 15.641 25.531 1 98.06 79 HIS B N 1
ATOM 3610 C CA . HIS B 1 79 ? 1.369 16.938 26.109 1 98.06 79 HIS B CA 1
ATOM 3611 C C . HIS B 1 79 ? 1.562 16.938 27.609 1 98.06 79 HIS B C 1
ATOM 3613 O O . HIS B 1 79 ? 1.761 18 28.219 1 98.06 79 HIS B O 1
ATOM 3619 N N . SER B 1 80 ? 1.541 15.781 28.219 1 97.69 80 SER B N 1
ATOM 3620 C CA . SER B 1 80 ? 1.648 15.68 29.672 1 97.69 80 SER B CA 1
ATOM 3621 C C . SER B 1 80 ? 3.1 15.5 30.109 1 97.69 80 SER B C 1
ATOM 3623 O O . SER B 1 80 ? 3.436 15.734 31.281 1 97.69 80 SER B O 1
ATOM 3625 N N . LYS B 1 81 ? 3.922 15.133 29.234 1 97.06 81 LYS B N 1
ATOM 3626 C CA . LYS B 1 81 ? 5.328 14.922 29.547 1 97.06 81 LYS B CA 1
ATOM 3627 C C . LYS B 1 81 ? 6.082 16.25 29.625 1 97.06 81 LYS B C 1
ATOM 3629 O O . LYS B 1 81 ? 5.82 17.156 28.844 1 97.06 81 LYS B O 1
ATOM 3634 N N . PRO B 1 82 ? 7.105 16.281 30.547 1 95.5 82 PRO B N 1
ATOM 3635 C CA . PRO B 1 82 ? 7.859 17.531 30.656 1 95.5 82 PRO B CA 1
ATOM 3636 C C . PRO B 1 82 ? 8.664 17.844 29.391 1 95.5 82 PRO B C 1
ATOM 3638 O O . PRO B 1 82 ? 9.227 16.938 28.766 1 95.5 82 PRO B O 1
ATOM 3641 N N . GLY B 1 83 ? 8.711 19.125 29.062 1 94.19 83 GLY B N 1
ATOM 3642 C CA . GLY B 1 83 ? 9.5 19.578 27.938 1 94.19 83 GLY B CA 1
ATOM 3643 C C . GLY B 1 83 ? 10.992 19.531 28.188 1 94.19 83 GLY B C 1
ATOM 3644 O O . GLY B 1 83 ? 11.43 19.516 29.344 1 94.19 83 GLY B O 1
ATOM 3645 N N . LEU B 1 84 ? 11.703 19.484 27.109 1 94.81 84 LEU B N 1
ATOM 3646 C CA . LEU B 1 84 ? 13.164 19.484 27.203 1 94.81 84 LEU B CA 1
ATOM 3647 C C . LEU B 1 84 ? 13.719 20.875 26.875 1 94.81 84 LEU B C 1
ATOM 3649 O O . LEU B 1 84 ? 14.883 21.156 27.172 1 94.81 84 LEU B O 1
ATOM 3653 N N . THR B 1 85 ? 12.938 21.734 26.328 1 95.81 85 THR B N 1
ATOM 3654 C CA . THR B 1 85 ? 13.359 23.094 26.031 1 95.81 85 THR B CA 1
ATOM 3655 C C . THR B 1 85 ? 13.672 23.844 27.328 1 95.81 85 THR B C 1
ATOM 3657 O O . THR B 1 85 ? 12.812 23.969 28.203 1 95.81 85 THR B O 1
ATOM 3660 N N . PRO B 1 86 ? 14.883 24.391 27.453 1 94.94 86 PRO B N 1
ATOM 3661 C CA . PRO B 1 86 ? 15.188 25.172 28.641 1 94.94 86 PRO B CA 1
ATOM 3662 C C . PRO B 1 86 ? 14.312 26.422 28.781 1 94.94 86 PRO B C 1
ATOM 3664 O O . PRO B 1 86 ? 14.016 27.078 27.781 1 94.94 86 PRO B O 1
ATOM 3667 N N . ALA B 1 87 ? 14.047 26.766 30.016 1 94 87 ALA B N 1
ATOM 3668 C CA . ALA B 1 87 ? 13.203 27.922 30.281 1 94 87 ALA B CA 1
ATOM 3669 C C . ALA B 1 87 ? 13.836 29.203 29.75 1 94 87 ALA B C 1
ATOM 3671 O O . ALA B 1 87 ? 13.133 30.125 29.344 1 94 87 ALA B O 1
ATOM 3672 N N . ARG B 1 88 ? 15.148 29.219 29.734 1 95.06 88 ARG B N 1
ATOM 3673 C CA . ARG B 1 88 ? 15.852 30.406 29.25 1 95.06 88 ARG B CA 1
ATOM 3674 C C . ARG B 1 88 ? 15.617 30.609 27.766 1 95.06 88 ARG B C 1
ATOM 3676 O O . ARG B 1 88 ? 15.711 31.734 27.266 1 95.06 88 ARG B O 1
ATOM 3683 N N . VAL B 1 89 ? 15.297 29.578 27.062 1 95.12 89 VAL B N 1
ATOM 3684 C CA . VAL B 1 89 ? 15.062 29.625 25.625 1 95.12 89 VAL B CA 1
ATOM 3685 C C . VAL B 1 89 ? 13.586 29.922 25.359 1 95.12 89 VAL B C 1
ATOM 3687 O O . VAL B 1 89 ? 13.258 30.812 24.578 1 95.12 89 VAL B O 1
ATOM 3690 N N . ALA B 1 90 ? 12.711 29.25 26 1 97.56 90 ALA B N 1
ATOM 3691 C CA . ALA B 1 90 ? 11.273 29.406 25.844 1 97.56 90 ALA B CA 1
ATOM 3692 C C . ALA B 1 90 ? 10.531 29.078 27.125 1 97.56 90 ALA B C 1
ATOM 3694 O O . ALA B 1 90 ? 10.109 27.938 27.344 1 97.56 90 ALA B O 1
ATOM 3695 N N . PRO B 1 91 ? 10.328 30.094 27.938 1 97 91 PRO B N 1
ATOM 3696 C CA . PRO B 1 91 ? 9.633 29.859 29.203 1 97 91 PRO B CA 1
ATOM 3697 C C . PRO B 1 91 ? 8.227 29.312 29 1 97 91 PRO B C 1
ATOM 3699 O O . PRO B 1 91 ? 7.668 28.688 29.922 1 97 91 PRO B O 1
ATOM 3702 N N . GLY B 1 92 ? 7.668 29.484 27.828 1 97.5 92 GLY B N 1
ATOM 3703 C CA . GLY B 1 92 ? 6.324 29 27.547 1 97.5 92 GLY B CA 1
ATOM 3704 C C . GLY B 1 92 ? 6.266 27.516 27.281 1 97.5 92 GLY B C 1
ATOM 3705 O O . GLY B 1 92 ? 5.188 26.922 27.297 1 97.5 92 GLY B O 1
ATOM 3706 N N . ALA B 1 93 ? 7.41 26.891 27.016 1 97.38 93 ALA B N 1
ATOM 3707 C CA . ALA B 1 93 ? 7.434 25.453 26.734 1 97.38 93 ALA B CA 1
ATOM 3708 C C . ALA B 1 93 ? 7.246 24.641 28.016 1 97.38 93 ALA B C 1
ATOM 3710 O O . ALA B 1 93 ? 8.109 24.656 28.891 1 97.38 93 ALA B O 1
ATOM 3711 N N . ARG B 1 94 ? 6.125 23.953 28.062 1 96.5 94 ARG B N 1
ATOM 3712 C CA . ARG B 1 94 ? 5.789 23.281 29.328 1 96.5 94 ARG B CA 1
ATOM 3713 C C . ARG B 1 94 ? 5.66 21.781 29.125 1 96.5 94 ARG B C 1
ATOM 3715 O O . ARG B 1 94 ? 5.605 21.016 30.094 1 96.5 94 ARG B O 1
ATOM 3722 N N . SER B 1 95 ? 5.672 21.312 27.922 1 96.94 95 SER B N 1
ATOM 3723 C CA . SER B 1 95 ? 5.484 19.891 27.641 1 96.94 95 SER B CA 1
ATOM 3724 C C . SER B 1 95 ? 6.398 19.422 26.516 1 96.94 95 SER B C 1
ATOM 3726 O O . SER B 1 95 ? 6.992 20.25 25.812 1 96.94 95 SER B O 1
ATOM 3728 N N . ARG B 1 96 ? 6.512 18.109 26.422 1 96.81 96 ARG B N 1
ATOM 3729 C CA . ARG B 1 96 ? 7.262 17.516 25.312 1 96.81 96 ARG B CA 1
ATOM 3730 C C . ARG B 1 96 ? 6.66 17.906 23.969 1 96.81 96 ARG B C 1
ATOM 3732 O O . ARG B 1 96 ? 7.383 18.062 22.984 1 96.81 96 ARG B O 1
ATOM 3739 N N . PHE B 1 97 ? 5.352 18.094 23.953 1 98.19 97 PHE B N 1
ATOM 3740 C CA . PHE B 1 97 ? 4.664 18.594 22.766 1 98.19 97 PHE B CA 1
ATOM 3741 C C . PHE B 1 97 ? 5.141 20 22.422 1 98.19 97 PHE B C 1
ATOM 3743 O O . PHE B 1 97 ? 5.363 20.312 21.266 1 98.19 97 PHE B O 1
ATOM 3750 N N . ASP B 1 98 ? 5.387 20.812 23.422 1 98.19 98 ASP B N 1
ATOM 3751 C CA . ASP B 1 98 ? 5.801 22.203 23.234 1 98.19 98 ASP B CA 1
ATOM 3752 C C . ASP B 1 98 ? 7.203 22.281 22.625 1 98.19 98 ASP B C 1
ATOM 3754 O O . ASP B 1 98 ? 7.551 23.281 21.984 1 98.19 98 ASP B O 1
ATOM 3758 N N . ASP B 1 99 ? 7.977 21.281 22.828 1 98.19 99 ASP B N 1
ATOM 3759 C CA . ASP B 1 99 ? 9.297 21.266 22.203 1 98.19 99 ASP B CA 1
ATOM 3760 C C . ASP B 1 99 ? 9.188 21.391 20.688 1 98.19 99 ASP B C 1
ATOM 3762 O O . ASP B 1 99 ? 10.016 22.031 20.047 1 98.19 99 ASP B O 1
ATOM 3766 N N . PHE B 1 100 ? 8.227 20.703 20.125 1 98.5 100 PHE B N 1
ATOM 3767 C CA . PHE B 1 100 ? 7.992 20.797 18.688 1 98.5 100 PHE B CA 1
ATOM 3768 C C . PHE B 1 100 ? 7.512 22.188 18.312 1 98.5 100 PHE B C 1
ATOM 3770 O O . PHE B 1 100 ? 7.926 22.734 17.281 1 98.5 100 PHE B O 1
ATOM 3777 N N . VAL B 1 101 ? 6.656 22.766 19.156 1 98.44 101 VAL B N 1
ATOM 3778 C CA . VAL B 1 101 ? 6.141 24.109 18.875 1 98.44 101 VAL B CA 1
ATOM 3779 C C . VAL B 1 101 ? 7.293 25.109 18.859 1 98.44 101 VAL B C 1
ATOM 3781 O O . VAL B 1 101 ? 7.406 25.922 17.938 1 98.44 101 VAL B O 1
ATOM 3784 N N . VAL B 1 102 ? 8.188 25.016 19.828 1 98.38 102 VAL B N 1
ATOM 3785 C CA . VAL B 1 102 ? 9.328 25.922 19.922 1 98.38 102 VAL B CA 1
ATOM 3786 C C . VAL B 1 102 ? 10.203 25.797 18.672 1 98.38 102 VAL B C 1
ATOM 3788 O O . VAL B 1 102 ? 10.617 26.812 18.109 1 98.38 102 VAL B O 1
ATOM 3791 N N . THR B 1 103 ? 10.422 24.594 18.266 1 98.19 103 THR B N 1
ATOM 3792 C CA . THR B 1 103 ? 11.25 24.344 17.078 1 98.19 103 THR B CA 1
ATOM 3793 C C . THR B 1 103 ? 10.664 25.031 15.852 1 98.19 103 THR B C 1
ATOM 3795 O O . THR B 1 103 ? 11.375 25.719 15.117 1 98.19 103 THR B O 1
ATOM 3798 N N . HIS B 1 104 ? 9.406 24.891 15.656 1 98.56 104 HIS B N 1
ATOM 3799 C CA . HIS B 1 104 ? 8.781 25.5 14.492 1 98.56 104 HIS B CA 1
ATOM 3800 C C . HIS B 1 104 ? 8.82 27.016 14.578 1 98.56 104 HIS B C 1
ATOM 3802 O O . HIS B 1 104 ? 9.125 27.688 13.586 1 98.56 104 HIS B O 1
ATOM 3808 N N . VAL B 1 105 ? 8.508 27.547 15.758 1 98.12 105 VAL B N 1
ATOM 3809 C CA . VAL B 1 105 ? 8.516 29 15.945 1 98.12 105 VAL B CA 1
ATOM 3810 C C . VAL B 1 105 ? 9.898 29.547 15.602 1 98.12 105 VAL B C 1
ATOM 3812 O O . VAL B 1 105 ? 10.008 30.516 14.844 1 98.12 105 VAL B O 1
ATOM 3815 N N . GLN B 1 106 ? 10.891 28.906 16.016 1 97.38 106 GLN B N 1
ATOM 3816 C CA . GLN B 1 106 ? 12.25 29.422 15.875 1 97.38 106 GLN B CA 1
ATOM 3817 C C . GLN B 1 106 ? 12.734 29.281 14.438 1 97.38 106 GLN B C 1
ATOM 3819 O O . GLN B 1 106 ? 13.57 30.062 13.977 1 97.38 106 GLN B O 1
ATOM 3824 N N . GLN B 1 107 ? 12.141 28.344 13.75 1 97.62 107 GLN B N 1
ATOM 3825 C CA . GLN B 1 107 ? 12.711 28.047 12.445 1 97.62 107 GLN B CA 1
ATOM 3826 C C . GLN B 1 107 ? 11.758 28.453 11.32 1 97.62 107 GLN B C 1
ATOM 3828 O O . GLN B 1 107 ? 12.047 28.219 10.148 1 97.62 107 GLN B O 1
ATOM 3833 N N . THR B 1 108 ? 10.695 29.094 11.648 1 98 108 THR B N 1
ATOM 3834 C CA . THR B 1 108 ? 9.617 29.391 10.719 1 98 108 THR B CA 1
ATOM 3835 C C . THR B 1 108 ? 10.164 30.047 9.445 1 98 108 THR B C 1
ATOM 3837 O O . THR B 1 108 ? 9.836 29.609 8.336 1 98 108 THR B O 1
ATOM 3840 N N . TYR B 1 109 ? 11.102 30.969 9.508 1 96.5 109 TYR B N 1
ATOM 3841 C CA . TYR B 1 109 ? 11.562 31.734 8.359 1 96.5 109 TYR B CA 1
ATOM 3842 C C . TYR B 1 109 ? 12.586 30.953 7.547 1 96.5 109 TYR B C 1
ATOM 3844 O O . TYR B 1 109 ? 12.867 31.297 6.395 1 96.5 109 TYR B O 1
ATOM 3852 N N . SER B 1 110 ? 13.102 29.922 8.117 1 96.75 110 SER B N 1
ATOM 3853 C CA . SER B 1 110 ? 14.086 29.125 7.379 1 96.75 110 SER B CA 1
ATOM 3854 C C . SER B 1 110 ? 13.438 27.922 6.699 1 96.75 110 SER B C 1
ATOM 3856 O O . SER B 1 110 ? 14.047 27.297 5.84 1 96.75 110 SER B O 1
ATOM 3858 N N . VAL B 1 111 ? 12.164 27.688 7.047 1 97.88 111 VAL B N 1
ATOM 3859 C CA . VAL B 1 111 ? 11.57 26.453 6.543 1 97.88 111 VAL B CA 1
ATOM 3860 C C . VAL B 1 111 ? 10.297 26.766 5.773 1 97.88 111 VAL B C 1
ATOM 3862 O O . VAL B 1 111 ? 9.516 25.859 5.449 1 97.88 111 VAL B O 1
ATOM 3865 N N . HIS B 1 112 ? 9.953 28.016 5.551 1 97.94 112 HIS B N 1
ATOM 3866 C CA . HIS B 1 112 ? 8.875 28.484 4.676 1 97.94 112 HIS B CA 1
ATOM 3867 C C . HIS B 1 112 ? 9.406 29.438 3.609 1 97.94 112 HIS B C 1
ATOM 3869 O O . HIS B 1 112 ? 10.297 30.234 3.877 1 97.94 112 HIS B O 1
ATOM 3875 N N . GLY B 1 113 ? 8.836 29.312 2.416 1 96.69 113 GLY B N 1
ATOM 3876 C CA . GLY B 1 113 ? 9.32 30.172 1.348 1 96.69 113 GLY B CA 1
ATOM 3877 C C . GLY B 1 113 ? 10.781 29.938 1.01 1 96.69 113 GLY B C 1
ATOM 3878 O O . GLY B 1 113 ? 11.477 30.859 0.562 1 96.69 113 GLY B O 1
ATOM 3879 N N . THR B 1 114 ? 11.297 28.797 1.366 1 97.94 114 THR B N 1
ATOM 3880 C CA . THR B 1 114 ? 12.688 28.406 1.135 1 97.94 114 THR B CA 1
ATOM 3881 C C . THR B 1 114 ? 12.766 27.031 0.474 1 97.94 114 THR B C 1
ATOM 3883 O O . THR B 1 114 ? 11.75 26.359 0.308 1 97.94 114 THR B O 1
ATOM 3886 N N . ALA B 1 115 ? 14.031 26.656 0.154 1 98.19 115 ALA B N 1
ATOM 3887 C CA . ALA B 1 115 ? 14.297 25.344 -0.451 1 98.19 115 ALA B CA 1
ATOM 3888 C C . ALA B 1 115 ? 13.984 24.219 0.527 1 98.19 115 ALA B C 1
ATOM 3890 O O . ALA B 1 115 ? 13.773 23.078 0.117 1 98.19 115 ALA B O 1
ATOM 3891 N N . ASN B 1 116 ? 13.891 24.531 1.813 1 98.12 116 ASN B N 1
ATOM 3892 C CA . ASN B 1 116 ? 13.812 23.516 2.857 1 98.12 116 ASN B CA 1
ATOM 3893 C C . ASN B 1 116 ? 12.359 23.203 3.219 1 98.12 116 ASN B C 1
ATOM 3895 O O . ASN B 1 116 ? 12.102 22.297 4.012 1 98.12 116 ASN B O 1
ATOM 3899 N N . PHE B 1 117 ? 11.391 23.828 2.605 1 98.56 117 PHE B N 1
ATOM 3900 C CA . PHE B 1 117 ? 10 23.828 3.049 1 98.56 117 PHE B CA 1
ATOM 3901 C C . PHE B 1 117 ? 9.484 22.391 3.166 1 98.56 117 PHE B C 1
ATOM 3903 O O . PHE B 1 117 ? 9.078 21.953 4.246 1 98.56 117 PHE B O 1
ATOM 3910 N N . LEU B 1 118 ? 9.562 21.641 2.084 1 98.88 118 LEU B N 1
ATOM 3911 C CA . LEU B 1 118 ? 8.922 20.328 2.039 1 98.88 118 LEU B CA 1
ATOM 3912 C C . LEU B 1 118 ? 9.742 19.297 2.809 1 98.88 118 LEU B C 1
ATOM 3914 O O . LEU B 1 118 ? 9.211 18.578 3.662 1 98.88 118 LEU B O 1
ATOM 3918 N N . ALA B 1 119 ? 11.031 19.328 2.625 1 98.81 119 ALA B N 1
ATOM 3919 C CA . ALA B 1 119 ? 11.898 18.328 3.236 1 98.81 119 ALA B CA 1
ATOM 3920 C C . ALA B 1 119 ? 11.922 18.469 4.754 1 98.81 119 ALA B C 1
ATOM 3922 O O . ALA B 1 119 ? 11.836 17.484 5.484 1 98.81 119 ALA B O 1
ATOM 3923 N N . TRP B 1 120 ? 11.992 19.672 5.195 1 98.88 120 TRP B N 1
ATOM 3924 C CA . TRP B 1 120 ? 12.047 19.906 6.633 1 98.88 120 TRP B CA 1
ATOM 3925 C C . TRP B 1 120 ? 10.75 19.453 7.305 1 98.88 120 TRP B C 1
ATOM 3927 O O . TRP B 1 120 ? 10.773 18.797 8.344 1 98.88 120 TRP B O 1
ATOM 3937 N N . HIS B 1 121 ? 9.656 19.859 6.715 1 98.94 121 HIS B N 1
ATOM 3938 C CA . HIS B 1 121 ? 8.383 19.516 7.332 1 98.94 121 HIS B CA 1
ATOM 3939 C C . HIS B 1 121 ? 8.156 18 7.32 1 98.94 121 HIS B C 1
ATOM 3941 O O . HIS B 1 121 ? 7.574 17.453 8.258 1 98.94 121 HIS B O 1
ATOM 3947 N N . ARG B 1 122 ? 8.602 17.297 6.234 1 98.88 122 ARG B N 1
ATOM 3948 C CA . ARG B 1 122 ? 8.562 15.844 6.23 1 98.88 122 ARG B CA 1
ATOM 3949 C C . ARG B 1 122 ? 9.328 15.273 7.418 1 98.88 122 ARG B C 1
ATOM 3951 O O . ARG B 1 122 ? 8.828 14.398 8.125 1 98.88 122 ARG B O 1
ATOM 3958 N N . TYR B 1 123 ? 10.508 15.797 7.598 1 98.81 123 TYR B N 1
ATOM 3959 C CA . TYR B 1 123 ? 11.352 15.336 8.695 1 98.81 123 TYR B CA 1
ATOM 3960 C C . TYR B 1 123 ? 10.727 15.672 10.047 1 98.81 123 TYR B C 1
ATOM 3962 O O . TYR B 1 123 ? 10.727 14.852 10.961 1 98.81 123 TYR B O 1
ATOM 3970 N N . TYR B 1 124 ? 10.148 16.797 10.156 1 98.81 124 TYR B N 1
ATOM 3971 C CA . TYR B 1 124 ? 9.539 17.328 11.375 1 98.81 124 TYR B CA 1
ATOM 3972 C C . TYR B 1 124 ? 8.367 16.453 11.82 1 98.81 124 TYR B C 1
ATOM 3974 O O . TYR B 1 124 ? 8.297 16.047 12.984 1 98.81 124 TYR B O 1
ATOM 3982 N N . ILE B 1 125 ? 7.48 16.078 10.875 1 98.88 125 ILE B N 1
ATOM 3983 C CA . ILE B 1 125 ? 6.305 15.305 11.273 1 98.88 125 ILE B CA 1
ATOM 3984 C C . ILE B 1 125 ? 6.688 13.844 11.477 1 98.88 125 ILE B C 1
ATOM 3986 O O . ILE B 1 125 ? 6.059 13.133 12.266 1 98.88 125 ILE B O 1
ATOM 3990 N N . TRP B 1 126 ? 7.715 13.406 10.781 1 98.81 126 TRP B N 1
ATOM 3991 C CA . TRP B 1 126 ? 8.234 12.07 11.047 1 98.81 126 TRP B CA 1
ATOM 3992 C C . TRP B 1 126 ? 8.773 11.969 12.469 1 98.81 126 TRP B C 1
ATOM 3994 O O . TRP B 1 126 ? 8.5 10.992 13.18 1 98.81 126 TRP B O 1
ATOM 4004 N N . ALA B 1 127 ? 9.523 12.977 12.906 1 98.69 127 ALA B N 1
ATOM 4005 C CA . ALA B 1 127 ? 10.07 13 14.258 1 98.69 127 ALA B CA 1
ATOM 4006 C C . ALA B 1 127 ? 8.953 12.977 15.297 1 98.69 127 ALA B C 1
ATOM 4008 O O . ALA B 1 127 ? 9.039 12.266 16.297 1 98.69 127 ALA B O 1
ATOM 4009 N N . TYR B 1 128 ? 7.949 13.758 15.062 1 98.62 128 TYR B N 1
ATOM 4010 C CA . TYR B 1 128 ? 6.77 13.781 15.922 1 98.62 128 TYR B CA 1
ATOM 4011 C C . TYR B 1 128 ? 6.148 12.398 16.031 1 98.62 128 TYR B C 1
ATOM 4013 O O . TYR B 1 128 ? 5.852 11.922 17.125 1 98.62 128 TYR B O 1
ATOM 4021 N N . GLU B 1 129 ? 5.996 11.734 14.875 1 98.69 129 GLU B N 1
ATOM 4022 C CA . GLU B 1 129 ? 5.48 10.367 14.812 1 98.69 129 GLU B CA 1
ATOM 4023 C C . GLU B 1 129 ? 6.324 9.422 15.656 1 98.69 129 GLU B C 1
ATOM 4025 O O . GLU B 1 129 ? 5.781 8.609 16.406 1 98.69 129 GLU B O 1
ATOM 4030 N N . GLN B 1 130 ? 7.609 9.555 15.547 1 98.25 130 GLN B N 1
ATOM 4031 C CA . GLN B 1 130 ? 8.508 8.68 16.297 1 98.25 130 GLN B CA 1
ATOM 4032 C C . GLN B 1 130 ? 8.352 8.883 17.797 1 98.25 130 GLN B C 1
ATOM 4034 O O . GLN B 1 130 ? 8.367 7.918 18.562 1 98.25 130 GLN B O 1
ATOM 4039 N N . LEU B 1 131 ? 8.172 10.086 18.203 1 97.69 131 LEU B N 1
ATOM 4040 C CA . LEU B 1 131 ? 8.039 10.352 19.641 1 97.69 131 LEU B CA 1
ATOM 4041 C C . LEU B 1 131 ? 6.734 9.781 20.188 1 97.69 131 LEU B C 1
ATOM 4043 O O . LEU B 1 131 ? 6.699 9.266 21.297 1 97.69 131 LEU B O 1
ATOM 4047 N N . LEU B 1 132 ? 5.641 9.945 19.422 1 98.62 132 LEU B N 1
ATOM 4048 C CA . LEU B 1 132 ? 4.375 9.344 19.844 1 98.62 132 LEU B CA 1
ATOM 4049 C C . LEU B 1 132 ? 4.527 7.84 20.047 1 98.62 132 LEU B C 1
ATOM 4051 O O . LEU B 1 132 ? 3.971 7.273 20.984 1 98.62 132 LEU B O 1
ATOM 4055 N N . ARG B 1 133 ? 5.262 7.223 19.188 1 98.38 133 ARG B N 1
ATOM 4056 C CA . ARG B 1 133 ? 5.414 5.77 19.219 1 98.38 133 ARG B CA 1
ATOM 4057 C C . ARG B 1 133 ? 6.375 5.348 20.328 1 98.38 133 ARG B C 1
ATOM 4059 O O . ARG B 1 133 ? 6.066 4.457 21.125 1 98.38 133 ARG B O 1
ATOM 4066 N N . ASP B 1 134 ? 7.488 6.035 20.438 1 97.62 134 ASP B N 1
ATOM 4067 C CA . ASP B 1 134 ? 8.586 5.598 21.297 1 97.62 134 ASP B CA 1
ATOM 4068 C C . ASP B 1 134 ? 8.336 6 22.75 1 97.62 134 ASP B C 1
ATOM 4070 O O . ASP B 1 134 ? 8.727 5.281 23.672 1 97.62 134 ASP B O 1
ATOM 4074 N N . GLU B 1 135 ? 7.629 7.18 22.953 1 97.44 135 GLU B N 1
ATOM 4075 C CA . GLU B 1 135 ? 7.504 7.691 24.312 1 97.44 135 GLU B CA 1
ATOM 4076 C C . GLU B 1 135 ? 6.07 7.57 24.828 1 97.44 135 GLU B C 1
ATOM 4078 O O . GLU B 1 135 ? 5.824 7.652 26.031 1 97.44 135 GLU B O 1
ATOM 4083 N N . CYS B 1 136 ? 5.145 7.379 23.844 1 98.5 136 CYS B N 1
ATOM 4084 C CA . CYS B 1 136 ? 3.758 7.484 24.297 1 98.5 136 CYS B CA 1
ATOM 4085 C C . CYS B 1 136 ? 2.941 6.285 23.828 1 98.5 136 CYS B C 1
ATOM 4087 O O . CYS B 1 136 ? 1.71 6.324 23.844 1 98.5 136 CYS B O 1
ATOM 4089 N N . GLY B 1 137 ? 3.547 5.281 23.281 1 98.19 137 GLY B N 1
ATOM 4090 C CA . GLY B 1 137 ? 2.896 4 23.047 1 98.19 137 GLY B CA 1
ATOM 4091 C C . GLY B 1 137 ? 1.979 4 21.844 1 98.19 137 GLY B C 1
ATOM 4092 O O . GLY B 1 137 ? 1.115 3.133 21.703 1 98.19 137 GLY B O 1
ATOM 4093 N N . TYR B 1 138 ? 2.074 4.98 21 1 98.44 138 TYR B N 1
ATOM 4094 C CA . TYR B 1 138 ? 1.292 4.945 19.766 1 98.44 138 TYR B CA 1
ATOM 4095 C C . TYR B 1 138 ? 1.706 3.77 18.891 1 98.44 138 TYR B C 1
ATOM 4097 O O . TYR B 1 138 ? 2.887 3.609 18.578 1 98.44 138 TYR B O 1
ATOM 4105 N N . LYS B 1 139 ? 0.756 2.994 18.422 1 97.06 139 LYS B N 1
ATOM 4106 C CA . LYS B 1 139 ? 1.064 1.749 17.734 1 97.06 139 LYS B CA 1
ATOM 4107 C C . LYS B 1 139 ? 0.931 1.918 16.219 1 97.06 139 LYS B C 1
ATOM 4109 O O . LYS B 1 139 ? 1.37 1.06 15.445 1 97.06 139 LYS B O 1
ATOM 4114 N N . GLY B 1 140 ? 0.283 2.994 15.828 1 96.62 140 GLY B N 1
ATOM 4115 C CA . GLY B 1 140 ? 0.094 3.244 14.414 1 96.62 140 GLY B CA 1
ATOM 4116 C C . GLY B 1 140 ? 1.158 4.148 13.82 1 96.62 140 GLY B C 1
ATOM 4117 O O . GLY B 1 140 ? 2.279 4.215 14.328 1 96.62 140 GLY B O 1
ATOM 4118 N N . TYR B 1 141 ? 0.858 4.695 12.68 1 97.25 141 TYR B N 1
ATOM 4119 C CA . TYR B 1 141 ? 1.692 5.676 11.992 1 97.25 141 TYR B CA 1
ATOM 4120 C C . TYR B 1 141 ? 0.893 6.926 11.656 1 97.25 141 TYR B C 1
ATOM 4122 O O . TYR B 1 141 ? -0.34 6.914 11.688 1 97.25 141 TYR B O 1
ATOM 4130 N N . LEU B 1 142 ? 1.559 8 11.398 1 98.19 142 LEU B N 1
ATOM 4131 C CA . LEU B 1 142 ? 0.932 9.32 11.375 1 98.19 142 LEU B CA 1
ATOM 4132 C C . LEU B 1 142 ? -0.172 9.375 10.32 1 98.19 142 LEU B C 1
ATOM 4134 O O . LEU B 1 142 ? 0.095 9.234 9.125 1 98.19 142 LEU B O 1
ATOM 4138 N N . PRO B 1 143 ? -1.413 9.586 10.797 1 98.12 143 PRO B N 1
ATOM 4139 C CA . PRO B 1 143 ? -2.502 9.766 9.836 1 98.12 143 PRO B CA 1
ATOM 4140 C C . PRO B 1 143 ? -2.498 11.148 9.188 1 98.12 143 PRO B C 1
ATOM 4142 O O . PRO B 1 143 ? -1.845 12.07 9.688 1 98.12 143 PRO B O 1
ATOM 4145 N N . TYR B 1 144 ? -3.172 11.227 8.07 1 98.31 144 TYR B N 1
ATOM 4146 C CA . TYR B 1 144 ? -3.326 12.516 7.402 1 98.31 144 TYR B CA 1
ATOM 4147 C C . TYR B 1 144 ? -4.797 12.898 7.281 1 98.31 144 TYR B C 1
ATOM 4149 O O . TYR B 1 144 ? -5.68 12.086 7.582 1 98.31 144 TYR B O 1
ATOM 4157 N N . TYR B 1 145 ? -5.02 14.164 7.055 1 98.44 145 TYR B N 1
ATOM 4158 C CA . TYR B 1 145 ? -6.348 14.703 6.785 1 98.44 145 TYR B CA 1
ATOM 4159 C C . TYR B 1 145 ? -6.508 15.031 5.305 1 98.44 145 TYR B C 1
ATOM 4161 O O . TYR B 1 145 ? -5.934 16 4.816 1 98.44 145 TYR B O 1
ATOM 4169 N N . ASN B 1 146 ? -7.273 14.172 4.629 1 97.69 146 ASN B N 1
ATOM 4170 C CA . ASN B 1 146 ? -7.523 14.438 3.219 1 97.69 146 ASN B CA 1
ATOM 4171 C C . ASN B 1 146 ? -8.445 15.641 3.029 1 97.69 146 ASN B C 1
ATOM 4173 O O . ASN B 1 146 ? -9.664 15.508 3.129 1 97.69 146 ASN B O 1
ATOM 4177 N N . TRP B 1 147 ? -7.887 16.766 2.633 1 98.31 147 TRP B N 1
ATOM 4178 C CA . TRP B 1 147 ? -8.625 18.016 2.521 1 98.31 147 TRP B CA 1
ATOM 4179 C C . TRP B 1 147 ? -9.852 17.859 1.626 1 98.31 147 TRP B C 1
ATOM 4181 O O . TRP B 1 147 ? -10.953 18.281 1.983 1 98.31 147 TRP B O 1
ATOM 4191 N N . ALA B 1 148 ? -9.641 17.219 0.567 1 97.25 148 ALA B N 1
ATOM 4192 C CA . ALA B 1 148 ? -10.648 17.141 -0.491 1 97.25 148 ALA B CA 1
ATOM 4193 C C . ALA B 1 148 ? -11.859 16.344 -0.034 1 97.25 148 ALA B C 1
ATOM 4195 O O . ALA B 1 148 ? -13 16.672 -0.385 1 97.25 148 ALA B O 1
ATOM 4196 N N . TRP B 1 149 ? -11.555 15.312 0.75 1 95.25 149 TRP B N 1
ATOM 4197 C CA . TRP B 1 149 ? -12.641 14.43 1.179 1 95.25 149 TRP B CA 1
ATOM 4198 C C . TRP B 1 149 ? -13.68 15.195 1.991 1 95.25 149 TRP B C 1
ATOM 4200 O O . TRP B 1 149 ? -14.859 14.859 1.975 1 95.25 149 TRP B O 1
ATOM 4210 N N . TRP B 1 150 ? -13.281 16.234 2.684 1 96.81 150 TRP B N 1
ATOM 4211 C CA . TRP B 1 150 ? -14.156 16.812 3.701 1 96.81 150 TRP B CA 1
ATOM 4212 C C . TRP B 1 150 ? -14.391 18.297 3.443 1 96.81 150 TRP B C 1
ATOM 4214 O O . TRP B 1 150 ? -14.914 19 4.305 1 96.81 150 TRP B O 1
ATOM 4224 N N . HIS B 1 151 ? -14.062 18.812 2.258 1 97.56 151 HIS B N 1
ATOM 4225 C CA . HIS B 1 151 ? -14.023 20.25 2.031 1 97.56 151 HIS B CA 1
ATOM 4226 C C . HIS B 1 151 ? -15.414 20.875 2.109 1 97.56 151 HIS B C 1
ATOM 4228 O O . HIS B 1 151 ? -15.562 22.047 2.455 1 97.56 151 HIS B O 1
ATOM 4234 N N . GLU B 1 152 ? -16.453 20.109 1.858 1 96.5 152 GLU B N 1
ATOM 4235 C CA . GLU B 1 152 ? -17.797 20.656 1.839 1 96.5 152 GLU B CA 1
ATOM 4236 C C . GLU B 1 152 ? -18.312 20.938 3.252 1 96.5 152 GLU B C 1
ATOM 4238 O O . GLU B 1 152 ? -19.062 21.891 3.471 1 96.5 152 GLU B O 1
ATOM 4243 N N . ASP B 1 153 ? -17.875 20.078 4.145 1 97.56 153 ASP B N 1
ATOM 4244 C CA . ASP B 1 153 ? -18.25 20.219 5.547 1 97.56 153 ASP B CA 1
ATOM 4245 C C . ASP B 1 153 ? -17.172 19.672 6.469 1 97.56 153 ASP B C 1
ATOM 4247 O O . ASP B 1 153 ? -17.375 18.672 7.152 1 97.56 153 ASP B O 1
ATOM 4251 N N . PRO B 1 154 ? -16.078 20.438 6.582 1 98.25 154 PRO B N 1
ATOM 4252 C CA . PRO B 1 154 ? -14.953 19.938 7.391 1 98.25 154 PRO B CA 1
ATOM 4253 C C . PRO B 1 154 ? -15.32 19.797 8.867 1 98.25 154 PRO B C 1
ATOM 4255 O O . PRO B 1 154 ? -14.742 18.953 9.562 1 98.25 154 PRO B O 1
ATOM 4258 N N . ALA B 1 155 ? -16.281 20.484 9.336 1 98.25 155 ALA B N 1
ATOM 4259 C CA . ALA B 1 155 ? -16.656 20.438 10.742 1 98.25 155 ALA B CA 1
ATOM 4260 C C . ALA B 1 155 ? -17.297 19.094 11.094 1 98.25 155 ALA B C 1
ATOM 4262 O O . ALA B 1 155 ? -17.281 18.672 12.258 1 98.25 155 ALA B O 1
ATOM 4263 N N . SER B 1 156 ? -17.844 18.406 10.086 1 97.06 156 SER B N 1
ATOM 4264 C CA . SER B 1 156 ? -18.5 17.109 10.32 1 97.06 156 SER B CA 1
ATOM 4265 C C . SER B 1 156 ? -17.531 15.961 10.07 1 97.06 156 SER B C 1
ATOM 4267 O O . SER B 1 156 ? -17.906 14.797 10.234 1 97.06 156 SER B O 1
ATOM 4269 N N . SER B 1 157 ? -16.312 16.328 9.68 1 97.38 157 SER B N 1
ATOM 4270 C CA . SER B 1 157 ? -15.352 15.266 9.43 1 97.38 157 SER B CA 1
ATOM 4271 C C . SER B 1 157 ? -15.031 14.5 10.711 1 97.38 157 SER B C 1
ATOM 4273 O O . SER B 1 157 ? -15.055 15.07 11.805 1 97.38 157 SER B O 1
ATOM 4275 N N . PRO B 1 158 ? -14.633 13.25 10.562 1 97.25 158 PRO B N 1
ATOM 4276 C CA . PRO B 1 158 ? -14.305 12.461 11.75 1 97.25 158 PRO B CA 1
ATOM 4277 C C . PRO B 1 158 ? -13.188 13.078 12.586 1 97.25 158 PRO B C 1
ATOM 4279 O O . PRO B 1 158 ? -13.117 12.852 13.797 1 97.25 158 PRO B O 1
ATOM 4282 N N . LEU B 1 159 ? -12.414 13.883 11.992 1 98.44 159 LEU B N 1
ATOM 4283 C CA . LEU B 1 159 ? -11.312 14.516 12.719 1 98.44 159 LEU B CA 1
ATOM 4284 C C . LEU B 1 159 ? -11.828 15.648 13.594 1 98.44 159 LEU B C 1
ATOM 4286 O O . LEU B 1 159 ? -11.273 15.906 14.672 1 98.44 159 LEU B O 1
ATOM 4290 N N . PHE B 1 160 ? -12.977 16.297 13.172 1 98.69 160 PHE B N 1
ATOM 4291 C CA . PHE B 1 160 ? -13.359 17.531 13.828 1 98.69 160 PHE B CA 1
ATOM 4292 C C . PHE B 1 160 ? -14.797 17.469 14.32 1 98.69 160 PHE B C 1
ATOM 4294 O O . PHE B 1 160 ? -15.406 18.5 14.633 1 98.69 160 PHE B O 1
ATOM 4301 N N . ASP B 1 161 ? -15.375 16.297 14.5 1 98.12 161 ASP B N 1
ATOM 4302 C CA . ASP B 1 161 ? -16.797 16.203 14.781 1 98.12 161 ASP B CA 1
ATOM 4303 C C . ASP B 1 161 ? -17.078 16.234 16.281 1 98.12 161 ASP B C 1
ATOM 4305 O O . ASP B 1 161 ? -18.219 16.125 16.719 1 98.12 161 ASP B O 1
ATOM 4309 N N . GLY B 1 162 ? -16.094 16.312 17.109 1 98.31 162 GLY B N 1
ATOM 4310 C CA . GLY B 1 162 ? -16.25 16.453 18.547 1 98.31 162 GLY B CA 1
ATOM 4311 C C . GLY B 1 162 ? -16.531 15.141 19.25 1 98.31 162 GLY B C 1
ATOM 4312 O O . GLY B 1 162 ? -16.625 15.102 20.484 1 98.31 162 GLY B O 1
ATOM 4313 N N . SER B 1 163 ? -16.594 14.062 18.453 1 98.31 163 SER B N 1
ATOM 4314 C CA . SER B 1 163 ? -16.812 12.75 19.047 1 98.31 163 SER B CA 1
ATOM 4315 C C . SER B 1 163 ? -15.594 12.312 19.875 1 98.31 163 SER B C 1
ATOM 4317 O O . SER B 1 163 ? -14.547 12.969 19.828 1 98.31 163 SER B O 1
ATOM 4319 N N . ASP B 1 164 ? -15.719 11.211 20.594 1 97.88 164 ASP B N 1
ATOM 4320 C CA . ASP B 1 164 ? -14.656 10.719 21.453 1 97.88 164 ASP B CA 1
ATOM 4321 C C . ASP B 1 164 ? -13.5 10.141 20.641 1 97.88 164 ASP B C 1
ATOM 4323 O O . ASP B 1 164 ? -12.453 9.797 21.188 1 97.88 164 ASP B O 1
ATOM 4327 N N . THR B 1 165 ? -13.656 10.07 19.328 1 98.25 165 THR B N 1
ATOM 4328 C CA . THR B 1 165 ? -12.602 9.57 18.453 1 98.25 165 THR B CA 1
ATOM 4329 C C . THR B 1 165 ? -12.125 10.672 17.5 1 98.25 165 THR B C 1
ATOM 4331 O O . THR B 1 165 ? -11.57 10.383 16.438 1 98.25 165 THR B O 1
ATOM 4334 N N . SER B 1 166 ? -12.445 11.898 17.812 1 98.69 166 SER B N 1
ATOM 4335 C CA . SER B 1 166 ? -11.93 13.086 17.125 1 98.69 166 SER B CA 1
ATOM 4336 C C . SER B 1 166 ? -10.898 13.805 17.984 1 98.69 166 SER B C 1
ATOM 4338 O O . SER B 1 166 ? -10.656 13.43 19.125 1 98.69 166 SER B O 1
ATOM 4340 N N . ILE B 1 167 ? -10.281 14.828 17.344 1 98.62 167 ILE B N 1
ATOM 4341 C CA . ILE B 1 167 ? -9.344 15.609 18.141 1 98.62 167 ILE B CA 1
ATOM 4342 C C . ILE B 1 167 ? -10 16.906 18.594 1 98.62 167 ILE B C 1
ATOM 4344 O O . ILE B 1 167 ? -9.32 17.922 18.766 1 98.62 167 ILE B O 1
ATOM 4348 N N . GLY B 1 168 ? -11.312 16.922 18.688 1 98.5 168 GLY B N 1
ATOM 4349 C CA . GLY B 1 168 ? -12.094 18.078 19.094 1 98.5 168 GLY B CA 1
ATOM 4350 C C . GLY B 1 168 ? -13.039 18.578 18.031 1 98.5 168 GLY B C 1
ATOM 4351 O O . GLY B 1 168 ? -13 18.094 16.891 1 98.5 168 GLY B O 1
ATOM 4352 N N . ASP B 1 169 ? -13.875 19.469 18.422 1 98.44 169 ASP B N 1
ATOM 4353 C CA . ASP B 1 169 ? -14.867 20 17.484 1 98.44 169 ASP B CA 1
ATOM 4354 C C . ASP B 1 169 ? -14.367 21.281 16.812 1 98.44 169 ASP B C 1
ATOM 4356 O O . ASP B 1 169 ? -13.164 21.562 16.828 1 98.44 169 ASP B O 1
ATOM 4360 N N . ALA B 1 170 ? -15.227 21.891 16.188 1 98.31 170 ALA B N 1
ATOM 4361 C CA . ALA B 1 170 ? -14.898 23.031 15.328 1 98.31 170 ALA B CA 1
ATOM 4362 C C . ALA B 1 170 ? -14.641 24.281 16.156 1 98.31 170 ALA B C 1
ATOM 4364 O O . ALA B 1 170 ? -14.32 25.344 15.609 1 98.31 170 ALA B O 1
ATOM 4365 N N . GLY B 1 171 ? -14.719 24.234 17.438 1 98.12 171 GLY B N 1
ATOM 4366 C CA . GLY B 1 171 ? -14.648 25.406 18.297 1 98.12 171 GLY B CA 1
ATOM 4367 C C . GLY B 1 171 ? -16.016 26 18.625 1 98.12 171 GLY B C 1
ATOM 4368 O O . GLY B 1 171 ? -16.922 25.969 17.781 1 98.12 171 GLY B O 1
ATOM 4369 N N . ALA B 1 172 ? -16.125 26.469 19.859 1 97.69 172 ALA B N 1
ATOM 4370 C CA . ALA B 1 172 ? -17.375 27.141 20.234 1 97.69 172 ALA B CA 1
ATOM 4371 C C . ALA B 1 172 ? -17.672 28.297 19.281 1 97.69 172 ALA B C 1
ATOM 4373 O O . ALA B 1 172 ? -16.781 29.078 18.938 1 97.69 172 ALA B O 1
ATOM 4374 N N . TYR B 1 173 ? -18.984 28.344 18.922 1 97.12 173 TYR B N 1
ATOM 4375 C CA . TYR B 1 173 ? -19.406 29.391 18 1 97.12 173 TYR B CA 1
ATOM 4376 C C . TYR B 1 173 ? -19.281 30.766 18.641 1 97.12 173 TYR B C 1
ATOM 4378 O O . TYR B 1 173 ? -19.797 31 19.734 1 97.12 173 TYR B O 1
ATOM 4386 N N . VAL B 1 174 ? -18.578 31.672 17.984 1 96.25 174 VAL B N 1
ATOM 4387 C CA . VAL B 1 174 ? -18.469 33.062 18.391 1 96.25 174 VAL B CA 1
ATOM 4388 C C . VAL B 1 174 ? -19.188 33.969 17.375 1 96.25 174 VAL B C 1
ATOM 4390 O O . VAL B 1 174 ? -18.75 34.062 16.219 1 96.25 174 VAL B O 1
ATOM 4393 N N . PRO B 1 175 ? -20.219 34.625 17.75 1 94.06 175 PRO B N 1
ATOM 4394 C CA . PRO B 1 175 ? -20.984 35.438 16.797 1 94.06 175 PRO B CA 1
ATOM 4395 C C . PRO B 1 175 ? -20.297 36.781 16.5 1 94.06 175 PRO B C 1
ATOM 4397 O O . PRO B 1 175 ? -19.375 37.188 17.203 1 94.06 175 PRO B O 1
ATOM 4400 N N . GLY B 1 176 ? -20.781 37.469 15.453 1 92.88 176 GLY B N 1
ATOM 4401 C CA . GLY B 1 176 ? -20.422 38.844 15.133 1 92.88 176 GLY B CA 1
ATOM 4402 C C . GLY B 1 176 ? -19.031 38.969 14.547 1 92.88 176 GLY B C 1
ATOM 4403 O O . GLY B 1 176 ? -18.406 40.031 14.625 1 92.88 176 GLY B O 1
ATOM 4404 N N . ARG B 1 177 ? -18.484 37.906 14.062 1 92.94 177 ARG B N 1
ATOM 4405 C CA . ARG B 1 177 ? -17.156 37.969 13.477 1 92.94 177 ARG B CA 1
ATOM 4406 C C . ARG B 1 177 ? -17.219 38.375 12.008 1 92.94 177 ARG B C 1
ATOM 4408 O O . ARG B 1 177 ? -18.172 38.062 11.312 1 92.94 177 ARG B O 1
ATOM 4415 N N . ASN B 1 178 ? -16.188 39.125 11.641 1 91.56 178 ASN B N 1
ATOM 4416 C CA . ASN B 1 178 ? -16.016 39.531 10.25 1 91.56 178 ASN B CA 1
ATOM 4417 C C . ASN B 1 178 ? -14.977 38.656 9.539 1 91.56 178 ASN B C 1
ATOM 4419 O O . ASN B 1 178 ? -14.367 37.781 10.148 1 91.56 178 ASN B O 1
ATOM 4423 N N . TYR B 1 179 ? -14.789 38.938 8.266 1 93.06 179 TYR B N 1
ATOM 4424 C CA . TYR B 1 179 ? -13.844 38.156 7.484 1 93.06 179 TYR B CA 1
ATOM 4425 C C . TYR B 1 179 ? -12.422 38.344 8.008 1 93.06 179 TYR B C 1
ATOM 4427 O O . TYR B 1 179 ? -12.117 39.344 8.648 1 93.06 179 TYR B O 1
ATOM 4435 N N . THR B 1 180 ? -11.578 37.312 7.816 1 92.38 180 THR B N 1
ATOM 4436 C CA . THR B 1 180 ? -10.141 37.375 8.062 1 92.38 180 THR B CA 1
ATOM 4437 C C . THR B 1 180 ? -9.406 37.844 6.809 1 92.38 180 THR B C 1
ATOM 4439 O O . THR B 1 180 ? -9.547 37.25 5.742 1 92.38 180 THR B O 1
ATOM 4442 N N . CYS B 1 181 ? -8.68 38.906 7 1 91.69 181 CYS B N 1
ATOM 4443 C CA . CYS B 1 181 ? -7.863 39.406 5.902 1 91.69 181 CYS B CA 1
ATOM 4444 C C . CYS B 1 181 ? -6.492 38.75 5.887 1 91.69 181 CYS B C 1
ATOM 4446 O O . CYS B 1 181 ? -5.793 38.75 6.902 1 91.69 181 CYS B O 1
ATOM 4448 N N . LEU B 1 182 ? -6.137 38.188 4.805 1 91.19 182 LEU B N 1
ATOM 4449 C CA . LEU B 1 182 ? -4.773 37.719 4.562 1 91.19 182 LEU B CA 1
ATOM 4450 C C . LEU B 1 182 ? -4.035 38.688 3.641 1 91.19 182 LEU B C 1
ATOM 4452 O O . LEU B 1 182 ? -4.211 38.656 2.422 1 91.19 182 LEU B O 1
ATOM 4456 N N . PRO B 1 183 ? -3.234 39.438 4.289 1 82.81 183 PRO B N 1
ATOM 4457 C CA . PRO B 1 183 ? -2.721 40.625 3.596 1 82.81 183 PRO B CA 1
ATOM 4458 C C . PRO B 1 183 ? -1.542 40.312 2.678 1 82.81 183 PRO B C 1
ATOM 4460 O O . PRO B 1 183 ? -0.939 39.219 2.789 1 82.81 183 PRO B O 1
ATOM 4463 N N . SER B 1 184 ? -1.476 41.219 1.778 1 79.88 184 SER B N 1
ATOM 4464 C CA . SER B 1 184 ? -0.274 41.344 0.958 1 79.88 184 SER B CA 1
ATOM 4465 C C . SER B 1 184 ? 0.225 42.781 0.902 1 79.88 184 SER B C 1
ATOM 4467 O O . SER B 1 184 ? -0.573 43.719 0.919 1 79.88 184 SER B O 1
ATOM 4469 N N . GLU B 1 185 ? 1.468 42.938 1.046 1 69.56 185 GLU B N 1
ATOM 4470 C CA . GLU B 1 185 ? 2.031 44.281 0.979 1 69.56 185 GLU B CA 1
ATOM 4471 C C . GLU B 1 185 ? 1.506 45.031 -0.238 1 69.56 185 GLU B C 1
ATOM 4473 O O . GLU B 1 185 ? 1.192 46.219 -0.147 1 69.56 185 GLU B O 1
ATOM 4478 N N . ALA B 1 186 ? 1.321 44.375 -1.282 1 72.19 186 ALA B N 1
ATOM 4479 C CA . ALA B 1 186 ? 1.007 45 -2.564 1 72.19 186 ALA B CA 1
ATOM 4480 C C . ALA B 1 186 ? -0.486 45.312 -2.68 1 72.19 186 ALA B C 1
ATOM 4482 O O . ALA B 1 186 ? -0.884 46.281 -3.334 1 72.19 186 ALA B O 1
ATOM 4483 N N . ALA B 1 187 ? -1.333 44.562 -2.004 1 74.5 187 ALA B N 1
ATOM 4484 C CA . ALA B 1 187 ? -2.742 44.625 -2.385 1 74.5 187 ALA B CA 1
ATOM 4485 C C . ALA B 1 187 ? -3.633 44.844 -1.17 1 74.5 187 ALA B C 1
ATOM 4487 O O . ALA B 1 187 ? -4.859 44.906 -1.29 1 74.5 187 ALA B O 1
ATOM 4488 N N . GLY B 1 188 ? -3.111 45 -0.066 1 85.12 188 GLY B N 1
ATOM 4489 C CA . GLY B 1 188 ? -3.877 45.219 1.15 1 85.12 188 GLY B CA 1
ATOM 4490 C C . GLY B 1 188 ? -4.484 43.969 1.712 1 85.12 188 GLY B C 1
ATOM 4491 O O . GLY B 1 188 ? -3.883 43.281 2.561 1 85.12 188 GLY B O 1
ATOM 4492 N N . CYS B 1 189 ? -5.707 43.656 1.188 1 91.62 189 CYS B N 1
ATOM 4493 C CA . CYS B 1 189 ? -6.352 42.438 1.646 1 91.62 189 CYS B CA 1
ATOM 4494 C C . CYS B 1 189 ? -6.883 41.625 0.47 1 91.62 189 CYS B C 1
ATOM 4496 O O . CYS B 1 189 ? -8.094 41.469 0.317 1 91.62 189 CYS B O 1
ATOM 4498 N N . PRO B 1 190 ? -6.012 41.031 -0.245 1 90.5 190 PRO B N 1
ATOM 4499 C CA . PRO B 1 190 ? -6.422 40.344 -1.463 1 90.5 190 PRO B CA 1
ATOM 4500 C C . PRO B 1 190 ? -7.254 39.094 -1.174 1 90.5 190 PRO B C 1
ATOM 4502 O O . PRO B 1 190 ? -8.016 38.656 -2.035 1 90.5 190 PRO B O 1
ATOM 4505 N N . ILE B 1 191 ? -7.086 38.562 -0.022 1 93.88 191 ILE B N 1
ATOM 4506 C CA . ILE B 1 191 ? -7.859 37.375 0.348 1 93.88 191 ILE B CA 1
ATOM 4507 C C . ILE B 1 191 ? -8.68 37.656 1.603 1 93.88 191 ILE B C 1
ATOM 4509 O O . ILE B 1 191 ? -8.125 38.031 2.641 1 93.88 191 ILE B O 1
ATOM 4513 N N . LYS B 1 192 ? -9.93 37.531 1.464 1 94.31 192 LYS B N 1
ATOM 4514 C CA . LYS B 1 192 ? -10.875 37.656 2.568 1 94.31 192 LYS B CA 1
ATOM 4515 C C . LYS B 1 192 ? -11.562 36.312 2.844 1 94.31 192 LYS B C 1
ATOM 4517 O O . LYS B 1 192 ? -12.273 35.781 1.988 1 94.31 192 LYS B O 1
ATOM 4522 N N . LEU B 1 193 ? -11.297 35.844 4.035 1 95.75 193 LEU B N 1
ATOM 4523 C CA . LEU B 1 193 ? -11.891 34.594 4.41 1 95.75 193 LEU B CA 1
ATOM 4524 C C . LEU B 1 193 ? -13.039 34.781 5.391 1 95.75 193 LEU B C 1
ATOM 4526 O O . LEU B 1 193 ? -12.836 35.281 6.496 1 95.75 193 LEU B O 1
ATOM 4530 N N . GLU B 1 194 ? -14.242 34.406 4.961 1 96.62 194 GLU B N 1
ATOM 4531 C CA . GLU B 1 194 ? -15.383 34.469 5.875 1 96.62 194 GLU B CA 1
ATOM 4532 C C . GLU B 1 194 ? -15.156 33.562 7.094 1 96.62 194 GLU B C 1
ATOM 4534 O O . GLU B 1 194 ? -14.43 32.594 7.016 1 96.62 194 GLU B O 1
ATOM 4539 N N . PRO B 1 195 ? -15.781 33.938 8.219 1 96.5 195 PRO B N 1
ATOM 4540 C CA . PRO B 1 195 ? -15.594 33.125 9.422 1 96.5 195 PRO B CA 1
ATOM 4541 C C . PRO B 1 195 ? -16.125 31.719 9.258 1 96.5 195 PRO B C 1
ATOM 4543 O O . PRO B 1 195 ? -17.047 31.484 8.477 1 96.5 195 PRO B O 1
ATOM 4546 N N . GLY B 1 196 ? -15.492 30.828 10 1 97 196 GLY B N 1
ATOM 4547 C CA . GLY B 1 196 ? -15.953 29.453 10.039 1 97 196 GLY B CA 1
ATOM 4548 C C . GLY B 1 196 ? -17.062 29.219 11.055 1 97 196 GLY B C 1
ATOM 4549 O O . GLY B 1 196 ? -17.812 30.141 11.367 1 97 196 GLY B O 1
ATOM 4550 N N . SER B 1 197 ? -17.172 27.984 11.469 1 96.19 197 SER B N 1
ATOM 4551 C CA . SER B 1 197 ? -18.297 27.594 12.297 1 96.19 197 SER B CA 1
ATOM 4552 C C . SER B 1 197 ? -17.969 27.719 13.781 1 96.19 197 SER B C 1
ATOM 4554 O O . SER B 1 197 ? -18.844 27.484 14.633 1 96.19 197 SER B O 1
ATOM 4556 N N . GLY B 1 198 ? -16.734 28.094 14.086 1 97.62 198 GLY B N 1
ATOM 4557 C CA . GLY B 1 198 ? -16.312 28.156 15.477 1 97.62 198 GLY B CA 1
ATOM 4558 C C . GLY B 1 198 ? -15.883 29.547 15.898 1 97.62 198 GLY B C 1
ATOM 4559 O O . GLY B 1 198 ? -16.625 30.516 15.727 1 97.62 198 GLY B O 1
ATOM 4560 N N . GLY B 1 199 ? -14.672 29.562 16.375 1 96.5 199 GLY B N 1
ATOM 4561 C CA . GLY B 1 199 ? -14.094 30.828 16.828 1 96.5 199 GLY B CA 1
ATOM 4562 C C . GLY B 1 199 ? -13.68 30.797 18.281 1 96.5 199 GLY B C 1
ATOM 4563 O O . GLY B 1 199 ? -12.922 31.656 18.734 1 96.5 199 GLY B O 1
ATOM 4564 N N . GLY B 1 200 ? -14.141 29.828 18.969 1 97.56 200 GLY B N 1
ATOM 4565 C CA . GLY B 1 200 ? -13.836 29.703 20.375 1 97.56 200 GLY B CA 1
ATOM 4566 C C . GLY B 1 200 ? -13.141 28.406 20.734 1 97.56 200 GLY B C 1
ATOM 4567 O O . GLY B 1 200 ? -12.555 27.75 19.859 1 97.56 200 GLY B O 1
ATOM 4568 N N . CYS B 1 201 ? -13.125 28.078 22.047 1 98.12 201 CYS B N 1
ATOM 4569 C CA . CYS B 1 201 ? -12.461 26.891 22.562 1 98.12 201 CYS B CA 1
ATOM 4570 C C . CYS B 1 201 ? -13.156 25.609 22.094 1 98.12 201 CYS B C 1
ATOM 4572 O O . CYS B 1 201 ? -14.375 25.594 21.922 1 98.12 201 CYS B O 1
ATOM 4574 N N . ILE B 1 202 ? -12.383 24.562 21.906 1 98.5 202 ILE B N 1
ATOM 4575 C CA . ILE B 1 202 ? -12.945 23.328 21.406 1 98.5 202 ILE B CA 1
ATOM 4576 C C . ILE B 1 202 ? -13.555 22.531 22.562 1 98.5 202 ILE B C 1
ATOM 4578 O O . ILE B 1 202 ? -13.258 22.797 23.734 1 98.5 202 ILE B O 1
ATOM 4582 N N . SER B 1 203 ? -14.445 21.656 22.172 1 98.25 203 SER B N 1
ATOM 4583 C CA . SER B 1 203 ? -14.898 20.547 23.016 1 98.25 203 SER B CA 1
ATOM 4584 C C . SER B 1 203 ? -14.422 19.203 22.469 1 98.25 203 SER B C 1
ATOM 4586 O O . SER B 1 203 ? -13.719 19.156 21.469 1 98.25 203 SER B O 1
ATOM 4588 N N . GLY B 1 204 ? -14.727 18.141 23.25 1 98.06 204 GLY B N 1
ATOM 4589 C CA . GLY B 1 204 ? -14.266 16.812 22.828 1 98.06 204 GLY B CA 1
ATOM 4590 C C . GLY B 1 204 ? -13.047 16.344 23.594 1 98.06 204 GLY B C 1
ATOM 4591 O O . GLY B 1 204 ? -12.766 16.828 24.703 1 98.06 204 GLY B O 1
ATOM 4592 N N . PRO B 1 205 ? -12.305 15.391 23 1 98.56 205 PRO B N 1
ATOM 4593 C CA . PRO B 1 205 ? -11.242 14.703 23.734 1 98.56 205 PRO B CA 1
ATOM 4594 C C . PRO B 1 205 ? -10.117 15.648 24.156 1 98.56 205 PRO B C 1
ATOM 4596 O O . PRO B 1 205 ? -9.438 15.383 25.156 1 98.56 205 PRO B O 1
ATOM 4599 N N . LEU B 1 206 ? -9.969 16.781 23.453 1 98.5 206 LEU B N 1
ATOM 4600 C CA . LEU B 1 206 ? -8.883 17.688 23.797 1 98.5 206 LEU B CA 1
ATOM 4601 C C . LEU B 1 206 ? -9.422 18.984 24.391 1 98.5 206 LEU B C 1
ATOM 4603 O O . LEU B 1 206 ? -8.766 20.031 24.312 1 98.5 206 LEU B O 1
ATOM 4607 N N . ALA B 1 207 ? -10.57 18.938 24.984 1 97.44 207 ALA B N 1
ATOM 4608 C CA . ALA B 1 207 ? -11.227 20.109 25.547 1 97.44 207 ALA B CA 1
ATOM 4609 C C . ALA B 1 207 ? -10.344 20.781 26.594 1 97.44 207 ALA B C 1
ATOM 4611 O O . ALA B 1 207 ? -10.383 22 26.75 1 97.44 207 ALA B O 1
ATOM 4612 N N . ASN B 1 208 ? -9.516 20.016 27.312 1 95.38 208 ASN B N 1
ATOM 4613 C CA . ASN B 1 208 ? -8.695 20.562 28.375 1 95.38 208 ASN B CA 1
ATOM 4614 C C . ASN B 1 208 ? -7.258 20.797 27.906 1 95.38 208 ASN B C 1
ATOM 4616 O O . ASN B 1 208 ? -6.355 20.984 28.734 1 95.38 208 ASN B O 1
ATOM 4620 N N . TRP B 1 209 ? -7.098 20.781 26.609 1 97.25 209 TRP B N 1
ATOM 4621 C CA . TRP B 1 209 ? -5.785 21.047 26.031 1 97.25 209 TRP B CA 1
ATOM 4622 C C . TRP B 1 209 ? -5.367 22.5 26.281 1 97.25 209 TRP B C 1
ATOM 4624 O O . TRP B 1 209 ? -6.125 23.422 26 1 97.25 209 TRP B O 1
ATOM 4634 N N . THR B 1 210 ? -4.191 22.688 26.859 1 96.88 210 THR B N 1
ATOM 4635 C CA . THR B 1 210 ? -3.67 24.016 27.094 1 96.88 210 THR B CA 1
ATOM 4636 C C . THR B 1 210 ? -2.557 24.344 26.094 1 96.88 210 THR B C 1
ATOM 4638 O O . THR B 1 210 ? -1.551 23.641 26.031 1 96.88 210 THR B O 1
ATOM 4641 N N . SER B 1 211 ? -2.773 25.391 25.328 1 96.62 211 SER B N 1
ATOM 4642 C CA . SER B 1 211 ? -1.704 25.953 24.516 1 96.62 211 SER B CA 1
ATOM 4643 C C . SER B 1 211 ? -0.931 27.016 25.297 1 96.62 211 SER B C 1
ATOM 4645 O O . SER B 1 211 ? -1.495 28.047 25.688 1 96.62 211 SER B O 1
ATOM 4647 N N . SER B 1 212 ? 0.419 26.812 25.406 1 96.31 212 SER B N 1
ATOM 4648 C CA . SER B 1 212 ? 1.16 27.656 26.328 1 96.31 212 SER B CA 1
ATOM 4649 C C . SER B 1 212 ? 2.049 28.656 25.578 1 96.31 212 SER B C 1
ATOM 4651 O O . SER B 1 212 ? 2.51 29.641 26.156 1 96.31 212 SER B O 1
ATOM 4653 N N . ILE B 1 213 ? 2.283 28.359 24.359 1 97.56 213 ILE B N 1
ATOM 4654 C CA . ILE B 1 213 ? 3.145 29.203 23.531 1 97.56 213 ILE B CA 1
ATOM 4655 C C . ILE B 1 213 ? 2.297 30 22.531 1 97.56 213 ILE B C 1
ATOM 4657 O O . ILE B 1 213 ? 1.219 29.547 22.141 1 97.56 213 ILE B O 1
ATOM 4661 N N . GLY B 1 214 ? 2.834 31.188 22.172 1 96.75 214 GLY B N 1
ATOM 4662 C CA . GLY B 1 214 ? 2.076 32.062 21.297 1 96.75 214 GLY B CA 1
ATOM 4663 C C . GLY B 1 214 ? 1.073 32.938 22.047 1 96.75 214 GLY B C 1
ATOM 4664 O O . GLY B 1 214 ? 1.072 32.969 23.281 1 96.75 214 GLY B O 1
ATOM 4665 N N . PRO B 1 215 ? 0.325 33.688 21.297 1 97.62 215 PRO B N 1
ATOM 4666 C CA . PRO B 1 215 ? 0.314 33.875 19.844 1 97.62 215 PRO B CA 1
ATOM 4667 C C . PRO B 1 215 ? 1.439 34.781 19.344 1 97.62 215 PRO B C 1
ATOM 4669 O O . PRO B 1 215 ? 2.113 35.406 20.141 1 97.62 215 PRO B O 1
ATOM 4672 N N . ILE B 1 216 ? 1.733 34.719 18.062 1 97.31 216 ILE B N 1
ATOM 4673 C CA . ILE B 1 216 ? 2.709 35.594 17.422 1 97.31 216 ILE B CA 1
ATOM 4674 C C . ILE B 1 216 ? 2.043 36.344 16.281 1 97.31 216 ILE B C 1
ATOM 4676 O O . ILE B 1 216 ? 2.168 37.562 16.172 1 97.31 216 ILE B O 1
ATOM 4680 N N . GLN B 1 217 ? 1.249 35.688 15.445 1 95.56 217 GLN B N 1
ATOM 4681 C CA . GLN B 1 217 ? 0.556 36.281 14.312 1 95.56 217 GLN B CA 1
ATOM 4682 C C . GLN B 1 217 ? -0.834 35.688 14.133 1 95.56 217 GLN B C 1
ATOM 4684 O O . GLN B 1 217 ? -1.212 35.281 13.031 1 95.56 217 GLN B O 1
ATOM 4689 N N . THR B 1 218 ? -1.513 35.531 15.227 1 95.5 218 THR B N 1
ATOM 4690 C CA . THR B 1 218 ? -2.852 34.938 15.195 1 95.5 218 THR B CA 1
ATOM 4691 C C . THR B 1 218 ? -3.816 35.875 14.438 1 95.5 218 THR B C 1
ATOM 4693 O O . THR B 1 218 ? -3.639 37.094 14.422 1 95.5 218 THR B O 1
ATOM 4696 N N . LYS B 1 219 ? -4.844 35.219 13.789 1 92.12 219 LYS B N 1
ATOM 4697 C CA . LYS B 1 219 ? -5.902 35.969 13.141 1 92.12 219 LYS B CA 1
ATOM 4698 C C . LYS B 1 219 ? -7.184 35.969 13.969 1 92.12 219 LYS B C 1
ATOM 4700 O O . LYS B 1 219 ? -8.172 36.594 13.602 1 92.12 219 LYS B O 1
ATOM 4705 N N . ALA B 1 220 ? -7.098 35.219 15.031 1 92.94 220 ALA B N 1
ATOM 4706 C CA . ALA B 1 220 ? -8.227 35.219 15.961 1 92.94 220 ALA B CA 1
ATOM 4707 C C . ALA B 1 220 ? -8.289 36.5 16.766 1 92.94 220 ALA B C 1
ATOM 4709 O O . ALA B 1 220 ? -7.258 37.125 17.031 1 92.94 220 ALA B O 1
ATOM 4710 N N . LYS B 1 221 ? -9.492 36.812 17.125 1 89.62 221 LYS B N 1
ATOM 4711 C CA . LYS B 1 221 ? -9.695 38.031 17.875 1 89.62 221 LYS B CA 1
ATOM 4712 C C . LYS B 1 221 ? -9.812 37.781 19.375 1 89.62 221 LYS B C 1
ATOM 4714 O O . LYS B 1 221 ? -10.242 36.688 19.781 1 89.62 221 LYS B O 1
ATOM 4719 N N . GLY B 1 222 ? -9.359 38.719 20.094 1 89.44 222 GLY B N 1
ATOM 4720 C CA . GLY B 1 222 ? -9.562 38.688 21.531 1 89.44 222 GLY B CA 1
ATOM 4721 C C . GLY B 1 222 ? -8.578 37.75 22.25 1 89.44 222 GLY B C 1
ATOM 4722 O O . GLY B 1 222 ? -8.828 37.312 23.375 1 89.44 222 GLY B O 1
ATOM 4723 N N . ILE B 1 223 ? -7.469 37.438 21.625 1 94.06 223 ILE B N 1
ATOM 4724 C CA . ILE B 1 223 ? -6.477 36.562 22.234 1 94.06 223 ILE B CA 1
ATOM 4725 C C . ILE B 1 223 ? -5.477 37.406 23.047 1 94.06 223 ILE B C 1
ATOM 4727 O O . ILE B 1 223 ? -4.938 38.375 22.531 1 94.06 223 ILE B O 1
ATOM 4731 N N . LYS B 1 224 ? -5.234 37 24.25 1 93.56 224 LYS B N 1
ATOM 4732 C CA . LYS B 1 224 ? -4.242 37.688 25.094 1 93.56 224 LYS B CA 1
ATOM 4733 C C . LYS B 1 224 ? -2.861 37.656 24.438 1 93.56 224 LYS B C 1
ATOM 4735 O O . LYS B 1 224 ? -2.381 36.594 24.047 1 93.56 224 LYS B O 1
ATOM 4740 N N . PRO B 1 225 ? -2.225 38.781 24.297 1 96.5 225 PRO B N 1
ATOM 4741 C CA . PRO B 1 225 ? -0.886 38.812 23.703 1 96.5 225 PRO B CA 1
ATOM 4742 C C . PRO B 1 225 ? 0.134 38.031 24.547 1 96.5 225 PRO B C 1
ATOM 4744 O O . PRO B 1 225 ? 0.048 38.031 25.781 1 96.5 225 PRO B O 1
ATOM 4747 N N . ASN B 1 226 ? 1.079 37.5 23.859 1 97.81 226 ASN B N 1
ATOM 4748 C CA . ASN B 1 226 ? 2.176 36.844 24.562 1 97.81 226 ASN B CA 1
ATOM 4749 C C . ASN B 1 226 ? 3.041 37.844 25.312 1 97.81 226 ASN B C 1
ATOM 4751 O O . ASN B 1 226 ? 3.314 38.938 24.812 1 97.81 226 ASN B O 1
ATOM 4755 N N . PRO B 1 227 ? 3.502 37.5 26.516 1 97.25 227 PRO B N 1
ATOM 4756 C CA . PRO B 1 227 ? 4.324 38.438 27.297 1 97.25 227 PRO B CA 1
ATOM 4757 C C . PRO B 1 227 ? 5.691 38.688 26.656 1 97.25 227 PRO B C 1
ATOM 4759 O O . PRO B 1 227 ? 6.383 39.625 27.031 1 97.25 227 PRO B O 1
ATOM 4762 N N . GLN B 1 228 ? 6.129 37.75 25.812 1 97.12 228 GLN B N 1
ATOM 4763 C CA . GLN B 1 228 ? 7.363 37.938 25.047 1 97.12 228 GLN B CA 1
ATOM 4764 C C . GLN B 1 228 ? 7.07 38.219 23.578 1 97.12 228 GLN B C 1
ATOM 4766 O O . GLN B 1 228 ? 6.207 37.562 22.984 1 97.12 228 GLN B O 1
ATOM 4771 N N . ALA B 1 229 ? 7.805 39.125 23.047 1 94.5 229 ALA B N 1
ATOM 4772 C CA . ALA B 1 229 ? 7.59 39.562 21.672 1 94.5 229 ALA B CA 1
ATOM 4773 C C . ALA B 1 229 ? 7.77 38.406 20.688 1 94.5 229 ALA B C 1
ATOM 4775 O O . ALA B 1 229 ? 7.094 38.344 19.656 1 94.5 229 ALA B O 1
ATOM 4776 N N . ASP B 1 230 ? 8.617 37.5 20.984 1 95.88 230 ASP B N 1
ATOM 4777 C CA . ASP B 1 230 ? 8.906 36.375 20.094 1 95.88 230 ASP B CA 1
ATOM 4778 C C . ASP B 1 230 ? 7.879 35.25 20.25 1 95.88 230 ASP B C 1
ATOM 4780 O O . ASP B 1 230 ? 7.965 34.25 19.562 1 95.88 230 ASP B O 1
ATOM 4784 N N . GLY B 1 231 ? 6.91 35.469 21.094 1 97.56 231 GLY B N 1
ATOM 4785 C CA . GLY B 1 231 ? 5.82 34.531 21.281 1 97.56 231 GLY B CA 1
ATOM 4786 C C . GLY B 1 231 ? 6.203 33.312 22.109 1 97.56 231 GLY B C 1
ATOM 4787 O O . GLY B 1 231 ? 5.41 32.375 22.266 1 97.56 231 GLY B O 1
ATOM 4788 N N . LEU B 1 232 ? 7.422 33.25 22.672 1 98.31 232 LEU B N 1
ATOM 4789 C CA . LEU B 1 232 ? 7.922 32.062 23.359 1 98.31 232 LEU B CA 1
ATOM 4790 C C . LEU B 1 232 ? 7.672 32.156 24.859 1 98.31 232 LEU B C 1
ATOM 4792 O O . LEU B 1 232 ? 8 31.234 25.594 1 98.31 232 LEU B O 1
ATOM 4796 N N . GLY B 1 233 ? 7.066 33.25 25.328 1 98 233 GLY B N 1
ATOM 4797 C CA . GLY B 1 233 ? 6.699 33.375 26.719 1 98 233 GLY B CA 1
ATOM 4798 C C . GLY B 1 233 ? 5.535 32.5 27.125 1 98 233 GLY B C 1
ATOM 4799 O O . GLY B 1 233 ? 4.824 31.969 26.266 1 98 233 GLY B O 1
ATOM 4800 N N . TYR B 1 234 ? 5.43 32.281 28.453 1 97.81 234 TYR B N 1
ATOM 4801 C CA . TYR B 1 234 ? 4.344 31.469 28.984 1 97.81 234 TYR B CA 1
ATOM 4802 C C . TYR B 1 234 ? 3.016 32.219 28.922 1 97.81 234 TYR B C 1
ATOM 4804 O O . TYR B 1 234 ? 2.84 33.25 29.547 1 97.81 234 TYR B O 1
ATOM 4812 N N . ASN B 1 235 ? 2.023 31.719 28.094 1 97.88 235 ASN B N 1
ATOM 4813 C CA . ASN B 1 235 ? 0.719 32.344 27.875 1 97.88 235 ASN B CA 1
ATOM 4814 C C . ASN B 1 235 ? -0.379 31.281 27.75 1 97.88 235 ASN B C 1
ATOM 4816 O O . ASN B 1 235 ? -0.956 31.109 26.672 1 97.88 235 ASN B O 1
ATOM 4820 N N . PRO B 1 236 ? -0.684 30.578 28.875 1 97.62 236 PRO B N 1
ATOM 4821 C CA . PRO B 1 236 ? -1.644 29.469 28.812 1 97.62 236 PRO B CA 1
ATOM 4822 C C . PRO B 1 236 ? -3.039 29.922 28.391 1 97.62 236 PRO B C 1
ATOM 4824 O O . PRO B 1 236 ? -3.537 30.938 28.891 1 97.62 236 PRO B O 1
ATOM 4827 N N . ARG B 1 237 ? -3.668 29.25 27.5 1 97.12 237 ARG B N 1
ATOM 4828 C CA . ARG B 1 237 ? -5.02 29.469 27 1 97.12 237 ARG B CA 1
ATOM 4829 C C . ARG B 1 237 ? -5.586 28.203 26.344 1 97.12 237 ARG B C 1
ATOM 4831 O O . ARG B 1 237 ? -4.855 27.234 26.125 1 97.12 237 ARG B O 1
ATOM 4838 N N . CYS B 1 238 ? -6.844 28.188 26.078 1 97.44 238 CYS B N 1
ATOM 4839 C CA . CYS B 1 238 ? -7.477 27 25.516 1 97.44 238 CYS B CA 1
ATOM 4840 C C . CYS B 1 238 ? -7.113 26.828 24.047 1 97.44 238 CYS B C 1
ATOM 4842 O O . CYS B 1 238 ? -6.668 27.781 23.406 1 97.44 238 CYS B O 1
ATOM 4844 N N . LEU B 1 239 ? -7.211 25.641 23.594 1 98 239 LEU B N 1
ATOM 4845 C CA . LEU B 1 239 ? -7.16 25.375 22.172 1 98 239 LEU B CA 1
ATOM 4846 C C . LEU B 1 239 ? -8.445 25.844 21.484 1 98 239 LEU B C 1
ATOM 4848 O O . LEU B 1 239 ? -9.539 25.438 21.875 1 98 239 LEU B O 1
ATOM 4852 N N . SER B 1 240 ? -8.336 26.766 20.562 1 97.75 240 SER B N 1
ATOM 4853 C CA . SER B 1 240 ? -9.516 27.25 19.844 1 97.75 240 SER B CA 1
ATOM 4854 C C . SER B 1 240 ? -9.438 26.922 18.359 1 97.75 240 SER B C 1
ATOM 4856 O O . SER B 1 240 ? -8.344 26.844 17.781 1 97.75 240 SER B O 1
ATOM 4858 N N . ARG B 1 241 ? -10.586 26.703 17.75 1 98.44 241 ARG B N 1
ATOM 4859 C CA . ARG B 1 241 ? -10.672 26.453 16.312 1 98.44 241 ARG B CA 1
ATOM 4860 C C . ARG B 1 241 ? -11.82 27.234 15.68 1 98.44 241 ARG B C 1
ATOM 4862 O O . ARG B 1 241 ? -12.719 27.703 16.375 1 98.44 241 ARG B O 1
ATOM 4869 N N . ASP B 1 242 ? -11.758 27.5 14.438 1 98.44 242 ASP B N 1
ATOM 4870 C CA . ASP B 1 242 ? -12.797 28.047 13.57 1 98.44 242 ASP B CA 1
ATOM 4871 C C . ASP B 1 242 ? -12.891 27.281 12.258 1 98.44 242 ASP B C 1
ATOM 4873 O O . ASP B 1 242 ? -12.695 27.844 11.18 1 98.44 242 ASP B O 1
ATOM 4877 N N . VAL B 1 243 ? -13.141 26 12.438 1 98.62 243 VAL B N 1
ATOM 4878 C CA . VAL B 1 243 ? -13.164 25.141 11.258 1 98.62 243 VAL B CA 1
ATOM 4879 C C . VAL B 1 243 ? -13.961 25.812 10.148 1 98.62 243 VAL B C 1
ATOM 4881 O O . VAL B 1 243 ? -15.117 26.188 10.352 1 98.62 243 VAL B O 1
ATOM 4884 N N . ASN B 1 244 ? -13.383 25.969 9.016 1 98.44 244 ASN B N 1
ATOM 4885 C CA . ASN B 1 244 ? -13.82 26.938 8.016 1 98.44 244 ASN B CA 1
ATOM 4886 C C . ASN B 1 244 ? -14.016 26.281 6.652 1 98.44 244 ASN B C 1
ATOM 4888 O O . ASN B 1 244 ? -13.047 25.938 5.973 1 98.44 244 ASN B O 1
ATOM 4892 N N . LYS B 1 245 ? -15.25 26.188 6.207 1 97.88 245 LYS B N 1
ATOM 4893 C CA . LYS B 1 245 ? -15.562 25.531 4.941 1 97.88 245 LYS B CA 1
ATOM 4894 C C . LYS B 1 245 ? -15.078 26.359 3.754 1 97.88 245 LYS B C 1
ATOM 4896 O O . LYS B 1 245 ? -14.789 25.812 2.688 1 97.88 245 LYS B O 1
ATOM 4901 N N . HIS B 1 246 ? -14.984 27.688 3.934 1 97.75 246 HIS B N 1
ATOM 4902 C CA . HIS B 1 246 ? -14.516 28.562 2.854 1 97.75 246 HIS B CA 1
ATOM 4903 C C . HIS B 1 246 ? -13.031 28.344 2.576 1 97.75 246 HIS B C 1
ATOM 4905 O O . HIS B 1 246 ? -12.609 28.328 1.42 1 97.75 246 HIS B O 1
ATOM 4911 N N . ALA B 1 247 ? -12.242 28.219 3.623 1 98.31 247 ALA B N 1
ATOM 4912 C CA . ALA B 1 247 ? -10.828 27.875 3.461 1 98.31 247 ALA B CA 1
ATOM 4913 C C . ALA B 1 247 ? -10.664 26.469 2.904 1 98.31 247 ALA B C 1
ATOM 4915 O O . ALA B 1 247 ? -9.836 26.234 2.018 1 98.31 247 ALA B O 1
ATOM 4916 N N . ALA B 1 248 ? -11.477 25.547 3.4 1 98.62 248 ALA B N 1
ATOM 4917 C CA . ALA B 1 248 ? -11.398 24.156 2.967 1 98.62 248 ALA B CA 1
ATOM 4918 C C . ALA B 1 248 ? -11.68 24.031 1.47 1 98.62 248 ALA B C 1
ATOM 4920 O O . ALA B 1 248 ? -11.07 23.203 0.788 1 98.62 248 ALA B O 1
ATOM 4921 N N . TYR B 1 249 ? -12.57 24.875 1.005 1 98.12 249 TYR B N 1
ATOM 4922 C CA . TYR B 1 249 ? -12.914 24.859 -0.412 1 98.12 249 TYR B CA 1
ATOM 4923 C C . TYR B 1 249 ? -11.68 25.125 -1.274 1 98.12 249 TYR B C 1
ATOM 4925 O O . TYR B 1 249 ? -11.602 24.656 -2.412 1 98.12 249 TYR B O 1
ATOM 4933 N N . ARG B 1 250 ? -10.727 25.812 -0.72 1 98.25 250 ARG B N 1
ATOM 4934 C CA . ARG B 1 250 ? -9.523 26.188 -1.464 1 98.25 250 ARG B CA 1
ATOM 4935 C C . ARG B 1 250 ? -8.508 25.062 -1.472 1 98.25 250 ARG B C 1
ATOM 4937 O O . ARG B 1 250 ? -7.422 25.203 -2.045 1 98.25 250 ARG B O 1
ATOM 4944 N N . SER B 1 251 ? -8.758 23.922 -0.946 1 98.56 251 SER B N 1
ATOM 4945 C CA . SER B 1 251 ? -7.93 22.719 -1.01 1 98.56 251 SER B CA 1
ATOM 4946 C C . SER B 1 251 ? -8.734 21.516 -1.499 1 98.56 251 SER B C 1
ATOM 4948 O O . SER B 1 251 ? -8.453 20.375 -1.126 1 98.56 251 SER B O 1
ATOM 4950 N N . ARG B 1 252 ? -9.797 21.75 -2.281 1 98.25 252 ARG B N 1
ATOM 4951 C CA . ARG B 1 252 ? -10.625 20.703 -2.871 1 98.25 252 ARG B CA 1
ATOM 4952 C C . ARG B 1 252 ? -9.852 19.938 -3.93 1 98.25 252 ARG B C 1
ATOM 4954 O O . ARG B 1 252 ? -8.734 20.312 -4.297 1 98.25 252 ARG B O 1
ATOM 4961 N N . ASP B 1 253 ? -10.391 18.922 -4.434 1 97.62 253 ASP B N 1
ATOM 4962 C CA . ASP B 1 253 ? -9.727 17.969 -5.316 1 97.62 253 ASP B CA 1
ATOM 4963 C C . ASP B 1 253 ? -9.141 18.672 -6.543 1 97.62 253 ASP B C 1
ATOM 4965 O O . ASP B 1 253 ? -8.008 18.391 -6.941 1 97.62 253 ASP B O 1
ATOM 4969 N N . GLU B 1 254 ? -9.922 19.531 -7.16 1 98.06 254 GLU B N 1
ATOM 4970 C CA . GLU B 1 254 ? -9.492 20.219 -8.375 1 98.06 254 GLU B CA 1
ATOM 4971 C C . GLU B 1 254 ? -8.211 21.016 -8.133 1 98.06 254 GLU B C 1
ATOM 4973 O O . GLU B 1 254 ? -7.312 21.031 -8.969 1 98.06 254 GLU B O 1
ATOM 4978 N N . VAL B 1 255 ? -8.133 21.625 -6.98 1 98.62 255 VAL B N 1
ATOM 4979 C CA . VAL B 1 255 ? -6.992 22.469 -6.652 1 98.62 255 VAL B CA 1
ATOM 4980 C C . VAL B 1 255 ? -5.75 21.594 -6.445 1 98.62 255 VAL B C 1
ATOM 4982 O O . VAL B 1 255 ? -4.672 21.922 -6.945 1 98.62 255 VAL B O 1
ATOM 4985 N N . ILE B 1 256 ? -5.891 20.5 -5.75 1 98.69 256 ILE B N 1
ATOM 4986 C CA . ILE B 1 256 ? -4.781 19.594 -5.5 1 98.69 256 ILE B CA 1
ATOM 4987 C C . ILE B 1 256 ? -4.297 18.984 -6.816 1 98.69 256 ILE B C 1
ATOM 4989 O O . ILE B 1 256 ? -3.092 18.938 -7.078 1 98.69 256 ILE B O 1
ATOM 4993 N N . THR B 1 257 ? -5.242 18.562 -7.641 1 98.38 257 THR B N 1
ATOM 4994 C CA . THR B 1 257 ? -4.934 17.922 -8.914 1 98.38 257 THR B CA 1
ATOM 4995 C C . THR B 1 257 ? -4.191 18.891 -9.836 1 98.38 257 THR B C 1
ATOM 4997 O O . THR B 1 257 ? -3.195 18.516 -10.461 1 98.38 257 THR B O 1
ATOM 5000 N N . GLU B 1 258 ? -4.664 20.094 -9.891 1 98.44 258 GLU B N 1
ATOM 5001 C CA . GLU B 1 258 ? -4.004 21.094 -10.711 1 98.44 258 GLU B CA 1
ATOM 5002 C C . GLU B 1 258 ? -2.586 21.375 -10.219 1 98.44 258 GLU B C 1
ATOM 5004 O O . GLU B 1 258 ? -1.661 21.516 -11.016 1 98.44 258 GLU B O 1
ATOM 5009 N N . LEU B 1 259 ? -2.43 21.438 -8.922 1 98.69 259 LEU B N 1
ATOM 5010 C CA . LEU B 1 259 ? -1.114 21.641 -8.328 1 98.69 259 LEU B CA 1
ATOM 5011 C C . LEU B 1 259 ? -0.139 20.562 -8.766 1 98.69 259 LEU B C 1
ATOM 5013 O O . LEU B 1 259 ? 0.983 20.859 -9.18 1 98.69 259 LEU B O 1
ATOM 5017 N N . ILE B 1 260 ? -0.577 19.344 -8.75 1 98.44 260 ILE B N 1
ATOM 5018 C CA . ILE B 1 260 ? 0.28 18.203 -9.047 1 98.44 260 ILE B CA 1
ATOM 5019 C C . ILE B 1 260 ? 0.551 18.141 -10.547 1 98.44 260 ILE B C 1
ATOM 5021 O O . ILE B 1 260 ? 1.701 18 -10.977 1 98.44 260 ILE B O 1
ATOM 5025 N N . LYS B 1 261 ? -0.434 18.297 -11.375 1 97.56 261 LYS B N 1
ATOM 5026 C CA . LYS B 1 261 ? -0.33 18.078 -12.812 1 97.56 261 LYS B CA 1
ATOM 5027 C C . LYS B 1 261 ? 0.33 19.266 -13.516 1 97.56 261 LYS B C 1
ATOM 5029 O O . LYS B 1 261 ? 1.038 19.078 -14.508 1 97.56 261 LYS B O 1
ATOM 5034 N N . ASN B 1 262 ? 0.122 20.406 -12.945 1 97.25 262 ASN B N 1
ATOM 5035 C CA . ASN B 1 262 ? 0.527 21.594 -13.695 1 97.25 262 ASN B CA 1
ATOM 5036 C C . ASN B 1 262 ? 1.849 22.156 -13.18 1 97.25 262 ASN B C 1
ATOM 5038 O O . ASN B 1 262 ? 2.385 23.109 -13.75 1 97.25 262 ASN B O 1
ATOM 5042 N N . SER B 1 263 ? 2.336 21.625 -12.102 1 97.38 263 SER B N 1
ATOM 5043 C CA . SER B 1 263 ? 3.645 22.062 -11.625 1 97.38 263 SER B CA 1
ATOM 5044 C C . SER B 1 263 ? 4.754 21.172 -12.172 1 97.38 263 SER B C 1
ATOM 5046 O O . SER B 1 263 ? 5.02 20.094 -11.625 1 97.38 263 SER B O 1
ATOM 5048 N N . LYS B 1 264 ? 5.535 21.641 -13.062 1 94 264 LYS B N 1
ATOM 5049 C CA . LYS B 1 264 ? 6.504 20.828 -13.781 1 94 264 LYS B CA 1
ATOM 5050 C C . LYS B 1 264 ? 7.828 20.75 -13.023 1 94 264 LYS B C 1
ATOM 5052 O O . LYS B 1 264 ? 8.625 19.844 -13.258 1 94 264 LYS B O 1
ATOM 5057 N N . ASP B 1 265 ? 8.047 21.781 -12.227 1 97.81 265 ASP B N 1
ATOM 5058 C CA . ASP B 1 265 ? 9.273 21.797 -11.438 1 97.81 265 ASP B CA 1
ATOM 5059 C C . ASP B 1 265 ? 8.977 22.062 -9.961 1 97.81 265 ASP B C 1
ATOM 5061 O O . ASP B 1 265 ? 7.898 22.547 -9.625 1 97.81 265 ASP B O 1
ATOM 5065 N N . ILE B 1 266 ? 9.953 21.812 -9.109 1 98.62 266 ILE B N 1
ATOM 5066 C CA . ILE B 1 266 ? 9.758 21.812 -7.66 1 98.62 266 ILE B CA 1
ATOM 5067 C C . ILE B 1 266 ? 9.531 23.25 -7.184 1 98.62 266 ILE B C 1
ATOM 5069 O O . ILE B 1 266 ? 8.773 23.484 -6.238 1 98.62 266 ILE B O 1
ATOM 5073 N N . LEU B 1 267 ? 10.164 24.219 -7.812 1 98 267 LEU B N 1
ATOM 5074 C CA . LEU B 1 267 ? 9.992 25.609 -7.387 1 98 267 LEU B CA 1
ATOM 5075 C C . LEU B 1 267 ? 8.555 26.062 -7.617 1 98 267 LEU B C 1
ATOM 5077 O O . LEU B 1 267 ? 7.938 26.641 -6.723 1 98 267 LEU B O 1
ATOM 5081 N N . SER B 1 268 ? 8.07 25.812 -8.867 1 97.62 268 SER B N 1
ATOM 5082 C CA . SER B 1 268 ? 6.688 26.156 -9.148 1 97.62 268 SER B CA 1
ATOM 5083 C C . SER B 1 268 ? 5.723 25.391 -8.25 1 97.62 268 SER B C 1
ATOM 5085 O O . SER B 1 268 ? 4.707 25.938 -7.816 1 97.62 268 SER B O 1
ATOM 5087 N N . PHE B 1 269 ? 6.023 24.141 -7.965 1 98.62 269 PHE B N 1
ATOM 5088 C CA . PHE B 1 269 ? 5.18 23.297 -7.129 1 98.62 269 PHE B CA 1
ATOM 5089 C C . PHE B 1 269 ? 5.082 23.859 -5.715 1 98.62 269 PHE B C 1
ATOM 5091 O O . PHE B 1 269 ? 3.982 24.078 -5.203 1 98.62 269 PHE B O 1
ATOM 5098 N N . GLN B 1 270 ? 6.184 24.125 -5.09 1 97.69 270 GLN B N 1
ATOM 5099 C CA . GLN B 1 270 ? 6.176 24.562 -3.703 1 97.69 270 GLN B CA 1
ATOM 5100 C C . GLN B 1 270 ? 5.598 25.984 -3.584 1 97.69 270 GLN B C 1
ATOM 5102 O O . GLN B 1 270 ? 4.902 26.281 -2.615 1 97.69 270 GLN B O 1
ATOM 5107 N N . ASN B 1 271 ? 5.934 26.859 -4.59 1 96.5 271 ASN B N 1
ATOM 5108 C CA . ASN B 1 271 ? 5.387 28.219 -4.555 1 96.5 271 ASN B CA 1
ATOM 5109 C C . ASN B 1 271 ? 3.865 28.203 -4.676 1 96.5 271 ASN B C 1
ATOM 5111 O O . ASN B 1 271 ? 3.178 28.922 -3.938 1 96.5 271 ASN B O 1
ATOM 5115 N N . ARG B 1 272 ? 3.383 27.406 -5.582 1 97.56 272 ARG B N 1
ATOM 5116 C CA . ARG B 1 272 ? 1.937 27.312 -5.75 1 97.56 272 ARG B CA 1
ATOM 5117 C C . ARG B 1 272 ? 1.281 26.703 -4.516 1 97.56 272 ARG B C 1
ATOM 5119 O O . ARG B 1 272 ? 0.205 27.141 -4.098 1 97.56 272 ARG B O 1
ATOM 5126 N N . MET B 1 273 ? 1.904 25.75 -3.947 1 98.69 273 MET B N 1
ATOM 5127 C CA . MET B 1 273 ? 1.393 25.094 -2.748 1 98.69 273 MET B CA 1
ATOM 5128 C C . MET B 1 273 ? 1.272 26.078 -1.593 1 98.69 273 MET B C 1
ATOM 5130 O O . MET B 1 273 ? 0.289 26.047 -0.851 1 98.69 273 MET B O 1
ATOM 5134 N N . GLN B 1 274 ? 2.262 26.922 -1.43 1 97.19 274 GLN B N 1
ATOM 5135 C CA . GLN B 1 274 ? 2.342 27.812 -0.285 1 97.19 274 GLN B CA 1
ATOM 5136 C C . GLN B 1 274 ? 1.472 29.047 -0.497 1 97.19 274 GLN B C 1
ATOM 5138 O O . GLN B 1 274 ? 1.191 29.797 0.449 1 97.19 274 GLN B O 1
ATOM 5143 N N . GLY B 1 275 ? 1.026 29.328 -1.777 1 95.38 275 GLY B N 1
ATOM 5144 C CA . GLY B 1 275 ? 0.098 30.422 -2.055 1 95.38 275 GLY B CA 1
ATOM 5145 C C . GLY B 1 275 ? 0.753 31.609 -2.738 1 95.38 275 GLY B C 1
ATOM 5146 O O . GLY B 1 275 ? 1.979 31.734 -2.725 1 95.38 275 GLY B O 1
ATOM 5147 N N . ASP B 1 276 ? -0.023 32.312 -3.445 1 92.19 276 ASP B N 1
ATOM 5148 C CA . ASP B 1 276 ? 0.289 33.594 -4.059 1 92.19 276 ASP B CA 1
ATOM 5149 C C . ASP B 1 276 ? -0.728 34.656 -3.65 1 92.19 276 ASP B C 1
ATOM 5151 O O . ASP B 1 276 ? -1.608 35 -4.438 1 92.19 276 ASP B O 1
ATOM 5155 N N . PHE B 1 277 ? -0.508 35.219 -2.48 1 90.69 277 PHE B N 1
ATOM 5156 C CA . PHE B 1 277 ? -1.513 36.031 -1.82 1 90.69 277 PHE B CA 1
ATOM 5157 C C . PHE B 1 277 ? -1.786 37.312 -2.623 1 90.69 277 PHE B C 1
ATOM 5159 O O . PHE B 1 277 ? -2.938 37.719 -2.768 1 90.69 277 PHE B O 1
ATOM 5166 N N . PRO B 1 278 ? -0.741 37.969 -3.109 1 88.56 278 PRO B N 1
ATOM 5167 C CA . PRO B 1 278 ? -1.008 39.188 -3.889 1 88.56 278 PRO B CA 1
ATOM 5168 C C . PRO B 1 278 ? -2.01 38.938 -5.016 1 88.56 278 PRO B C 1
ATOM 5170 O O . PRO B 1 278 ? -2.738 39.875 -5.398 1 88.56 278 PRO B O 1
ATOM 5173 N N . THR B 1 279 ? -2.115 37.719 -5.555 1 91.31 279 THR B N 1
ATOM 5174 C CA . THR B 1 279 ? -3.014 37.438 -6.668 1 91.31 279 THR B CA 1
ATOM 5175 C C . THR B 1 279 ? -4.309 36.812 -6.168 1 91.31 279 THR B C 1
ATOM 5177 O O . THR B 1 279 ? -5.141 36.375 -6.965 1 91.31 279 THR B O 1
ATOM 5180 N N . GLY B 1 280 ? -4.414 36.656 -4.879 1 93.38 280 GLY B N 1
ATOM 5181 C CA . GLY B 1 280 ? -5.641 36.156 -4.297 1 93.38 280 GLY B CA 1
ATOM 5182 C C . GLY B 1 280 ? -5.66 34.625 -4.203 1 93.38 280 GLY B C 1
ATOM 5183 O O . GLY B 1 280 ? -6.707 34.031 -3.934 1 93.38 280 GLY B O 1
ATOM 5184 N N . TYR B 1 281 ? -4.578 34 -4.414 1 95.88 281 TYR B N 1
ATOM 5185 C CA . TYR B 1 281 ? -4.5 32.531 -4.371 1 95.88 281 TYR B CA 1
ATOM 5186 C C . TYR B 1 281 ? -4.008 32.062 -3.012 1 95.88 281 TYR B C 1
ATOM 5188 O O . TYR B 1 281 ? -2.861 32.312 -2.633 1 95.88 281 TYR B O 1
ATOM 5196 N N . LEU B 1 282 ? -4.777 31.312 -2.305 1 96.56 282 LEU B N 1
ATOM 5197 C CA . LEU B 1 282 ? -4.516 30.938 -0.921 1 96.56 282 LEU B CA 1
ATOM 5198 C C . LEU B 1 282 ? -3.488 29.812 -0.854 1 96.56 282 LEU B C 1
ATOM 5200 O O . LEU B 1 282 ? -2.623 29.812 0.023 1 96.56 282 LEU B O 1
ATOM 5204 N N . GLY B 1 283 ? -3.549 28.891 -1.885 1 97.75 283 GLY B N 1
ATOM 5205 C CA . GLY B 1 283 ? -2.711 27.703 -1.839 1 97.75 283 GLY B CA 1
ATOM 5206 C C . GLY B 1 283 ? -3.199 26.672 -0.846 1 97.75 283 GLY B C 1
ATOM 5207 O O . GLY B 1 283 ? -3.766 27.016 0.193 1 97.75 283 GLY B O 1
ATOM 5208 N N . VAL B 1 284 ? -2.877 25.406 -1.115 1 98.75 284 VAL B N 1
ATOM 5209 C CA . VAL B 1 284 ? -3.424 24.328 -0.294 1 98.75 284 VAL B CA 1
ATOM 5210 C C . VAL B 1 284 ? -2.771 24.344 1.086 1 98.75 284 VAL B C 1
ATOM 5212 O O . VAL B 1 284 ? -3.379 23.922 2.072 1 98.75 284 VAL B O 1
ATOM 5215 N N . HIS B 1 285 ? -1.53 24.844 1.185 1 98.75 285 HIS B N 1
ATOM 5216 C CA . HIS B 1 285 ? -0.853 24.938 2.473 1 98.75 285 HIS B CA 1
ATOM 5217 C C . HIS B 1 285 ? -1.596 25.875 3.422 1 98.75 285 HIS B C 1
ATOM 5219 O O . HIS B 1 285 ? -1.994 25.469 4.516 1 98.75 285 HIS B O 1
ATOM 5225 N N . SER B 1 286 ? -1.862 27.062 2.955 1 98 286 SER B N 1
ATOM 5226 C CA . SER B 1 286 ? -2.586 28.031 3.781 1 98 286 SER B CA 1
ATOM 5227 C C . SER B 1 286 ? -4.047 27.625 3.947 1 98 286 SER B C 1
ATOM 5229 O O . SER B 1 286 ? -4.637 27.828 5.008 1 98 286 SER B O 1
ATOM 5231 N N . ALA B 1 287 ? -4.598 27.078 2.92 1 98.62 287 ALA B N 1
ATOM 5232 C CA . ALA B 1 287 ? -5.988 26.641 2.996 1 98.62 287 ALA B CA 1
ATOM 5233 C C . ALA B 1 287 ? -6.184 25.641 4.137 1 98.62 287 ALA B C 1
ATOM 5235 O O . ALA B 1 287 ? -7.172 25.719 4.871 1 98.62 287 ALA B O 1
ATOM 5236 N N . GLY B 1 288 ? -5.258 24.688 4.219 1 98.62 288 GLY B N 1
ATOM 5237 C CA . GLY B 1 288 ? -5.336 23.734 5.305 1 98.62 288 GLY B CA 1
ATOM 5238 C C . GLY B 1 288 ? -5.246 24.375 6.676 1 98.62 288 GLY B C 1
ATOM 5239 O O . GLY B 1 288 ? -6.004 24.031 7.582 1 98.62 288 GLY B O 1
ATOM 5240 N N . HIS B 1 289 ? -4.344 25.344 6.863 1 98.62 289 HIS B N 1
ATOM 5241 C CA . HIS B 1 289 ? -4.211 26.047 8.133 1 98.62 289 HIS B CA 1
ATOM 5242 C C . HIS B 1 289 ? -5.492 26.797 8.484 1 98.62 289 HIS B C 1
ATOM 5244 O O . HIS B 1 289 ? -5.977 26.719 9.617 1 98.62 289 HIS B O 1
ATOM 5250 N N . TYR B 1 290 ? -6.062 27.391 7.547 1 98.31 290 TYR B N 1
ATOM 5251 C CA . TYR B 1 290 ? -7.215 28.25 7.812 1 98.31 290 TYR B CA 1
ATOM 5252 C C . TYR B 1 290 ? -8.5 27.422 7.844 1 98.31 290 TYR B C 1
ATOM 5254 O O . TYR B 1 290 ? -9.539 27.906 8.312 1 98.31 290 TYR B O 1
ATOM 5262 N N . THR B 1 291 ? -8.398 26.188 7.312 1 98.75 291 THR B N 1
ATOM 5263 C CA . THR B 1 291 ? -9.492 25.266 7.578 1 98.75 291 THR B CA 1
ATOM 5264 C C . THR B 1 291 ? -9.625 25 9.07 1 98.75 291 THR B C 1
ATOM 5266 O O . THR B 1 291 ? -10.734 24.922 9.602 1 98.75 291 THR B O 1
ATOM 5269 N N . VAL B 1 292 ? -8.523 24.859 9.75 1 98.62 292 VAL B N 1
ATOM 5270 C CA . VAL B 1 292 ? -8.516 24.656 11.195 1 98.62 292 VAL B CA 1
ATOM 5271 C C . VAL B 1 292 ? -8.859 25.969 11.898 1 98.62 292 VAL B C 1
ATOM 5273 O O . VAL B 1 292 ? -9.766 26.016 12.727 1 98.62 292 VAL B O 1
ATOM 5276 N N . GLY B 1 293 ? -8.242 26.984 11.531 1 97.88 293 GLY B N 1
ATOM 5277 C CA . GLY B 1 293 ? -8.477 28.328 12.047 1 97.88 293 GLY B CA 1
ATOM 5278 C C . GLY B 1 293 ? -8.227 28.438 13.539 1 97.88 293 GLY B C 1
ATOM 5279 O O . GLY B 1 293 ? -7.402 27.719 14.094 1 97.88 293 GLY B O 1
ATOM 5280 N N . GLY B 1 294 ? -8.898 29.391 14.125 1 97.56 294 GLY B N 1
ATOM 5281 C CA . GLY B 1 294 ? -8.695 29.641 15.539 1 97.56 294 GLY B CA 1
ATOM 5282 C C . GLY B 1 294 ? -7.391 30.359 15.836 1 97.56 294 GLY B C 1
ATOM 5283 O O . GLY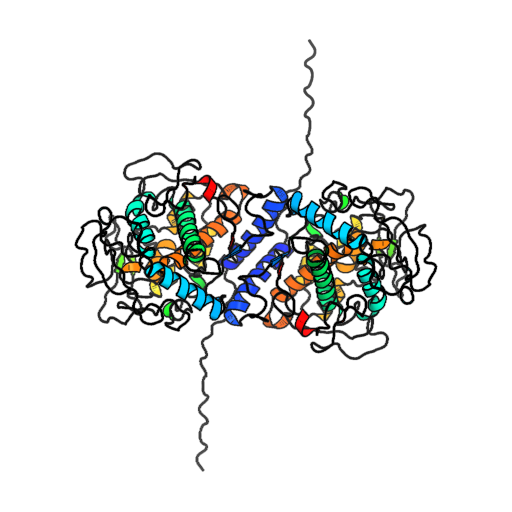 B 1 294 ? -6.762 30.906 14.938 1 97.56 294 GLY B O 1
ATOM 5284 N N . ASP B 1 295 ? -7.059 30.406 17.109 1 97.75 295 ASP B N 1
ATOM 5285 C CA . ASP B 1 295 ? -5.84 31.062 17.562 1 97.75 295 ASP B CA 1
ATOM 5286 C C . ASP B 1 295 ? -4.598 30.344 17.031 1 97.75 295 ASP B C 1
A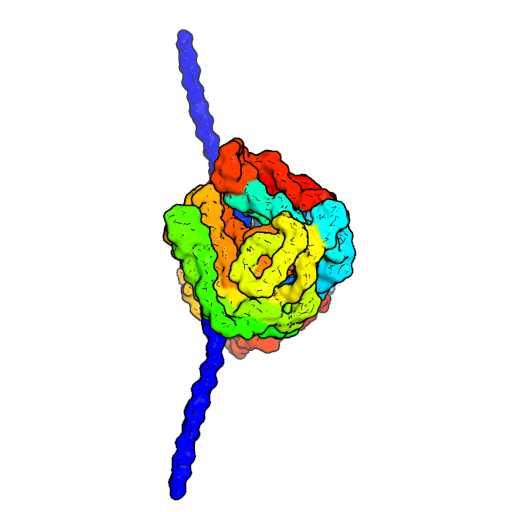TOM 5288 O O . ASP B 1 295 ? -3.797 30.938 16.312 1 97.75 295 ASP B O 1
ATOM 5292 N N . GLN B 1 296 ? -4.52 29.078 17.281 1 98.06 296 GLN B N 1
ATOM 5293 C CA . GLN B 1 296 ? -3.314 28.328 16.953 1 98.06 296 GLN B CA 1
ATOM 5294 C C . GLN B 1 296 ? -3.227 28.031 15.461 1 98.06 296 GLN B C 1
ATOM 5296 O O . GLN B 1 296 ? -2.217 28.344 14.82 1 98.06 296 GLN B O 1
ATOM 5301 N N . GLY B 1 297 ? -4.305 27.594 14.875 1 97.75 297 GLY B N 1
ATOM 5302 C CA . GLY B 1 297 ? -4.297 27.141 13.492 1 97.75 297 GLY B CA 1
ATOM 5303 C C . GLY B 1 297 ? -4.055 28.266 12.5 1 97.75 297 GLY B C 1
ATOM 5304 O O . GLY B 1 297 ? -3.533 28.031 11.406 1 97.75 297 GLY B O 1
ATOM 5305 N N . SER B 1 298 ? -4.348 29.5 12.883 1 97.19 298 SER B N 1
ATOM 5306 C CA . SER B 1 298 ? -4.234 30.641 11.961 1 97.19 298 SER B CA 1
ATOM 5307 C C . SER B 1 298 ? -2.887 31.344 12.109 1 97.19 298 SER B C 1
ATOM 5309 O O . SER B 1 298 ? -2.57 32.25 11.352 1 97.19 298 SER B O 1
ATOM 5311 N N . ASP B 1 299 ? -2.105 30.953 13.102 1 97.69 299 ASP B N 1
ATOM 5312 C CA . ASP B 1 299 ? -0.843 31.609 13.422 1 97.69 299 ASP B CA 1
ATOM 5313 C C . ASP B 1 299 ? 0.312 31 12.625 1 97.69 299 ASP B C 1
ATOM 5315 O O . ASP B 1 299 ? 0.665 29.844 12.82 1 97.69 299 ASP B O 1
ATOM 5319 N N . PHE B 1 300 ? 0.922 31.75 11.836 1 96.06 300 PHE B N 1
ATOM 5320 C CA . PHE B 1 300 ? 1.973 31.312 10.93 1 96.06 300 PHE B CA 1
ATOM 5321 C C . PHE B 1 300 ? 3.113 30.641 11.688 1 96.06 300 PHE B C 1
ATOM 5323 O O . PHE B 1 300 ? 3.732 29.703 11.195 1 96.06 300 PHE B O 1
ATOM 5330 N N . PHE B 1 301 ? 3.393 31.094 12.844 1 97.88 301 PHE B N 1
ATOM 5331 C CA . PHE B 1 301 ? 4.512 30.594 13.641 1 97.88 301 PHE B CA 1
ATOM 5332 C C . PHE B 1 301 ? 4.062 29.484 14.578 1 97.88 301 PHE B C 1
ATOM 5334 O O . PHE B 1 301 ? 4.719 28.453 14.68 1 97.88 301 PHE B O 1
ATOM 5341 N N . ASN B 1 302 ? 2.912 29.688 15.188 1 97.25 302 ASN B N 1
ATOM 5342 C CA . ASN B 1 302 ? 2.49 28.922 16.344 1 97.25 302 ASN B CA 1
ATOM 5343 C C . ASN B 1 302 ? 1.485 27.828 15.961 1 97.25 302 ASN B C 1
ATOM 5345 O O . ASN B 1 302 ? 0.969 27.125 16.828 1 97.25 302 ASN B O 1
ATOM 5349 N N . SER B 1 303 ? 1.264 27.562 14.711 1 98.38 303 SER B N 1
ATOM 5350 C CA . SER B 1 303 ? 0.218 26.656 14.242 1 98.38 303 SER B CA 1
ATOM 5351 C C . SER B 1 303 ? 0.437 25.234 14.758 1 98.38 303 SER B C 1
ATOM 5353 O O . SER B 1 303 ? -0.523 24.5 14.977 1 98.38 303 SER B O 1
ATOM 5355 N N . PRO B 1 304 ? 1.694 24.766 15.078 1 98.56 304 PRO B N 1
ATOM 5356 C CA . PRO B 1 304 ? 1.854 23.406 15.609 1 98.56 304 PRO B CA 1
ATOM 5357 C C . PRO B 1 304 ? 1.26 23.25 17 1 98.56 304 PRO B C 1
ATOM 5359 O O . PRO B 1 304 ? 1.152 22.125 17.5 1 98.56 304 PRO B O 1
ATOM 5362 N N . SER B 1 305 ? 0.87 24.359 17.641 1 98.25 305 SER B N 1
ATOM 5363 C CA . SER B 1 305 ? 0.258 24.281 18.953 1 98.25 305 SER B CA 1
ATOM 5364 C C . SER B 1 305 ? -1.101 23.594 18.891 1 98.25 305 SER B C 1
ATOM 5366 O O . SER B 1 305 ? -1.639 23.172 19.922 1 98.25 305 SER B O 1
ATOM 5368 N N . ASP B 1 306 ? -1.678 23.547 17.766 1 98.62 306 ASP B N 1
ATOM 5369 C CA . ASP B 1 306 ? -2.838 22.703 17.531 1 98.62 306 ASP B CA 1
ATOM 5370 C C . ASP B 1 306 ? -2.416 21.344 16.969 1 98.62 306 ASP B C 1
ATOM 5372 O O . ASP B 1 306 ? -1.817 21.266 15.898 1 98.62 306 ASP B O 1
ATOM 5376 N N . PRO B 1 307 ? -2.826 20.266 17.625 1 98.75 307 PRO B N 1
ATOM 5377 C CA . PRO B 1 307 ? -2.479 18.938 17.109 1 98.75 307 PRO B CA 1
ATOM 5378 C C . PRO B 1 307 ? -2.947 18.719 15.672 1 98.75 307 PRO B C 1
ATOM 5380 O O . PRO B 1 307 ? -2.414 17.844 14.977 1 98.75 307 PRO B O 1
ATOM 5383 N N . ALA B 1 308 ? -3.9 19.5 15.164 1 98.88 308 ALA B N 1
ATOM 5384 C CA . ALA B 1 308 ? -4.379 19.375 13.781 1 98.88 308 ALA B CA 1
ATOM 5385 C C . ALA B 1 308 ? -3.256 19.656 12.789 1 98.88 308 ALA B C 1
ATOM 5387 O O . ALA B 1 308 ? -3.307 19.203 11.641 1 98.88 308 ALA B O 1
ATOM 5388 N N . PHE B 1 309 ? -2.252 20.375 13.242 1 98.88 309 PHE B N 1
ATOM 5389 C CA . PHE B 1 309 ? -1.105 20.75 12.414 1 98.88 309 PHE B CA 1
ATOM 5390 C C . PHE B 1 309 ? -0.494 19.5 11.766 1 98.88 309 PHE B C 1
ATOM 5392 O O . PHE B 1 309 ? -0.16 19.516 10.578 1 98.88 309 PHE B O 1
ATOM 5399 N N . TYR B 1 310 ? -0.356 18.469 12.477 1 98.94 310 TYR B N 1
ATOM 5400 C CA . TYR B 1 310 ? 0.394 17.297 12.039 1 98.94 310 TYR B CA 1
ATOM 5401 C C . TYR B 1 310 ? -0.394 16.5 11.008 1 98.94 310 TYR B C 1
ATOM 5403 O O . TYR B 1 310 ? 0.188 15.891 10.109 1 98.94 310 TYR B O 1
ATOM 5411 N N . PHE B 1 311 ? -1.744 16.484 11.125 1 98.81 311 PHE B N 1
ATOM 5412 C CA . PHE B 1 311 ? -2.59 15.891 10.102 1 98.81 311 PHE B CA 1
ATOM 5413 C C . PHE B 1 311 ? -2.502 16.688 8.797 1 98.81 311 PHE B C 1
ATOM 5415 O O . PHE B 1 311 ? -2.4 16.094 7.719 1 98.81 311 PHE B O 1
ATOM 5422 N N . HIS B 1 312 ? -2.568 17.984 8.953 1 98.88 312 HIS B N 1
ATOM 5423 C CA . HIS B 1 312 ? -2.475 18.891 7.816 1 98.88 312 HIS B CA 1
ATOM 5424 C C . HIS B 1 312 ? -1.14 18.734 7.094 1 98.88 312 HIS B C 1
ATOM 5426 O O . HIS B 1 312 ? -1.103 18.625 5.867 1 98.88 312 HIS B O 1
ATOM 5432 N N . HIS B 1 313 ? -0.099 18.656 7.828 1 98.94 313 HIS B N 1
ATOM 5433 C CA . HIS B 1 313 ? 1.212 18.594 7.191 1 98.94 313 HIS B CA 1
ATOM 5434 C C . HIS B 1 313 ? 1.532 17.188 6.73 1 98.94 313 HIS B C 1
ATOM 5436 O O . HIS B 1 313 ? 2.393 16.984 5.867 1 98.94 313 HIS B O 1
ATOM 5442 N N . ALA B 1 314 ? 0.874 16.219 7.32 1 98.88 314 ALA B N 1
ATOM 5443 C CA . ALA B 1 314 ? 0.929 14.898 6.688 1 98.88 314 ALA B CA 1
ATOM 5444 C C . ALA B 1 314 ? 0.291 14.938 5.301 1 98.88 314 ALA B C 1
ATOM 5446 O O . ALA B 1 314 ? 0.782 14.297 4.367 1 98.88 314 ALA B O 1
ATOM 5447 N N . GLN B 1 315 ? -0.762 15.664 5.141 1 98.88 315 GLN B N 1
ATOM 5448 C CA . GLN B 1 315 ? -1.387 15.828 3.832 1 98.88 315 GLN B CA 1
ATOM 5449 C C . GLN B 1 315 ? -0.498 16.641 2.896 1 98.88 315 GLN B C 1
ATOM 5451 O O . GLN B 1 315 ? -0.48 16.406 1.688 1 98.88 315 GLN B O 1
ATOM 5456 N N . ILE B 1 316 ? 0.199 17.609 3.404 1 98.94 316 ILE B N 1
ATOM 5457 C CA . ILE B 1 316 ? 1.18 18.344 2.619 1 98.94 316 ILE B CA 1
ATOM 5458 C C . ILE B 1 316 ? 2.246 17.391 2.088 1 98.94 316 ILE B C 1
ATOM 5460 O O . ILE B 1 316 ? 2.551 17.391 0.894 1 98.94 316 ILE B O 1
ATOM 5464 N N . ASP B 1 317 ? 2.77 16.594 3.006 1 98.88 317 ASP B N 1
ATOM 5465 C CA . ASP B 1 317 ? 3.777 15.609 2.627 1 98.88 317 ASP B CA 1
ATOM 5466 C C . ASP B 1 317 ? 3.223 14.625 1.598 1 98.88 317 ASP B C 1
ATOM 5468 O O . ASP B 1 317 ? 3.906 14.281 0.631 1 98.88 317 ASP B O 1
ATOM 5472 N N . ARG B 1 318 ? 2.037 14.172 1.824 1 98.75 318 ARG B N 1
ATOM 5473 C CA . ARG B 1 318 ? 1.397 13.258 0.88 1 98.75 318 ARG B CA 1
ATOM 5474 C C . ARG B 1 318 ? 1.279 13.898 -0.5 1 98.75 318 ARG B C 1
ATOM 5476 O O . ARG B 1 318 ? 1.493 13.234 -1.517 1 98.75 318 ARG B O 1
ATOM 5483 N N . THR B 1 319 ? 0.877 15.117 -0.526 1 98.88 319 THR B N 1
ATOM 5484 C CA . THR B 1 319 ? 0.731 15.82 -1.796 1 98.88 319 THR B CA 1
ATOM 5485 C C . THR B 1 319 ? 2.072 15.906 -2.52 1 98.88 319 THR B C 1
ATOM 5487 O O . THR B 1 319 ? 2.145 15.688 -3.73 1 98.88 319 THR B O 1
ATOM 5490 N N . TRP B 1 320 ? 3.094 16.219 -1.768 1 98.94 320 TRP B N 1
ATOM 5491 C CA . TRP B 1 320 ? 4.434 16.234 -2.346 1 98.94 320 TRP B CA 1
ATOM 5492 C C . TRP B 1 320 ? 4.836 14.828 -2.803 1 98.94 320 TRP B C 1
ATOM 5494 O O . TRP B 1 320 ? 5.402 14.664 -3.887 1 98.94 320 TRP B O 1
ATOM 5504 N N . TRP B 1 321 ? 4.551 13.867 -2.018 1 98.69 321 TRP B N 1
ATOM 5505 C CA . TRP B 1 321 ? 4.805 12.461 -2.32 1 98.69 321 TRP B CA 1
ATOM 5506 C C . TRP B 1 321 ? 4.145 12.055 -3.635 1 98.69 321 TRP B C 1
ATOM 5508 O O . TRP B 1 321 ? 4.766 11.398 -4.473 1 98.69 321 TRP B O 1
ATOM 5518 N N . ILE B 1 322 ? 2.928 12.469 -3.791 1 98.44 322 ILE B N 1
ATOM 5519 C CA . ILE B 1 322 ? 2.203 12.18 -5.023 1 98.44 322 ILE B CA 1
ATOM 5520 C C . ILE B 1 322 ? 2.908 12.844 -6.203 1 98.44 322 ILE B C 1
ATOM 5522 O O . ILE B 1 322 ? 3.148 12.203 -7.23 1 98.44 322 ILE B O 1
ATOM 5526 N N . TRP B 1 323 ? 3.232 14.109 -6.035 1 98.81 323 TRP B N 1
ATOM 5527 C CA . TRP B 1 323 ? 3.895 14.859 -7.102 1 98.81 323 TRP B CA 1
ATOM 5528 C C . TRP B 1 323 ? 5.199 14.18 -7.508 1 98.81 323 TRP B C 1
ATOM 5530 O O . TRP B 1 323 ? 5.453 13.969 -8.695 1 98.81 323 TRP B O 1
ATOM 5540 N N . GLN B 1 324 ? 6.047 13.797 -6.578 1 98.69 324 GLN B N 1
ATOM 5541 C CA . GLN B 1 324 ? 7.324 13.141 -6.84 1 98.69 324 GLN B CA 1
ATOM 5542 C C . GLN B 1 324 ? 7.125 11.852 -7.629 1 98.69 324 GLN B C 1
ATOM 5544 O O . GLN B 1 324 ? 7.844 11.594 -8.602 1 98.69 324 GLN B O 1
ATOM 5549 N N . ASN B 1 325 ? 6.148 11.133 -7.266 1 97.06 325 ASN B N 1
ATOM 5550 C CA . ASN B 1 325 ? 6.031 9.758 -7.734 1 97.06 325 ASN B CA 1
ATOM 5551 C C . ASN B 1 325 ? 5.359 9.688 -9.102 1 97.06 325 ASN B C 1
ATOM 5553 O O . ASN B 1 325 ? 5.262 8.617 -9.703 1 97.06 325 ASN B O 1
ATOM 5557 N N . GLN B 1 326 ? 4.871 10.883 -9.562 1 96.19 326 GLN B N 1
ATOM 5558 C CA . GLN B 1 326 ? 4.387 10.906 -10.938 1 96.19 326 GLN B CA 1
ATOM 5559 C C . GLN B 1 326 ? 5.539 10.82 -11.93 1 96.19 326 GLN B C 1
ATOM 5561 O O . GLN B 1 326 ? 5.348 10.414 -13.078 1 96.19 326 GLN B O 1
ATOM 5566 N N . ASP B 1 327 ? 6.707 11.211 -11.57 1 96.12 327 ASP B N 1
ATOM 5567 C CA . ASP B 1 327 ? 7.91 11.25 -12.398 1 96.12 327 ASP B CA 1
ATOM 5568 C C . ASP B 1 327 ? 9.172 11.133 -11.539 1 96.12 327 ASP B C 1
ATOM 5570 O O . ASP B 1 327 ? 9.938 12.086 -11.422 1 96.12 327 ASP B O 1
ATOM 5574 N N . LEU B 1 328 ? 9.391 9.906 -11.062 1 96.19 328 LEU B N 1
ATOM 5575 C CA . LEU B 1 328 ? 10.43 9.672 -10.07 1 96.19 328 LEU B CA 1
ATOM 5576 C C . LEU B 1 328 ? 11.805 10.031 -10.625 1 96.19 328 LEU B C 1
ATOM 5578 O O . LEU B 1 328 ? 12.641 10.586 -9.906 1 96.19 328 LEU B O 1
ATOM 5582 N N . LYS B 1 329 ? 12.062 9.789 -11.852 1 94.31 329 LYS B N 1
ATOM 5583 C CA . LYS B 1 329 ? 13.352 10.055 -12.477 1 94.31 329 LYS B CA 1
ATOM 5584 C C . LYS B 1 329 ? 13.734 11.531 -12.336 1 94.31 329 LYS B C 1
ATOM 5586 O O . LYS B 1 329 ? 14.867 11.859 -11.992 1 94.31 329 LYS B O 1
ATOM 5591 N N . ASN B 1 330 ? 12.727 12.391 -12.516 1 96.5 330 ASN B N 1
ATOM 5592 C CA . ASN B 1 330 ? 13.047 13.82 -12.578 1 96.5 330 ASN B CA 1
ATOM 5593 C C . ASN B 1 330 ? 12.648 14.531 -11.289 1 96.5 330 ASN B C 1
ATOM 5595 O O . ASN B 1 330 ? 13.211 15.578 -10.953 1 96.5 330 ASN B O 1
ATOM 5599 N N . ARG B 1 331 ? 11.695 13.898 -10.508 1 98.25 331 ARG B N 1
ATOM 5600 C CA . ARG B 1 331 ? 11.07 14.688 -9.445 1 98.25 331 ARG B CA 1
ATOM 5601 C C . ARG B 1 331 ? 11.523 14.211 -8.07 1 98.25 331 ARG B C 1
ATOM 5603 O O . ARG B 1 331 ? 11.406 14.945 -7.086 1 98.25 331 ARG B O 1
ATOM 5610 N N . ARG B 1 332 ? 12.055 13.039 -7.93 1 97.75 332 ARG B N 1
ATOM 5611 C CA . ARG B 1 332 ? 12.375 12.508 -6.609 1 97.75 332 ARG B CA 1
ATOM 5612 C C . ARG B 1 332 ? 13.352 13.422 -5.871 1 97.75 332 ARG B C 1
ATOM 5614 O O . ARG B 1 332 ? 13.102 13.797 -4.723 1 97.75 332 ARG B O 1
ATOM 5621 N N . ASN B 1 333 ? 14.43 13.859 -6.555 1 98.25 333 ASN B N 1
ATOM 5622 C CA . ASN B 1 333 ? 15.484 14.625 -5.898 1 98.25 333 ASN B CA 1
ATOM 5623 C C . ASN B 1 333 ? 15.492 16.078 -6.355 1 98.25 333 ASN B C 1
ATOM 5625 O O . ASN B 1 333 ? 16.531 16.75 -6.309 1 98.25 333 ASN B O 1
ATOM 5629 N N . ALA B 1 334 ? 14.32 16.531 -6.867 1 98.69 334 ALA B N 1
ATOM 5630 C CA . ALA B 1 334 ? 14.25 17.922 -7.32 1 98.69 334 ALA B CA 1
ATOM 5631 C C . ALA B 1 334 ? 14.336 18.891 -6.141 1 98.69 334 ALA B C 1
ATOM 5633 O O . ALA B 1 334 ? 13.648 18.703 -5.133 1 98.69 334 ALA B O 1
ATOM 5634 N N . ILE B 1 335 ? 15.203 19.875 -6.191 1 98.44 335 ILE B N 1
ATOM 5635 C CA . ILE B 1 335 ? 15.383 20.906 -5.172 1 98.44 335 ILE B CA 1
ATOM 5636 C C . ILE B 1 335 ? 15.594 22.25 -5.84 1 98.44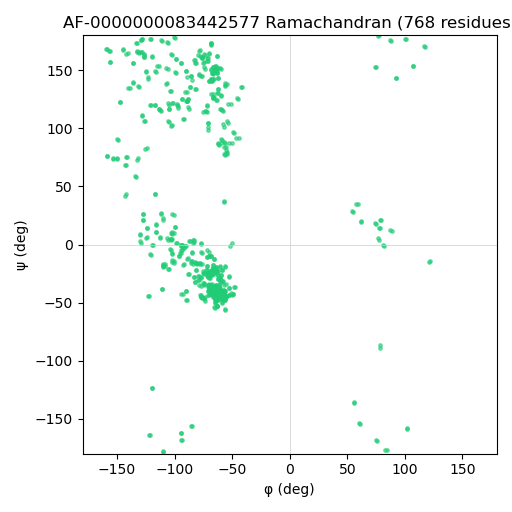 335 ILE B C 1
ATOM 5638 O O . ILE B 1 335 ? 16.25 22.344 -6.883 1 98.44 335 ILE B O 1
ATOM 5642 N N . ASP B 1 336 ? 14.961 23.188 -5.383 1 98.25 336 ASP B N 1
ATOM 5643 C CA . ASP B 1 336 ? 15.102 24.562 -5.855 1 98.25 336 ASP B CA 1
ATOM 5644 C C . ASP B 1 336 ? 14.656 25.562 -4.785 1 98.25 336 ASP B C 1
ATOM 5646 O O . ASP B 1 336 ? 14.102 25.172 -3.756 1 98.25 336 ASP B O 1
ATOM 5650 N N . GLY B 1 337 ? 14.977 26.828 -4.961 1 97.75 337 GLY B N 1
ATOM 5651 C CA . GLY B 1 337 ? 14.734 27.875 -3.979 1 97.75 337 GLY B CA 1
ATOM 5652 C C . GLY B 1 337 ? 15.977 28.25 -3.184 1 97.75 337 GLY B C 1
ATOM 5653 O O . GLY B 1 337 ? 17.047 27.656 -3.381 1 97.75 337 GLY B O 1
ATOM 5654 N N . THR B 1 338 ? 15.805 29.266 -2.307 1 98.12 338 THR B N 1
ATOM 5655 C CA . THR B 1 338 ? 16.922 29.766 -1.526 1 98.12 338 THR B CA 1
ATOM 5656 C C . THR B 1 338 ? 16.766 29.406 -0.052 1 98.12 338 THR B C 1
ATOM 5658 O O . THR B 1 338 ? 15.82 28.719 0.322 1 98.12 338 THR B O 1
ATOM 5661 N N . ILE B 1 339 ? 17.672 29.812 0.816 1 97.56 339 ILE B N 1
ATOM 5662 C CA . ILE B 1 339 ? 17.688 29.328 2.191 1 97.56 339 ILE B CA 1
ATOM 5663 C C . ILE B 1 339 ? 17.188 30.422 3.129 1 97.56 339 ILE B C 1
ATOM 5665 O O . ILE B 1 339 ? 17.234 30.281 4.352 1 97.56 339 ILE B O 1
ATOM 5669 N N . THR B 1 340 ? 16.734 31.641 2.559 1 96.81 340 THR B N 1
ATOM 5670 C CA . THR B 1 340 ? 16.078 32.688 3.348 1 96.81 340 THR B CA 1
ATOM 5671 C C . THR B 1 340 ? 14.625 32.844 2.912 1 96.81 340 THR B C 1
ATOM 5673 O O . THR B 1 340 ? 14.289 32.594 1.752 1 96.81 340 THR B O 1
ATOM 5676 N N . PHE B 1 341 ? 13.773 33.312 3.828 1 95.94 341 PHE B N 1
ATOM 5677 C CA . PHE B 1 341 ? 12.344 33.469 3.592 1 95.94 341 PHE B CA 1
ATOM 5678 C C . PHE B 1 341 ? 12.102 34.406 2.408 1 95.94 341 PHE B C 1
ATOM 5680 O O . PHE B 1 341 ? 12.453 35.594 2.455 1 95.94 341 PHE B O 1
ATOM 5687 N N . LEU B 1 342 ? 11.5 33.844 1.304 1 93.19 342 LEU B N 1
ATOM 5688 C CA . LEU B 1 342 ? 11.172 34.562 0.079 1 93.19 342 LEU B CA 1
ATOM 5689 C C . LEU B 1 342 ? 12.406 35.281 -0.489 1 93.19 342 LEU B C 1
ATOM 5691 O O . LEU B 1 342 ? 12.297 36.344 -1.08 1 93.19 342 LEU B O 1
ATOM 5695 N N . ASN B 1 343 ? 13.547 34.656 -0.177 1 96.12 343 ASN B N 1
ATOM 5696 C CA . ASN B 1 343 ? 14.844 35.156 -0.639 1 96.12 343 ASN B CA 1
ATOM 5697 C C . ASN B 1 343 ? 15.102 36.594 -0.184 1 96.12 343 ASN B C 1
ATOM 5699 O O . ASN B 1 343 ? 15.602 37.406 -0.958 1 96.12 343 ASN B O 1
ATOM 5703 N N . SER B 1 344 ? 14.656 36.875 0.932 1 94.19 344 SER B N 1
ATOM 5704 C CA . SER B 1 344 ? 14.883 38.156 1.566 1 94.19 344 SER B CA 1
ATOM 5705 C C . SER B 1 344 ? 15.477 38 2.961 1 94.19 344 SER B C 1
ATOM 5707 O O . SER B 1 344 ? 14.789 37.562 3.889 1 94.19 344 SER B O 1
ATOM 5709 N N . PRO B 1 345 ? 16.672 38.25 3.223 1 95.75 345 PRO B N 1
ATOM 5710 C CA . PRO B 1 345 ? 17.594 38.812 2.219 1 95.75 345 PRO B CA 1
ATOM 5711 C C . PRO B 1 345 ? 18.016 37.781 1.177 1 95.75 345 PRO B C 1
ATOM 5713 O O . PRO B 1 345 ? 17.812 36.562 1.37 1 95.75 345 PRO B O 1
ATOM 5716 N N . PRO B 1 346 ? 18.547 38.281 0.059 1 96.94 346 PRO B N 1
ATOM 5717 C CA . PRO B 1 346 ? 19.031 37.344 -0.948 1 96.94 346 PRO B CA 1
ATOM 5718 C C . PRO B 1 346 ? 20.047 36.344 -0.384 1 96.94 346 PRO B C 1
ATOM 5720 O O . PRO B 1 346 ? 20.891 36.719 0.448 1 96.94 346 PRO B O 1
ATOM 5723 N N . SER B 1 347 ? 19.906 35.125 -0.787 1 97.88 347 SER B N 1
ATOM 5724 C CA . SER B 1 347 ? 20.781 34.062 -0.304 1 97.88 347 SER B CA 1
ATOM 5725 C C . SER B 1 347 ? 21.062 33.031 -1.397 1 97.88 347 SER B C 1
ATOM 5727 O O . SER B 1 347 ? 20.531 33.156 -2.506 1 97.88 347 SER B O 1
ATOM 5729 N N . ARG B 1 348 ? 22 32.188 -1.175 1 98 348 ARG B N 1
ATOM 5730 C CA . ARG B 1 348 ? 22.328 31.125 -2.113 1 98 348 ARG B CA 1
ATOM 5731 C C . ARG B 1 348 ? 21.156 30.156 -2.277 1 98 348 ARG B C 1
ATOM 5733 O O . ARG B 1 348 ? 20.266 30.109 -1.426 1 98 348 ARG B O 1
ATOM 5740 N N . ASN B 1 349 ? 21.25 29.391 -3.377 1 98.31 349 ASN B N 1
ATOM 5741 C CA . ASN B 1 349 ? 20.281 28.312 -3.568 1 98.31 349 ASN B CA 1
ATOM 5742 C C . ASN B 1 349 ? 20.469 27.203 -2.541 1 98.31 349 ASN B C 1
ATOM 5744 O O . ASN B 1 349 ? 21.594 26.906 -2.133 1 98.31 349 ASN B O 1
ATOM 5748 N N . GLY B 1 350 ? 19.328 26.641 -2.094 1 98.31 350 GLY B N 1
ATOM 5749 C CA . GLY B 1 350 ? 19.422 25.391 -1.333 1 98.31 350 GLY B CA 1
ATOM 5750 C C . GLY B 1 350 ? 19.906 24.219 -2.16 1 98.31 350 GLY B C 1
ATOM 5751 O O . GLY B 1 350 ? 19.781 24.234 -3.387 1 98.31 350 GLY B O 1
ATOM 5752 N N . THR B 1 351 ? 20.531 23.25 -1.506 1 98.56 351 THR B N 1
ATOM 5753 C CA . THR B 1 351 ? 21.047 22.078 -2.193 1 98.56 351 THR B CA 1
ATOM 5754 C C . THR B 1 351 ? 20.656 20.797 -1.456 1 98.56 351 THR B C 1
ATOM 5756 O O . THR B 1 351 ? 20.219 20.844 -0.307 1 98.56 351 THR B O 1
ATOM 5759 N N . LEU B 1 352 ? 20.844 19.688 -2.156 1 98.56 352 LEU B N 1
ATOM 5760 C CA . LEU B 1 352 ? 20.547 18.375 -1.588 1 98.56 352 LEU B CA 1
ATOM 5761 C C . LEU B 1 352 ? 21.469 18.094 -0.407 1 98.56 352 LEU B C 1
ATOM 5763 O O . LEU B 1 352 ? 21.141 17.281 0.466 1 98.56 352 LEU B O 1
ATOM 5767 N N . ASN B 1 353 ? 22.578 18.781 -0.308 1 98.38 353 ASN B N 1
ATOM 5768 C CA . ASN B 1 353 ? 23.578 18.5 0.727 1 98.38 353 ASN B CA 1
ATOM 5769 C C . ASN B 1 353 ? 23.375 19.391 1.95 1 98.38 353 ASN B C 1
ATOM 5771 O O . ASN B 1 353 ? 24.031 19.203 2.977 1 98.38 353 ASN B O 1
ATOM 5775 N N . ASP B 1 354 ? 22.406 20.344 1.861 1 98.62 354 ASP B N 1
ATOM 5776 C CA . ASP B 1 354 ? 22.156 21.203 3.01 1 98.62 354 ASP B CA 1
ATOM 5777 C C . ASP B 1 354 ? 21.594 20.406 4.18 1 98.62 354 ASP B C 1
ATOM 5779 O O . ASP B 1 354 ? 20.797 19.469 3.984 1 98.62 354 ASP B O 1
ATOM 5783 N N . THR B 1 355 ? 21.938 20.844 5.402 1 98.06 355 THR B N 1
ATOM 5784 C CA . THR B 1 355 ? 21.531 20.172 6.629 1 98.06 355 THR B CA 1
ATOM 5785 C C . THR B 1 355 ? 20.109 20.594 7.031 1 98.06 355 THR B C 1
ATOM 5787 O O . THR B 1 355 ? 19.781 21.766 6.992 1 98.06 355 THR B O 1
ATOM 5790 N N . LEU B 1 356 ? 19.312 19.609 7.371 1 98.06 356 LEU B N 1
ATOM 5791 C CA . LEU B 1 356 ? 18.047 19.781 8.07 1 98.06 356 LEU B CA 1
ATOM 5792 C C . LEU B 1 356 ? 18.188 19.453 9.547 1 98.06 356 LEU B C 1
ATOM 5794 O O . LEU B 1 356 ? 18.578 18.328 9.898 1 98.06 356 LEU B O 1
ATOM 5798 N N . THR B 1 357 ? 17.875 20.406 10.383 1 97.5 357 THR B N 1
ATOM 5799 C CA . THR B 1 357 ? 17.953 20.219 11.828 1 97.5 357 THR B CA 1
ATOM 5800 C C . THR B 1 357 ? 16.609 20.547 12.484 1 97.5 357 THR B C 1
ATOM 5802 O O . THR B 1 357 ? 15.867 21.406 12.008 1 97.5 357 THR B O 1
ATOM 5805 N N . LEU B 1 358 ? 16.328 19.844 13.602 1 97.25 358 LEU B N 1
ATOM 5806 C CA . LEU B 1 358 ? 15.133 20.141 14.383 1 97.25 358 LEU B CA 1
ATOM 5807 C C . LEU B 1 358 ? 15.492 20.922 15.641 1 97.25 358 LEU B C 1
ATOM 5809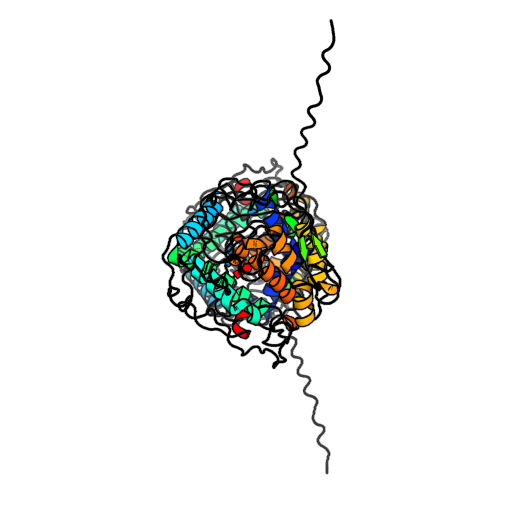 O O . LEU B 1 358 ? 14.625 21.219 16.469 1 97.25 358 LEU B O 1
ATOM 5813 N N . GLY B 1 359 ? 16.75 21.25 15.742 1 92.75 359 GLY B N 1
ATOM 5814 C CA . GLY B 1 359 ? 17.172 22.109 16.844 1 92.75 359 GLY B CA 1
ATOM 5815 C C . GLY B 1 359 ? 17.531 21.328 18.094 1 92.75 359 GLY B C 1
ATOM 5816 O O . GLY B 1 359 ? 17.344 20.109 18.141 1 92.75 359 GLY B O 1
ATOM 5817 N N . PRO B 1 360 ? 18 21.922 19.094 1 89.69 360 PRO B N 1
ATOM 5818 C CA . PRO B 1 360 ? 18.578 21.25 20.266 1 89.69 360 PRO B CA 1
ATOM 5819 C C . PRO B 1 360 ? 17.516 20.625 21.156 1 89.69 360 PRO B C 1
ATOM 5821 O O . PRO B 1 360 ? 17.812 19.688 21.906 1 89.69 360 PRO B O 1
ATOM 5824 N N . MET B 1 361 ? 16.344 21.078 21.156 1 88.38 361 MET B N 1
ATOM 5825 C CA . MET B 1 361 ? 15.297 20.547 22.031 1 88.38 361 MET B CA 1
ATOM 5826 C C . MET B 1 361 ? 14.781 19.219 21.516 1 88.38 361 MET B C 1
ATOM 5828 O O . MET B 1 361 ? 14.117 18.484 22.25 1 88.38 361 MET B O 1
ATOM 5832 N N . LEU B 1 362 ? 15.062 18.922 20.266 1 94.12 362 LEU B N 1
ATOM 5833 C CA . LEU B 1 362 ? 14.758 17.641 19.656 1 94.12 362 LEU B CA 1
ATOM 5834 C C . LEU B 1 362 ? 16.031 16.922 19.234 1 94.12 362 LEU B C 1
ATOM 5836 O O . LEU B 1 362 ? 16.094 16.328 18.141 1 94.12 362 LEU B O 1
ATOM 5840 N N . ASP B 1 363 ? 16.984 16.969 20.109 1 89.31 363 ASP B N 1
ATOM 5841 C CA . ASP B 1 363 ? 18.312 16.484 19.812 1 89.31 363 ASP B CA 1
ATOM 5842 C C . ASP B 1 363 ? 18.344 14.961 19.734 1 89.31 363 ASP B C 1
ATOM 5844 O O . ASP B 1 363 ? 19.312 14.367 19.266 1 89.31 363 ASP B O 1
ATOM 5848 N N . THR B 1 364 ? 17.328 14.297 20.125 1 91.88 364 THR B N 1
ATOM 5849 C CA . THR B 1 364 ? 17.234 12.852 19.953 1 91.88 364 THR B CA 1
ATOM 5850 C C . THR B 1 364 ? 17.219 12.492 18.469 1 91.88 364 THR B C 1
ATOM 5852 O O . THR B 1 364 ? 17.562 11.367 18.094 1 91.88 364 THR B O 1
ATOM 5855 N N . PHE B 1 365 ? 16.797 13.469 17.703 1 96.12 365 PHE B N 1
ATOM 5856 C CA . PHE B 1 365 ? 16.766 13.258 16.25 1 96.12 365 PHE B CA 1
ATOM 5857 C C . PHE B 1 365 ? 18 13.852 15.594 1 96.12 365 PHE B C 1
ATOM 5859 O O . PHE B 1 365 ? 18.234 15.062 15.672 1 96.12 365 PHE B O 1
ATOM 5866 N N . LYS B 1 366 ? 18.766 13.078 14.938 1 96.62 366 LYS B N 1
ATOM 5867 C CA . LYS B 1 366 ? 20 13.492 14.297 1 96.62 366 LYS B CA 1
ATOM 5868 C C . LYS B 1 366 ? 19.734 14.414 13.109 1 96.62 366 LYS B C 1
ATOM 5870 O O . LYS B 1 366 ? 18.672 14.336 12.492 1 96.62 366 LYS B O 1
ATOM 5875 N N . ASN B 1 367 ? 20.703 15.281 12.875 1 98 367 ASN B N 1
ATOM 5876 C CA . ASN B 1 367 ? 20.625 16.062 11.641 1 98 367 ASN B CA 1
ATOM 5877 C C . ASN B 1 367 ? 20.688 15.164 10.406 1 98 367 ASN B C 1
ATOM 5879 O O . ASN B 1 367 ? 21.406 14.156 10.398 1 98 367 ASN B O 1
ATOM 5883 N N . ILE B 1 368 ? 19.922 15.555 9.383 1 98.19 368 ILE B N 1
ATOM 5884 C CA . ILE B 1 368 ? 19.984 14.875 8.094 1 98.19 368 ILE B CA 1
ATOM 5885 C C . ILE B 1 368 ? 20.203 15.898 6.98 1 98.19 368 ILE B C 1
ATOM 5887 O O . ILE B 1 368 ? 20.328 17.094 7.246 1 98.19 368 ILE B O 1
ATOM 5891 N N . THR B 1 369 ? 20.344 15.43 5.781 1 98.5 369 THR B N 1
ATOM 5892 C CA . THR B 1 369 ? 20.438 16.344 4.648 1 98.5 369 THR B CA 1
ATOM 5893 C C . THR B 1 369 ? 19.109 16.406 3.891 1 98.5 369 THR B C 1
ATOM 5895 O O . THR B 1 369 ? 18.234 15.562 4.094 1 98.5 369 THR B O 1
ATOM 5898 N N . ASN B 1 370 ? 18.969 17.438 3.07 1 98.69 370 ASN B N 1
ATOM 5899 C CA . ASN B 1 370 ? 17.828 17.453 2.156 1 98.69 370 ASN B CA 1
ATOM 5900 C C . ASN B 1 370 ? 17.734 16.172 1.34 1 98.69 370 ASN B C 1
ATOM 5902 O O . ASN B 1 370 ? 16.641 15.656 1.102 1 98.69 370 ASN B O 1
ATOM 5906 N N . LYS B 1 371 ? 18.844 15.617 0.935 1 98.5 371 LYS B N 1
ATOM 5907 C CA . LYS B 1 371 ? 18.875 14.391 0.146 1 98.5 371 LYS B CA 1
ATOM 5908 C C . LYS B 1 371 ? 18.234 13.234 0.905 1 98.5 371 LYS B C 1
ATOM 5910 O O . LYS B 1 371 ? 17.484 12.445 0.328 1 98.5 371 LYS B O 1
ATOM 5915 N N . ASP B 1 372 ? 18.5 13.172 2.154 1 98.31 372 ASP B N 1
ATOM 5916 C CA . ASP B 1 372 ? 17.969 12.109 3 1 98.31 372 ASP B CA 1
ATOM 5917 C C . ASP B 1 372 ? 16.438 12.18 3.074 1 98.31 372 ASP B C 1
ATOM 5919 O O . ASP B 1 372 ? 15.789 11.172 3.354 1 98.31 372 ASP B O 1
ATOM 5923 N N . ALA B 1 373 ? 15.891 13.352 2.779 1 98.69 373 ALA B N 1
ATOM 5924 C CA . ALA B 1 373 ? 14.461 13.562 3.004 1 98.69 373 ALA B CA 1
ATOM 5925 C C . ALA B 1 373 ? 13.688 13.484 1.693 1 98.69 373 ALA B C 1
ATOM 5927 O O . ALA B 1 373 ? 12.477 13.734 1.666 1 98.69 373 ALA B O 1
ATOM 5928 N N . MET B 1 374 ? 14.383 13.055 0.601 1 98.69 374 MET B N 1
ATOM 5929 C CA . MET B 1 374 ? 13.758 13.188 -0.714 1 98.69 374 MET B CA 1
ATOM 5930 C C . MET B 1 374 ? 12.852 12 -1.016 1 98.69 374 MET B C 1
ATOM 5932 O O . MET B 1 374 ? 12.062 12.039 -1.958 1 98.69 374 MET B O 1
ATOM 5936 N N . SER B 1 375 ? 12.992 10.945 -0.221 1 98.12 375 SER B N 1
ATOM 5937 C CA . SER B 1 375 ? 12.18 9.75 -0.436 1 98.12 375 SER B CA 1
ATOM 5938 C C . SER B 1 375 ? 11.633 9.211 0.88 1 98.12 375 SER B C 1
ATOM 5940 O O . SER B 1 375 ? 12.344 9.18 1.887 1 98.12 375 SER B O 1
ATOM 5942 N N . THR B 1 376 ? 10.375 8.773 0.844 1 98.31 376 THR B N 1
ATOM 5943 C CA . THR B 1 376 ? 9.789 8.188 2.045 1 98.31 376 THR B CA 1
ATOM 5944 C C . THR B 1 376 ? 10.297 6.766 2.256 1 98.31 376 THR B C 1
ATOM 5946 O O . THR B 1 376 ? 10 6.137 3.273 1 98.31 376 THR B O 1
ATOM 5949 N N . LEU B 1 377 ? 11.062 6.238 1.298 1 97.56 377 LEU B N 1
ATOM 5950 C CA . LEU B 1 377 ? 11.711 4.941 1.43 1 97.56 377 LEU B CA 1
ATOM 5951 C C . LEU B 1 377 ? 13.203 5.109 1.717 1 97.56 377 LEU B C 1
ATOM 5953 O O . LEU B 1 377 ? 13.945 4.125 1.746 1 97.56 377 LEU B O 1
ATOM 5957 N N . GLY B 1 378 ? 13.641 6.305 1.896 1 97.06 378 GLY B N 1
ATOM 5958 C CA . GLY B 1 378 ? 15.047 6.633 2.113 1 97.06 378 GLY B CA 1
ATOM 5959 C C . GLY B 1 378 ? 15.297 7.348 3.428 1 97.06 378 GLY B C 1
ATOM 5960 O O . GLY B 1 378 ? 14.352 7.742 4.113 1 97.06 378 GLY B O 1
ATOM 5961 N N . GLY B 1 379 ? 16.578 7.617 3.695 1 97.12 379 GLY B N 1
ATOM 5962 C CA . GLY B 1 379 ? 16.891 8.273 4.953 1 97.12 379 GLY B CA 1
ATOM 5963 C C . GLY B 1 379 ? 16.375 7.523 6.164 1 97.12 379 GLY B C 1
ATOM 5964 O O . GLY B 1 379 ? 16.531 6.305 6.262 1 97.12 379 GLY B O 1
ATOM 5965 N N . PRO B 1 380 ? 15.805 8.25 7.047 1 97.5 380 PRO B N 1
ATOM 5966 C CA . PRO B 1 380 ? 15.258 7.602 8.242 1 97.5 380 PRO B CA 1
ATOM 5967 C C . PRO B 1 380 ? 13.82 7.117 8.039 1 97.5 380 PRO B C 1
ATOM 5969 O O . PRO B 1 380 ? 13.227 6.547 8.953 1 97.5 380 PRO B O 1
ATOM 5972 N N . PHE B 1 381 ? 13.336 7.281 6.871 1 98.31 381 PHE B N 1
ATOM 5973 C CA . PHE B 1 381 ? 11.914 7.066 6.652 1 98.31 381 PHE B CA 1
ATOM 5974 C C . PHE B 1 381 ? 11.648 5.648 6.16 1 98.31 381 PHE B C 1
ATOM 5976 O O . PHE B 1 381 ? 12.547 4.988 5.637 1 98.31 381 PHE B O 1
ATOM 5983 N N . CYS B 1 382 ? 10.477 5.168 6.375 1 97.75 382 CYS B N 1
ATOM 5984 C CA . CYS B 1 382 ? 9.984 3.912 5.812 1 97.75 382 CYS B CA 1
ATOM 5985 C C . CYS B 1 382 ? 8.461 3.873 5.812 1 97.75 382 CYS B C 1
ATOM 5987 O O . CYS B 1 382 ? 7.852 3.193 6.641 1 97.75 382 CYS B O 1
ATOM 5989 N N . TYR B 1 383 ? 7.871 4.598 4.867 1 97.56 383 TYR B N 1
ATOM 5990 C CA . TYR B 1 383 ? 6.414 4.625 4.797 1 97.56 383 TYR B CA 1
ATOM 5991 C C . TYR B 1 383 ? 5.941 4.977 3.391 1 97.56 383 TYR B C 1
ATOM 5993 O O . TYR B 1 383 ? 6.703 5.531 2.594 1 97.56 383 TYR B O 1
ATOM 6001 N N . ILE B 1 384 ? 4.766 4.609 3.072 1 95.94 384 ILE B N 1
ATOM 6002 C CA . ILE B 1 384 ? 4.02 5.023 1.889 1 95.94 384 ILE B CA 1
ATOM 6003 C C . ILE B 1 384 ? 2.654 5.566 2.303 1 95.94 384 ILE B C 1
ATOM 6005 O O . ILE B 1 384 ? 2.234 5.398 3.449 1 95.94 384 ILE B O 1
ATOM 6009 N N . TYR B 1 385 ? 2.037 6.27 1.396 1 95.94 385 TYR B N 1
ATOM 6010 C CA . TYR B 1 385 ? 0.693 6.781 1.645 1 95.94 385 TYR B CA 1
ATOM 6011 C C . TYR B 1 385 ? -0.351 5.953 0.903 1 95.94 385 TYR B C 1
ATOM 6013 O O . TYR B 1 385 ? -0.145 5.57 -0.252 1 95.94 385 TYR B O 1
ATOM 6021 N N . LEU B 1 386 ? -1.357 5.594 1.647 1 89.44 386 LEU B N 1
ATOM 6022 C CA . LEU B 1 386 ? -2.529 4.984 1.028 1 89.44 386 LEU B CA 1
ATOM 6023 C C . LEU B 1 386 ? -3.754 5.883 1.187 1 89.44 386 LEU B C 1
ATOM 6025 O O . LEU B 1 386 ? -3.984 6.441 2.26 1 89.44 386 LEU B O 1
#